Protein AF-A0AAN7NF08-F1 (afdb_monomer)

Solvent-accessible surface area (backbone atoms only — not comparable to full-atom values): 34702 Å² total; per-residue (Å²): 132,80,76,52,29,32,40,45,36,35,45,47,68,44,33,43,39,39,35,31,28,38,90,83,71,43,79,78,44,76,52,71,38,43,34,45,79,78,44,49,92,73,67,38,61,76,30,28,46,74,42,95,82,72,28,48,27,26,30,52,51,61,54,57,42,39,44,52,45,52,46,52,52,48,41,52,74,73,64,55,68,36,56,32,33,49,34,36,37,34,22,4,40,50,35,13,43,44,35,29,16,66,72,29,62,60,51,46,57,64,48,57,51,91,55,59,58,41,71,75,48,69,77,29,47,48,48,59,57,22,50,29,51,78,13,26,69,25,63,69,39,24,54,48,40,18,59,68,58,72,27,44,61,50,35,2,65,43,11,20,22,31,59,50,64,45,80,89,77,87,84,85,87,78,89,81,82,94,79,86,82,77,98,64,71,59,50,74,56,100,87,43,56,45,41,77,80,70,55,40,54,65,37,44,53,53,36,39,51,54,31,46,52,52,49,47,48,51,65,72,74,46,88,68,32,46,62,87,50,45,48,56,49,40,59,70,68,30,43,50,61,77,52,62,69,35,62,77,53,55,62,83,53,69,70,43,45,48,52,48,49,48,49,56,52,56,56,54,39,58,22,67,95,31,62,88,54,54,72,70,54,43,28,59,76,68,74,46,75,56,65,68,61,48,52,54,52,51,36,57,52,51,51,41,26,24,73,64,31,98,41,32,79,64,21,64,80,64,52,50,71,60,90,69,94,85,63,98,70,30,88,74,46,59,56,79,79,89,71,95,50,74,70,60,51,64,33,50,82,47,50,42,39,64,63,59,60,66,45,57,38,74,68,63,65,47,88,42,56,51,85,69,65,66,64,42,50,25,25,37,30,37,27,52,49,21,45,43,37,73,76,38,47,68,44,48,72,42,34,54,35,47,31,42,42,17,17,44,54,39,14,65,50,42,24,41,86,46,50,38,17,44,29,41,38,19,46,19,59,32,26,22,58,84,83,63,42,74,31,63,67,44,35,65,58,31,38,83,76,42,62,74,27,45,52,72,56,39,60,31,78,36,73,76,43,47,40,22,68,39,47,30,69,57,64,41,32,33,68,77,15,31,32,35,39,14,30,16,42,67,52,46,46,44,57,73,71,60,67,46,90,65,35,72,45,75,48,85,32,66,44,26,39,38,39,38,38,24,77,61,67,39,59,36,86,60,52,39,39,26,33,23,46,88,44,80,88,33,29,27,35,43,41,56,30,56,60,24,42,65,52,54,50,49,50,25,42,76,49,22,81,61,31,68,66,50,41,51,49,30,48,69,77,44,60,89,68,50,81,49,37,44,30,46,73,17,96,52,77,26,62,68,62,83,43,66,47,76,48,36,27,41,64,85,70,45,78,45,96,76,66,59,47,43,55,44,56,37,14,49,54,52,34,56,51,49,48,53,48,57,56,39,44,64,36,38,38,61,80,72,74,79,72,84,81,81,79,131

Mean predicted aligned error: 15.02 Å

Nearest PDB structures (foldseek):
  4bc5-assembly1_A  TM=9.942E-01  e=1.211E-61  Homo sapiens
  3i8b-assembly1_A  TM=7.247E-01  e=2.722E-15  Bifidobacterium adolescentis ATCC 15703
  5vm1-assembly1_A  TM=8.430E-01  e=1.468E-12  Brucella ovis ATCC 25840
  3ll3-assembly1_B  TM=7.456E-01  e=2.177E-14  Lactobacillus acidophilus
  3ifr-assembly3_A  TM=8.372E-01  e=2.344E-12  Rhodospirillum rubrum ATCC 11170

InterPro domains:
  IPR042024 D-xylulose kinase [cd07776] (5-640)
  IPR043129 ATPase, nucleotide binding domain [SSF53067] (5-164)
  IPR043129 ATPase, nucleotide binding domain [SSF53067] (354-497)
  IPR043129 ATPase, nucleotide binding domain [SSF53067] (498-635)

Secondary structure (DSSP, 8-state):
-PPPEEEEEEE-SSEEEEEEEETT--EEEEEEEEHHHH-GGG--BTTBEE-TTSS-EEEEHHHHHHHHHHHHHHHHHTT--GGGEEEEEEEE-TT-EEEEETTHHHHHHT--TTS-HHHHTTT-BS-SEEE-TT----HHHHHHHHHHHT-HHHHHHHHSSPPP---------------PPP--SEEEETTEEEETT--THHHHHHHHHHHHHHHHHHHHH-----HHHHHHHIIIIIHHHHHTTHHHH---SHHHHHHHHHHHHHHHHTSTT-TTS-HHHHHHHTTPPPHHHHHHHHHHHHHHHHHHSTTHHHHHHH-PBP--S--SS-S-PBPPPP-SSHHHHTSHHHHTHHHHTTS-HHHHS-SSHHHHH--S----HHHHHHHHHHH-HHHHHTEEEEEEHHHHHHHHHHTSPPPPBHHHHHTTT-EETTTTEE-HHHHHHH-TTHHHHH---B-TT-EEEEPPHHHHHHH---TT-EEEPPEEHHHHHHHHHT--TT-EEEE-SSSEEEEEEESS----SSSEEEE-SS-TTSEEEEEEESSSHHHHHHHHHHHSTT-HHHHHHHHHHS-TTGGG-EEEEESS--SSSS--EEEEE-TTS-EES---HHHHHHHHHHHHHHHHHHHHHHTT-------TTS--

Structure (mmCIF, N/CA/C/O backbone):
data_AF-A0AAN7NF08-F1
#
_entry.id   AF-A0AAN7NF08-F1
#
loop_
_atom_site.group_PDB
_atom_site.id
_atom_site.type_symbol
_atom_site.label_atom_id
_atom_site.label_alt_id
_atom_site.label_comp_id
_atom_site.label_asym_id
_atom_site.label_entity_id
_atom_site.label_seq_id
_atom_site.pdbx_PDB_ins_code
_atom_site.Cartn_x
_atom_site.Cartn_y
_atom_site.Cartn_z
_atom_site.occupancy
_atom_site.B_iso_or_equiv
_atom_site.auth_seq_id
_atom_site.auth_comp_id
_atom_site.auth_asym_id
_atom_site.auth_atom_id
_atom_site.pdbx_PDB_model_num
ATOM 1 N N . MET A 1 1 ? -36.561 -19.017 8.169 1.00 56.16 1 MET A N 1
ATOM 2 C CA . MET A 1 1 ? -35.397 -18.296 8.729 1.00 56.16 1 MET A CA 1
ATOM 3 C C . MET A 1 1 ? -34.742 -17.545 7.594 1.00 56.16 1 MET A C 1
ATOM 5 O O . MET A 1 1 ? -34.702 -18.080 6.495 1.00 56.16 1 MET A O 1
ATOM 9 N N . ALA A 1 2 ? -34.323 -16.307 7.822 1.00 66.31 2 ALA A N 1
ATOM 10 C CA . ALA A 1 2 ? -33.649 -15.546 6.784 1.00 66.31 2 ALA A CA 1
ATOM 11 C C . ALA A 1 2 ? -32.197 -16.046 6.633 1.00 66.31 2 ALA A C 1
ATOM 13 O O . ALA A 1 2 ? -31.603 -16.458 7.631 1.00 66.31 2 ALA A O 1
ATOM 14 N N . ALA A 1 3 ? -31.681 -16.097 5.402 1.00 85.31 3 ALA A N 1
ATOM 15 C CA . ALA A 1 3 ? -30.393 -16.726 5.107 1.00 85.31 3 ALA A CA 1
ATOM 16 C C . ALA A 1 3 ? -29.242 -15.973 5.804 1.00 85.31 3 ALA A C 1
ATOM 18 O O . ALA A 1 3 ? -29.261 -14.741 5.818 1.00 85.31 3 ALA A O 1
ATOM 19 N N . PRO A 1 4 ? -28.276 -16.676 6.417 1.00 94.38 4 PRO A N 1
ATOM 20 C CA . PRO A 1 4 ? -27.137 -16.028 7.049 1.00 94.38 4 PRO A CA 1
ATOM 21 C C . PRO A 1 4 ? -26.182 -15.438 6.004 1.00 94.38 4 PRO A C 1
ATOM 23 O O . PRO A 1 4 ? -26.112 -15.903 4.865 1.00 94.38 4 PRO A O 1
ATOM 26 N N . CYS A 1 5 ? -25.432 -14.416 6.410 1.00 96.88 5 CYS A N 1
ATOM 27 C CA . CYS A 1 5 ? -24.443 -13.761 5.561 1.00 96.88 5 CYS A CA 1
ATOM 28 C C . CYS A 1 5 ? -23.167 -13.399 6.333 1.00 96.88 5 CYS A C 1
ATOM 30 O O . CYS A 1 5 ? -23.110 -13.472 7.567 1.00 96.88 5 CYS A O 1
ATOM 32 N N . TYR A 1 6 ? -22.138 -13.003 5.590 1.00 98.44 6 TYR A N 1
ATOM 33 C CA . TYR A 1 6 ? -20.837 -12.595 6.108 1.00 98.44 6 TYR A CA 1
ATOM 34 C C . TYR A 1 6 ? -20.441 -11.255 5.499 1.00 98.44 6 TYR A C 1
ATOM 36 O O . TYR A 1 6 ? -20.677 -11.032 4.313 1.00 98.44 6 TYR A O 1
ATOM 44 N N . LEU A 1 7 ? -19.846 -10.364 6.295 1.00 98.69 7 LEU A N 1
ATOM 45 C CA . LEU A 1 7 ? -19.394 -9.059 5.806 1.00 98.69 7 LEU A CA 1
ATOM 46 C C . LEU A 1 7 ? -17.885 -9.054 5.552 1.00 98.69 7 LEU A C 1
ATOM 48 O O . LEU A 1 7 ? -17.104 -9.438 6.424 1.00 98.69 7 LEU A O 1
ATOM 52 N N . GLY A 1 8 ? -17.495 -8.574 4.374 1.00 98.56 8 GLY A N 1
ATOM 53 C CA . GLY A 1 8 ? -16.115 -8.267 4.013 1.00 98.56 8 GLY A CA 1
ATOM 54 C C . GLY A 1 8 ? -15.922 -6.759 3.914 1.00 98.56 8 GLY A C 1
ATOM 55 O O . GLY A 1 8 ? -16.585 -6.107 3.110 1.00 98.56 8 GLY A O 1
ATOM 56 N N . TRP A 1 9 ? -15.027 -6.206 4.727 1.00 98.75 9 TRP A N 1
ATOM 57 C CA . TRP A 1 9 ? -14.712 -4.775 4.750 1.00 98.75 9 TRP A CA 1
ATOM 58 C C . TRP A 1 9 ? -13.398 -4.481 4.024 1.00 98.75 9 TRP A C 1
ATOM 60 O O . TRP A 1 9 ? -12.495 -5.307 4.043 1.00 98.75 9 TRP A O 1
ATOM 70 N N . ASP A 1 10 ? -13.256 -3.301 3.424 1.00 98.44 10 ASP A N 1
ATOM 71 C CA . ASP A 1 10 ? -11.988 -2.836 2.843 1.00 98.44 10 ASP A CA 1
ATOM 72 C C . ASP A 1 10 ? -11.753 -1.354 3.169 1.00 98.44 10 ASP A C 1
ATOM 74 O O . ASP A 1 10 ? -12.375 -0.459 2.585 1.00 98.44 10 ASP A O 1
ATOM 78 N N . PHE A 1 11 ? -10.858 -1.111 4.130 1.00 98.00 11 PHE A N 1
ATOM 79 C CA . PHE A 1 11 ? -10.374 0.206 4.543 1.00 98.00 11 PHE A CA 1
ATOM 80 C C . PHE A 1 11 ? -9.208 0.643 3.644 1.00 98.00 11 PHE A C 1
ATOM 82 O O . PHE A 1 11 ? -8.040 0.650 4.050 1.00 98.00 11 PHE A O 1
ATOM 89 N N . SER A 1 12 ? -9.544 1.019 2.411 1.00 89.44 12 SER A N 1
ATOM 90 C CA . SER A 1 12 ? -8.590 1.443 1.384 1.00 89.44 12 SER A CA 1
ATOM 91 C C . SER A 1 12 ? -8.158 2.910 1.555 1.00 89.44 12 SER A C 1
ATOM 93 O O . SER A 1 12 ? -8.615 3.629 2.444 1.00 89.44 12 SER A O 1
ATOM 95 N N . THR A 1 13 ? -7.261 3.391 0.692 1.00 83.62 13 THR A N 1
ATOM 96 C CA . THR A 1 13 ? -6.719 4.759 0.753 1.00 83.62 13 THR A CA 1
ATOM 97 C C . THR A 1 13 ? -7.745 5.832 0.390 1.00 83.62 13 THR A C 1
ATOM 99 O O . THR A 1 13 ? -7.745 6.896 0.998 1.00 83.62 13 THR A O 1
ATOM 102 N N . GLN A 1 14 ? -8.630 5.569 -0.576 1.00 86.62 14 GLN A N 1
ATOM 103 C CA . GLN A 1 14 ? -9.554 6.580 -1.123 1.00 86.62 14 GLN A CA 1
ATOM 104 C C . GLN A 1 14 ? -11.003 6.421 -0.647 1.00 86.62 14 GLN A C 1
ATOM 106 O O . GLN A 1 14 ? -11.824 7.325 -0.827 1.00 86.62 14 GLN A O 1
ATOM 111 N N . GLN A 1 15 ? -11.338 5.254 -0.104 1.00 92.44 15 GLN A N 1
ATOM 112 C CA . GLN A 1 15 ? -12.703 4.881 0.233 1.00 92.44 15 GLN A CA 1
ATOM 113 C C . GLN A 1 15 ? -12.732 3.743 1.251 1.00 92.44 15 GLN A C 1
ATOM 115 O O . GLN A 1 15 ? -11.794 2.950 1.333 1.00 92.44 15 GLN A O 1
ATOM 120 N N . LEU A 1 16 ? -13.850 3.637 1.960 1.00 98.38 16 LEU A N 1
ATOM 121 C CA . LEU A 1 16 ? -14.237 2.451 2.715 1.00 98.38 16 LEU A CA 1
ATOM 122 C C . LEU A 1 16 ? -15.275 1.679 1.900 1.00 98.38 16 LEU A C 1
ATOM 124 O O . LEU A 1 16 ? -16.259 2.275 1.465 1.00 98.38 16 LEU A O 1
ATOM 128 N N . LYS A 1 17 ? -15.073 0.374 1.706 1.00 98.38 17 LYS A N 1
ATOM 129 C CA . LYS A 1 17 ? -16.032 -0.512 1.028 1.00 98.38 17 LYS A CA 1
ATOM 130 C C . LYS A 1 17 ? -16.519 -1.615 1.959 1.00 98.38 17 LYS A C 1
ATOM 132 O O . LYS A 1 17 ? -15.807 -2.023 2.879 1.00 98.38 17 LYS A O 1
ATOM 137 N N . VAL A 1 18 ? -17.708 -2.127 1.667 1.00 98.56 18 VAL A N 1
ATOM 138 C CA . VAL A 1 18 ? -18.262 -3.332 2.284 1.00 98.56 18 VAL A CA 1
ATOM 139 C C . VAL A 1 18 ? -18.935 -4.194 1.228 1.00 98.56 18 VAL A C 1
ATOM 141 O O . VAL A 1 18 ? -19.598 -3.679 0.328 1.00 98.56 18 VAL A O 1
ATOM 144 N N . ILE A 1 19 ? -18.792 -5.507 1.365 1.00 98.19 19 ILE A N 1
ATOM 145 C CA . ILE A 1 19 ? -19.601 -6.498 0.660 1.00 98.19 19 ILE A CA 1
ATOM 146 C C . ILE A 1 19 ? -20.274 -7.419 1.675 1.00 98.19 19 ILE A C 1
ATOM 148 O O . ILE A 1 19 ? -19.701 -7.708 2.727 1.00 98.19 19 ILE A O 1
ATOM 152 N N . ALA A 1 20 ? -21.470 -7.903 1.355 1.00 98.19 20 ALA A N 1
ATOM 153 C CA . ALA A 1 20 ? -22.076 -9.032 2.048 1.00 98.19 20 ALA A CA 1
ATOM 154 C C . ALA A 1 20 ? -22.100 -10.244 1.120 1.00 98.19 20 ALA A C 1
ATOM 156 O O . ALA A 1 20 ? -22.516 -10.131 -0.035 1.00 98.19 20 ALA A O 1
ATOM 157 N N . ILE A 1 21 ? -21.683 -11.394 1.641 1.00 97.50 21 ILE A N 1
ATOM 158 C CA . ILE A 1 21 ? -21.706 -12.677 0.938 1.00 97.50 21 ILE A CA 1
ATOM 159 C C . ILE A 1 21 ? -22.635 -13.661 1.648 1.00 97.50 21 ILE A C 1
ATOM 161 O O . ILE A 1 21 ? -22.696 -13.679 2.879 1.00 97.50 21 ILE A O 1
ATOM 165 N N . ASP A 1 22 ? -23.370 -14.462 0.883 1.00 96.12 22 ASP A N 1
ATOM 166 C CA . ASP A 1 22 ? -24.206 -15.541 1.420 1.00 96.12 22 ASP A CA 1
ATOM 167 C C . ASP A 1 22 ? -23.415 -16.850 1.626 1.00 96.12 22 ASP A C 1
ATOM 169 O O . ASP A 1 22 ? -22.226 -16.946 1.314 1.00 96.12 22 ASP A O 1
ATOM 173 N N . GLU A 1 23 ? -24.071 -17.888 2.152 1.00 94.75 23 GLU A N 1
ATOM 174 C CA . GLU A 1 23 ? -23.474 -19.225 2.343 1.00 94.75 23 GLU A CA 1
ATOM 175 C C . GLU A 1 23 ? -23.053 -19.911 1.036 1.00 94.75 23 GLU A C 1
ATOM 177 O O . GLU A 1 23 ? -22.287 -20.871 1.062 1.00 94.75 23 GLU A O 1
ATOM 182 N N . GLN A 1 24 ? -23.546 -19.436 -0.109 1.00 94.94 24 GLN A N 1
ATOM 183 C CA . GLN A 1 24 ? -23.159 -19.916 -1.433 1.00 94.94 24 GLN A CA 1
ATOM 184 C C . GLN A 1 24 ? -22.006 -19.089 -2.025 1.00 94.94 24 GLN A C 1
ATOM 186 O O . GLN A 1 24 ? -21.683 -19.254 -3.201 1.00 94.94 24 GLN A O 1
ATOM 191 N N . LEU A 1 25 ? -21.374 -18.225 -1.217 1.00 94.00 25 LEU A N 1
ATOM 192 C CA . LEU A 1 25 ? -20.273 -17.335 -1.593 1.00 94.00 25 LEU A CA 1
ATOM 193 C C . LEU A 1 25 ? -20.647 -16.334 -2.696 1.00 94.00 25 LEU A C 1
ATOM 195 O O . LEU A 1 25 ? -19.787 -15.876 -3.449 1.00 94.00 25 LEU A O 1
ATOM 199 N N . ARG A 1 26 ? -21.931 -15.979 -2.806 1.00 95.81 26 ARG A N 1
ATOM 200 C CA . ARG A 1 26 ? -22.406 -14.965 -3.752 1.00 95.81 26 ARG A CA 1
ATOM 201 C C . ARG A 1 26 ? -22.446 -13.613 -3.066 1.00 95.81 26 ARG A C 1
ATOM 203 O O . ARG A 1 26 ? -22.934 -13.505 -1.944 1.00 95.81 26 ARG A O 1
ATOM 210 N N . VAL A 1 27 ? -21.985 -12.577 -3.760 1.00 96.25 27 VAL A N 1
ATOM 211 C CA . VAL A 1 27 ? -22.153 -11.193 -3.308 1.00 96.25 27 VAL A CA 1
ATOM 212 C C . VAL A 1 27 ? -23.633 -10.827 -3.415 1.00 96.25 27 VAL A C 1
ATOM 214 O O . VAL A 1 27 ? -24.209 -10.867 -4.500 1.00 96.25 27 VAL A O 1
ATOM 217 N N . ILE A 1 28 ? -24.246 -10.495 -2.280 1.00 96.62 28 ILE A N 1
ATOM 218 C CA . ILE A 1 28 ? -25.670 -10.136 -2.168 1.00 96.62 28 ILE A CA 1
ATOM 219 C C . ILE A 1 28 ? -25.886 -8.652 -1.852 1.00 96.62 28 ILE A C 1
ATOM 221 O O . ILE A 1 28 ? -27.005 -8.156 -1.956 1.00 96.62 28 ILE A O 1
ATOM 225 N N . TYR A 1 29 ? -24.830 -7.945 -1.447 1.00 97.44 29 TYR A N 1
ATOM 226 C CA . TYR A 1 29 ? -24.845 -6.514 -1.159 1.00 97.44 29 TYR A CA 1
ATOM 227 C C . TYR A 1 29 ? -23.442 -5.940 -1.348 1.00 97.44 29 TYR A C 1
ATOM 229 O O . TYR A 1 29 ? -22.462 -6.589 -0.983 1.00 97.44 29 TYR A O 1
ATOM 237 N N . GLU A 1 30 ? -23.354 -4.713 -1.849 1.00 97.62 30 GLU A N 1
ATOM 238 C CA . GLU A 1 30 ? -22.118 -3.939 -1.924 1.00 97.62 30 GLU A CA 1
ATOM 239 C C . GLU A 1 30 ? -22.409 -2.462 -1.661 1.00 97.62 30 GLU A C 1
ATOM 241 O O . GLU A 1 30 ? -23.445 -1.937 -2.072 1.00 97.62 30 GLU A O 1
ATOM 246 N N . ASP A 1 31 ? -21.502 -1.786 -0.962 1.00 97.88 31 ASP A N 1
ATOM 247 C CA . ASP A 1 31 ? -21.588 -0.343 -0.761 1.00 97.88 31 ASP A CA 1
ATOM 248 C C . ASP A 1 31 ? -20.212 0.270 -0.476 1.00 97.88 31 ASP A C 1
ATOM 250 O O . ASP A 1 31 ? -19.236 -0.430 -0.189 1.00 97.88 31 ASP A O 1
ATOM 254 N N . ASN A 1 32 ? -20.126 1.596 -0.561 1.00 97.69 32 ASN A N 1
ATOM 255 C CA . ASN A 1 32 ? -18.912 2.353 -0.304 1.00 97.69 32 ASN A CA 1
ATOM 256 C C . ASN A 1 32 ? -19.179 3.781 0.202 1.00 97.69 32 ASN A C 1
ATOM 258 O O . ASN A 1 32 ? -20.271 4.340 0.048 1.00 97.69 32 ASN A O 1
ATOM 262 N N . VAL A 1 33 ? -18.135 4.361 0.797 1.00 98.25 33 VAL A N 1
ATOM 263 C CA . VAL A 1 33 ? -18.014 5.780 1.151 1.00 98.25 33 VAL A CA 1
ATOM 264 C C . VAL A 1 33 ? -16.688 6.295 0.600 1.00 98.25 33 VAL A C 1
ATOM 266 O O . VAL A 1 33 ? -15.621 5.823 0.997 1.00 98.25 33 VAL A O 1
ATOM 269 N N . HIS A 1 34 ? -16.749 7.278 -0.295 1.00 97.62 34 HIS A N 1
ATOM 270 C CA . HIS A 1 34 ? -15.586 7.926 -0.895 1.00 97.62 34 HIS A CA 1
ATOM 271 C C . HIS A 1 34 ? -15.143 9.118 -0.049 1.00 97.62 34 HIS A C 1
ATOM 273 O O . HIS A 1 34 ? -15.895 10.075 0.121 1.00 97.62 34 HIS A O 1
ATOM 279 N N . PHE A 1 35 ? -13.898 9.119 0.429 1.00 96.81 35 PHE A N 1
ATOM 280 C CA . PHE A 1 35 ? -13.448 10.097 1.423 1.00 96.81 35 PHE A CA 1
ATOM 281 C C . PHE A 1 35 ? -13.527 11.550 0.933 1.00 96.81 35 PHE A C 1
ATOM 283 O O . PHE A 1 35 ? -14.166 12.378 1.571 1.00 96.81 35 PHE A O 1
ATOM 290 N N . ASP A 1 36 ? -12.966 11.870 -0.234 1.00 93.31 36 ASP A N 1
ATOM 291 C CA . ASP A 1 36 ? -12.955 13.261 -0.720 1.00 93.31 36 ASP A CA 1
ATOM 292 C C . ASP A 1 36 ? -14.355 13.799 -1.051 1.00 93.31 36 ASP A C 1
ATOM 294 O O . ASP A 1 36 ? -14.607 15.001 -0.959 1.00 93.31 36 ASP A O 1
ATOM 298 N N . LYS A 1 37 ? -15.252 12.910 -1.491 1.00 96.69 37 LYS A N 1
ATOM 299 C CA . LYS A 1 37 ? -16.597 13.263 -1.953 1.00 96.69 37 LYS A CA 1
ATOM 300 C C . LYS A 1 37 ? -17.581 13.356 -0.792 1.00 96.69 37 LYS A C 1
ATOM 302 O O . LYS A 1 37 ? -18.346 14.314 -0.722 1.00 96.69 37 LYS A O 1
ATOM 307 N N . ASP A 1 38 ? -17.567 12.355 0.079 1.00 97.38 38 ASP A N 1
ATOM 308 C CA . ASP A 1 38 ? -18.583 12.155 1.110 1.00 97.38 38 ASP A CA 1
ATOM 309 C C . ASP A 1 38 ? -18.139 12.718 2.474 1.00 97.38 38 ASP A C 1
ATOM 311 O O . ASP A 1 38 ? -18.980 12.974 3.333 1.00 97.38 38 ASP A O 1
ATOM 315 N N . LEU A 1 39 ? -16.836 12.971 2.659 1.00 97.81 39 LEU A N 1
ATOM 316 C CA . LEU A 1 39 ? -16.232 13.573 3.857 1.00 97.81 39 LEU A CA 1
ATOM 317 C C . LEU A 1 39 ? -15.376 14.824 3.521 1.00 97.81 39 LEU A C 1
ATOM 319 O O . LEU A 1 39 ? -14.236 14.953 3.993 1.00 97.81 39 LEU A O 1
ATOM 323 N N . PRO A 1 40 ? -15.884 15.782 2.714 1.00 97.44 40 PRO A N 1
ATOM 324 C CA . PRO A 1 40 ? -15.095 16.902 2.190 1.00 97.44 40 PRO A CA 1
ATOM 325 C C . PRO A 1 40 ? -14.574 17.855 3.276 1.00 97.44 40 PRO A C 1
ATOM 327 O O . PRO A 1 40 ? -13.628 18.611 3.040 1.00 97.44 40 PRO A O 1
ATOM 330 N N . GLU A 1 41 ? -15.146 17.835 4.482 1.00 97.62 41 GLU A N 1
ATOM 331 C CA . GLU A 1 41 ? -14.684 18.622 5.626 1.00 97.62 41 GLU A CA 1
ATOM 332 C C . GLU A 1 41 ? -13.262 18.263 6.073 1.00 97.62 41 GLU A C 1
ATOM 334 O O . GLU A 1 41 ? -12.571 19.120 6.632 1.00 97.62 41 GLU A O 1
ATOM 339 N N . PHE A 1 42 ? -12.799 17.042 5.781 1.00 96.75 42 PHE A N 1
ATOM 340 C CA . PHE A 1 42 ? -11.411 16.652 6.006 1.00 96.75 42 PHE A CA 1
ATOM 341 C C . PHE A 1 42 ? -10.478 17.206 4.925 1.00 96.75 42 PHE A C 1
ATOM 343 O O . PHE A 1 42 ? -9.279 17.241 5.150 1.00 96.75 42 PHE A O 1
ATOM 350 N N . LYS A 1 43 ? -10.965 17.726 3.791 1.00 96.44 43 LYS A N 1
ATOM 351 C CA . LYS A 1 43 ? -10.142 18.392 2.755 1.00 96.44 43 LYS A CA 1
ATOM 352 C C . LYS A 1 43 ? -8.983 17.537 2.223 1.00 96.44 43 LYS A C 1
ATOM 354 O O . LYS A 1 43 ? -7.913 18.064 1.906 1.00 96.44 43 LYS A O 1
ATOM 359 N N . THR A 1 44 ? -9.174 16.227 2.160 1.00 91.56 44 THR A N 1
ATOM 360 C CA . THR A 1 44 ? -8.216 15.304 1.553 1.00 91.56 44 THR A CA 1
ATOM 361 C C . THR A 1 44 ? -8.219 15.423 0.028 1.00 91.56 44 THR A C 1
ATOM 363 O O . THR A 1 44 ? -9.128 16.000 -0.573 1.00 91.56 44 THR A O 1
ATOM 366 N N . GLN A 1 45 ? -7.159 14.919 -0.604 1.00 87.25 45 GLN A N 1
ATOM 367 C CA . GLN A 1 45 ? -7.105 14.684 -2.048 1.00 87.25 45 GLN A CA 1
ATOM 368 C C . GLN A 1 45 ? -6.595 13.264 -2.274 1.00 87.25 45 GLN A C 1
ATOM 370 O O . GLN A 1 45 ? -5.502 12.928 -1.830 1.00 87.25 45 GLN A O 1
ATOM 375 N N . GLY A 1 46 ? -7.391 12.425 -2.927 1.00 83.38 46 GLY A N 1
ATOM 376 C CA . GLY A 1 46 ? -7.185 10.983 -2.972 1.00 83.38 46 GLY A CA 1
ATOM 377 C C . GLY A 1 46 ? -7.274 10.326 -1.592 1.00 83.38 46 GLY A C 1
ATOM 378 O O . GLY A 1 46 ? -6.590 9.334 -1.371 1.00 83.38 46 GLY A O 1
ATOM 379 N N . GLY A 1 47 ? -8.044 10.890 -0.653 1.00 88.06 47 GLY A N 1
ATOM 380 C CA . GLY A 1 47 ? -8.139 10.398 0.726 1.00 88.06 47 GLY A CA 1
ATOM 381 C C . GLY A 1 47 ? -6.945 10.736 1.626 1.00 88.06 47 GLY A C 1
ATOM 382 O O . GLY A 1 47 ? -6.915 10.308 2.775 1.00 88.06 47 GLY A O 1
ATOM 383 N N . VAL A 1 48 ? -5.974 11.526 1.147 1.00 90.25 48 VAL A N 1
ATOM 384 C CA . VAL A 1 48 ? -4.713 11.775 1.863 1.00 90.25 48 VAL A CA 1
ATOM 385 C C . VAL A 1 48 ? -4.368 13.261 1.982 1.00 90.25 48 VAL A C 1
ATOM 387 O O . VAL A 1 48 ? -4.874 14.114 1.246 1.00 90.25 48 VAL A O 1
ATOM 390 N N . TYR A 1 49 ? -3.444 13.565 2.892 1.00 91.12 49 TYR A N 1
ATOM 391 C CA . TYR A 1 49 ? -2.677 14.805 2.936 1.00 91.12 49 TYR A CA 1
ATOM 392 C C . TYR A 1 49 ? -1.250 14.548 2.473 1.00 91.12 49 TYR A C 1
ATOM 394 O O . TYR A 1 49 ? -0.514 13.791 3.104 1.00 91.12 49 TYR A O 1
ATOM 402 N N . ILE A 1 50 ? -0.843 15.240 1.411 1.00 82.25 50 ILE A N 1
ATOM 403 C CA . ILE A 1 50 ? 0.561 15.349 1.014 1.00 82.25 50 ILE A CA 1
ATOM 404 C C . ILE A 1 50 ? 1.113 16.613 1.666 1.00 82.25 50 ILE A C 1
ATOM 406 O O . ILE A 1 50 ? 0.666 17.723 1.357 1.00 82.25 50 ILE A O 1
ATOM 410 N N . HIS A 1 51 ? 2.070 16.449 2.574 1.00 83.25 51 HIS A N 1
ATOM 411 C CA . HIS A 1 51 ? 2.633 17.556 3.347 1.00 83.25 51 HIS A CA 1
ATOM 412 C C . HIS A 1 51 ? 3.571 18.428 2.501 1.00 83.25 51 HIS A C 1
ATOM 414 O O . HIS A 1 51 ? 3.865 18.149 1.334 1.00 83.25 51 HIS A O 1
ATOM 420 N N . SER A 1 52 ? 4.035 19.539 3.077 1.00 77.81 52 SER A N 1
ATOM 421 C CA . SER A 1 52 ? 4.867 20.526 2.375 1.00 77.81 52 SER A CA 1
ATOM 422 C C . SER A 1 52 ? 6.219 19.982 1.909 1.00 77.81 52 SER A C 1
ATOM 424 O O . SER A 1 52 ? 6.756 20.480 0.920 1.00 77.81 52 SER A O 1
ATOM 426 N N . ASP A 1 53 ? 6.754 18.973 2.602 1.00 70.31 53 ASP A N 1
ATOM 427 C CA . ASP A 1 53 ? 7.989 18.274 2.226 1.00 70.31 53 ASP A CA 1
ATOM 428 C C . ASP A 1 53 ? 7.816 17.389 0.978 1.00 70.31 53 ASP A C 1
ATOM 430 O O . ASP A 1 53 ? 8.804 17.064 0.326 1.00 70.31 53 ASP A O 1
ATOM 434 N N . ARG A 1 54 ? 6.563 17.089 0.595 1.00 71.25 54 ARG A N 1
ATOM 435 C CA . ARG A 1 54 ? 6.157 16.172 -0.483 1.00 71.25 54 ARG A CA 1
ATOM 436 C C . ARG A 1 54 ? 6.513 14.704 -0.243 1.00 71.25 54 ARG A C 1
ATOM 438 O O . ARG A 1 54 ? 6.369 13.919 -1.174 1.00 71.25 54 ARG A O 1
ATOM 445 N N . LEU A 1 55 ? 6.971 14.359 0.959 1.00 69.00 55 LEU A N 1
ATOM 446 C CA . LEU A 1 55 ? 7.438 13.015 1.326 1.00 69.00 55 LEU A CA 1
ATOM 447 C C . LEU A 1 55 ? 6.509 12.403 2.359 1.00 69.00 55 LEU A C 1
ATOM 449 O O . LEU A 1 55 ? 6.144 11.233 2.266 1.00 69.00 55 LEU A O 1
ATOM 453 N N . THR A 1 56 ? 6.127 13.227 3.337 1.00 81.38 56 THR A N 1
ATOM 454 C CA . THR A 1 56 ? 5.205 12.824 4.379 1.00 81.38 56 THR A CA 1
ATOM 455 C C . THR A 1 56 ? 3.804 12.764 3.776 1.00 81.38 56 THR A C 1
ATOM 457 O O . THR A 1 56 ? 3.300 13.759 3.233 1.00 81.38 56 THR A O 1
ATOM 460 N N . VAL A 1 57 ? 3.169 11.596 3.871 1.00 84.75 57 VAL A N 1
ATOM 461 C CA . VAL A 1 57 ? 1.804 11.366 3.392 1.00 84.75 57 VAL A CA 1
ATOM 462 C C . VAL A 1 57 ? 0.993 10.703 4.492 1.00 84.75 57 VAL A C 1
ATOM 464 O O . VAL A 1 57 ? 1.328 9.628 4.980 1.00 84.75 57 VAL A O 1
ATOM 467 N N . THR A 1 58 ? -0.105 11.347 4.877 1.00 95.81 58 THR A N 1
ATOM 468 C CA . THR A 1 58 ? -0.918 10.900 6.011 1.00 95.81 58 THR A CA 1
ATOM 469 C C . THR A 1 58 ? -2.405 10.918 5.700 1.00 95.81 58 THR A C 1
ATOM 471 O O . THR A 1 58 ? -2.840 11.705 4.864 1.00 95.81 58 THR A O 1
ATOM 474 N N . SER A 1 59 ? -3.196 10.149 6.440 1.00 97.12 59 SER A N 1
ATOM 475 C CA . SER A 1 59 ? -4.664 10.214 6.427 1.00 97.12 59 SER A CA 1
ATOM 476 C C . SER A 1 59 ? -5.213 10.484 7.833 1.00 97.12 59 SER A C 1
ATOM 478 O O . SER A 1 59 ? -4.681 9.934 8.800 1.00 97.12 59 SER A O 1
ATOM 480 N N . PRO A 1 60 ? -6.263 11.308 7.998 1.00 98.25 60 PRO A N 1
ATOM 481 C CA . PRO A 1 60 ? -6.864 11.530 9.312 1.00 98.25 60 PRO A CA 1
ATOM 482 C C . PRO A 1 60 ? -7.539 10.260 9.843 1.00 98.25 60 PRO A C 1
ATOM 484 O O . PRO A 1 60 ? -8.450 9.734 9.209 1.00 98.25 60 PRO A O 1
ATOM 487 N N . VAL A 1 61 ? -7.182 9.807 11.046 1.00 98.25 61 VAL A N 1
ATOM 488 C CA . VAL A 1 61 ? -7.759 8.575 11.629 1.00 98.25 61 VAL A CA 1
ATOM 489 C C . VAL A 1 61 ? -9.268 8.705 11.838 1.00 98.25 61 VAL A C 1
ATOM 491 O O . VAL A 1 61 ? -10.037 7.790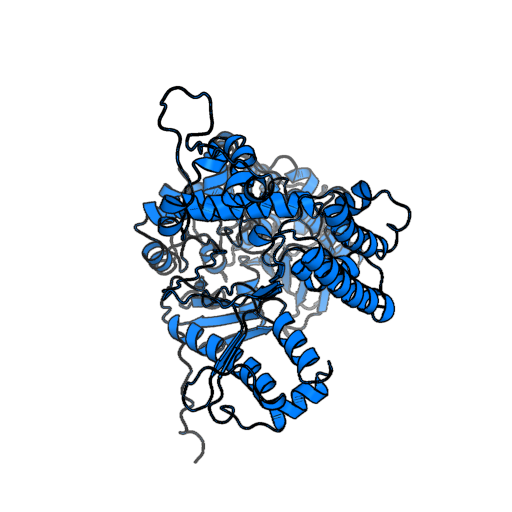 11.548 1.00 98.25 61 VAL A O 1
ATOM 494 N N . LEU A 1 62 ? -9.720 9.879 12.290 1.00 98.25 62 LEU A N 1
ATOM 495 C CA . LEU A 1 62 ? -11.144 10.149 12.501 1.00 98.25 62 LEU A CA 1
ATOM 496 C C . LEU A 1 62 ? -11.965 10.149 11.209 1.00 98.25 62 LEU A C 1
ATOM 498 O O . LEU A 1 62 ? -13.175 9.947 11.279 1.00 98.25 62 LEU A O 1
ATOM 502 N N . MET A 1 63 ? -11.334 10.344 10.048 1.00 98.62 63 MET A N 1
ATOM 503 C CA . MET A 1 63 ? -12.014 10.212 8.761 1.00 98.62 63 MET A CA 1
ATOM 504 C C . MET A 1 63 ? -12.430 8.758 8.528 1.00 98.62 63 MET A C 1
ATOM 506 O O . MET A 1 63 ? -13.569 8.515 8.148 1.00 98.62 63 MET A O 1
ATOM 510 N N . TRP A 1 64 ? -11.559 7.791 8.841 1.00 98.69 64 TRP A N 1
ATOM 511 C CA . TRP A 1 64 ? -11.883 6.364 8.742 1.00 98.69 64 TRP A CA 1
ATOM 512 C C . TRP A 1 64 ? -12.994 5.952 9.711 1.00 98.69 64 TRP A C 1
ATOM 514 O O . TRP A 1 64 ? -13.915 5.242 9.315 1.00 98.69 64 TRP A O 1
ATOM 524 N N . VAL A 1 65 ? -12.957 6.442 10.958 1.00 98.69 65 VAL A N 1
ATOM 525 C CA . VAL A 1 65 ? -14.031 6.181 11.937 1.00 98.69 65 VAL A CA 1
ATOM 526 C C . VAL A 1 65 ? -15.361 6.751 11.445 1.00 98.69 65 VAL A C 1
ATOM 528 O O . VAL A 1 65 ? -16.383 6.070 11.483 1.00 98.69 65 VAL A O 1
ATOM 531 N N . LYS A 1 66 ? -15.358 7.990 10.940 1.00 98.62 66 LYS A N 1
ATOM 532 C CA . LYS A 1 66 ? -16.579 8.629 10.444 1.00 98.62 66 LYS A CA 1
ATOM 533 C C . LYS A 1 66 ? -17.103 7.970 9.165 1.00 98.62 66 LYS A C 1
ATOM 535 O O . LYS A 1 66 ? -18.314 7.857 9.007 1.00 98.62 66 LYS A O 1
ATOM 540 N N . ALA A 1 67 ? -16.223 7.495 8.284 1.00 98.69 67 ALA A N 1
ATOM 541 C CA . ALA A 1 67 ? -16.617 6.715 7.113 1.00 98.69 67 ALA A CA 1
ATOM 542 C C . ALA A 1 67 ? -17.336 5.418 7.514 1.00 98.69 67 ALA A C 1
ATOM 544 O O . ALA A 1 67 ? -18.341 5.070 6.896 1.00 98.69 67 ALA A O 1
ATOM 545 N N . LEU A 1 68 ? -16.863 4.743 8.571 1.00 98.75 68 LEU A N 1
ATOM 546 C CA . LEU A 1 68 ? -17.519 3.553 9.117 1.00 98.75 68 LEU A CA 1
ATOM 547 C C . LEU A 1 68 ? -18.913 3.871 9.678 1.00 98.75 68 LEU A C 1
ATOM 549 O O . LEU A 1 68 ? -19.866 3.155 9.376 1.00 98.75 68 LEU A O 1
ATOM 553 N N . ASP A 1 69 ? -19.056 4.961 10.440 1.00 98.62 69 ASP A N 1
ATOM 554 C CA . ASP A 1 69 ? -20.377 5.419 10.892 1.00 98.62 69 ASP A CA 1
ATOM 555 C C . ASP A 1 69 ? -21.310 5.663 9.692 1.00 98.62 69 ASP A C 1
ATOM 557 O O . ASP A 1 69 ? -22.443 5.187 9.667 1.00 98.62 69 ASP A O 1
ATOM 561 N N . MET A 1 70 ? -20.827 6.367 8.662 1.00 98.56 70 MET A N 1
ATOM 562 C CA . MET A 1 70 ? -21.626 6.712 7.483 1.00 98.56 70 MET A CA 1
ATOM 563 C C . MET A 1 70 ? -22.097 5.491 6.695 1.00 98.56 70 MET A C 1
ATOM 565 O O . MET A 1 70 ? -23.264 5.439 6.312 1.00 98.56 70 MET A O 1
ATOM 569 N N . ILE A 1 71 ? -21.219 4.516 6.441 1.00 98.50 71 ILE A N 1
ATOM 570 C CA . ILE A 1 71 ? -21.587 3.335 5.652 1.00 98.50 71 ILE A CA 1
ATOM 571 C C . ILE A 1 71 ? -22.549 2.423 6.423 1.00 98.50 71 ILE A C 1
ATOM 573 O O . ILE A 1 71 ? -23.494 1.910 5.831 1.00 98.50 71 ILE A O 1
ATOM 577 N N . LEU A 1 72 ? -22.388 2.280 7.744 1.00 98.62 72 LEU A N 1
ATOM 578 C CA . LEU A 1 72 ? -23.311 1.500 8.575 1.00 98.62 72 LEU A CA 1
ATOM 579 C C . LEU A 1 72 ? -24.698 2.150 8.663 1.00 98.62 72 LEU A C 1
ATOM 581 O O . LEU A 1 72 ? -25.709 1.456 8.540 1.00 98.62 72 LEU A O 1
ATOM 585 N N . GLU A 1 73 ? -24.767 3.475 8.818 1.00 98.31 73 GLU A N 1
ATOM 586 C CA . GLU A 1 73 ? -26.043 4.203 8.774 1.00 98.31 73 GLU A CA 1
ATOM 587 C C . GLU A 1 73 ? -26.695 4.117 7.390 1.00 98.31 73 GLU A C 1
ATOM 589 O O . GLU A 1 73 ? -27.906 3.919 7.285 1.00 98.31 73 GLU A O 1
ATOM 594 N N . LYS A 1 74 ? -25.900 4.184 6.316 1.00 98.12 74 LYS A N 1
ATOM 595 C CA . LYS A 1 74 ? -26.387 3.992 4.946 1.00 98.12 74 LYS A CA 1
ATOM 596 C C . LYS A 1 74 ? -26.987 2.596 4.762 1.00 98.12 74 LYS A C 1
ATOM 598 O O . LYS A 1 74 ? -28.146 2.498 4.363 1.00 98.12 74 LYS A O 1
ATOM 603 N N . MET A 1 75 ? -26.272 1.541 5.154 1.00 98.25 75 MET A N 1
ATOM 604 C CA . MET A 1 75 ? -26.768 0.158 5.141 1.00 98.25 75 MET A CA 1
ATOM 605 C C . MET A 1 75 ? -28.076 0.009 5.933 1.00 98.25 75 MET A C 1
ATOM 607 O O . MET A 1 75 ? -29.042 -0.571 5.435 1.00 98.25 75 MET A O 1
ATOM 611 N N . LYS A 1 76 ? -28.149 0.586 7.141 1.00 97.38 76 LYS A N 1
ATOM 612 C CA . LYS A 1 76 ? -29.365 0.586 7.970 1.00 97.38 76 LYS A CA 1
ATOM 613 C C . LYS A 1 76 ? -30.528 1.294 7.274 1.00 97.38 76 LYS A C 1
ATOM 615 O O . LYS A 1 76 ? -31.637 0.765 7.255 1.00 97.38 76 LYS A O 1
ATOM 620 N N . SER A 1 77 ? -30.280 2.462 6.680 1.00 97.31 77 SER A N 1
ATOM 621 C CA . SER A 1 77 ? -31.298 3.248 5.972 1.00 97.31 77 SER A CA 1
ATOM 622 C C . SER A 1 77 ? -31.855 2.532 4.737 1.00 97.31 77 SER A C 1
ATOM 624 O O . SER A 1 77 ? -33.030 2.686 4.413 1.00 97.31 77 SER A O 1
ATOM 626 N N . LEU A 1 78 ? -31.031 1.700 4.092 1.00 97.06 78 LEU A N 1
ATOM 627 C CA . LEU A 1 78 ? -31.403 0.866 2.949 1.00 97.06 78 LEU A CA 1
ATOM 628 C C . LEU A 1 78 ? -32.062 -0.462 3.361 1.00 97.06 78 LEU A C 1
ATOM 630 O O . LEU A 1 78 ? -32.384 -1.279 2.502 1.00 97.06 78 LEU A O 1
ATOM 634 N N . GLY A 1 79 ? -32.287 -0.684 4.660 1.00 96.19 79 GLY A N 1
ATOM 635 C CA . GLY A 1 79 ? -32.967 -1.871 5.175 1.00 96.19 79 GLY A CA 1
ATOM 636 C C . GLY A 1 79 ? -32.099 -3.129 5.219 1.00 96.19 79 GLY A C 1
ATOM 637 O O . GLY A 1 79 ? -32.643 -4.233 5.237 1.00 96.19 79 GLY A O 1
ATOM 638 N N . PHE A 1 80 ? -30.766 -2.996 5.243 1.00 97.00 80 PHE A N 1
ATOM 639 C CA . PHE A 1 80 ? -29.875 -4.146 5.399 1.00 97.00 80 PHE A CA 1
ATOM 640 C C . PHE A 1 80 ? -30.138 -4.865 6.734 1.00 97.00 80 PHE A C 1
ATOM 642 O O . PHE A 1 80 ? -30.143 -4.250 7.803 1.00 97.00 80 PHE A O 1
ATOM 649 N N . ASN A 1 81 ? -30.348 -6.184 6.687 1.00 96.38 81 ASN A N 1
ATOM 650 C CA . ASN A 1 81 ? -30.683 -6.971 7.871 1.00 96.38 81 ASN A CA 1
ATOM 651 C C . ASN A 1 81 ? -29.429 -7.487 8.595 1.00 96.38 81 ASN A C 1
ATOM 653 O O . ASN A 1 81 ? -28.988 -8.618 8.388 1.00 96.38 81 ASN A O 1
ATOM 657 N N . PHE A 1 82 ? -28.899 -6.680 9.513 1.00 97.69 82 PHE A N 1
ATOM 658 C CA . PHE A 1 82 ? -27.707 -7.017 10.299 1.00 97.69 82 PHE A CA 1
ATOM 659 C C . PHE A 1 82 ? -27.845 -8.266 11.186 1.00 97.69 82 PHE A C 1
ATOM 661 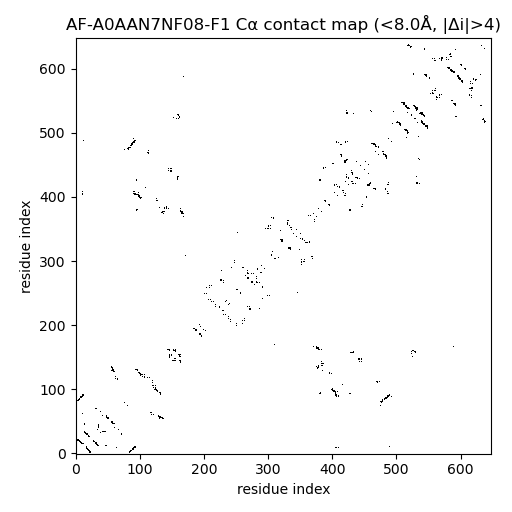O O . PHE A 1 82 ? -26.836 -8.887 11.519 1.00 97.69 82 PHE A O 1
ATOM 668 N N . SER A 1 83 ? -29.066 -8.690 11.532 1.00 96.94 83 SER A N 1
ATOM 669 C CA . SER A 1 83 ? -29.281 -9.877 12.379 1.00 96.94 83 SER A CA 1
ATOM 670 C C . SER A 1 83 ? -28.842 -11.191 11.716 1.00 96.94 83 SER A C 1
ATOM 672 O O . SER A 1 83 ? -28.636 -12.192 12.400 1.00 96.94 83 SER A O 1
ATOM 674 N N . GLN A 1 84 ? -28.679 -11.189 10.388 1.00 95.44 84 GLN A N 1
ATOM 675 C CA . GLN A 1 84 ? -28.231 -12.339 9.599 1.00 95.44 84 GLN A CA 1
ATOM 676 C C . GLN A 1 84 ? -26.708 -12.502 9.571 1.00 95.44 84 GLN A C 1
ATOM 678 O O . GLN A 1 84 ? -26.222 -13.564 9.175 1.00 95.44 84 GLN A O 1
ATOM 683 N N . VAL A 1 85 ? -25.954 -11.473 9.971 1.00 98.06 85 VAL A N 1
ATOM 684 C CA . VAL A 1 85 ? -24.494 -11.482 9.876 1.00 98.06 85 VAL A CA 1
ATOM 685 C C . VAL A 1 85 ? -23.921 -12.445 10.915 1.00 98.06 85 VAL A C 1
ATOM 687 O O . VAL A 1 85 ? -24.073 -12.242 12.119 1.00 98.06 85 VAL A O 1
ATOM 690 N N . ARG A 1 86 ? -23.262 -13.512 10.449 1.00 98.06 86 ARG A N 1
ATOM 691 C CA . ARG A 1 86 ? -22.663 -14.549 11.310 1.00 98.06 86 ARG A CA 1
ATOM 692 C C . ARG A 1 86 ? -21.213 -14.274 11.654 1.00 98.06 86 ARG A C 1
ATOM 694 O O . ARG A 1 86 ? -20.770 -14.606 12.753 1.00 98.06 86 ARG A O 1
ATOM 701 N N . ALA A 1 87 ? -20.474 -13.697 10.720 1.00 98.50 87 ALA A N 1
ATOM 702 C CA . ALA A 1 87 ? -19.128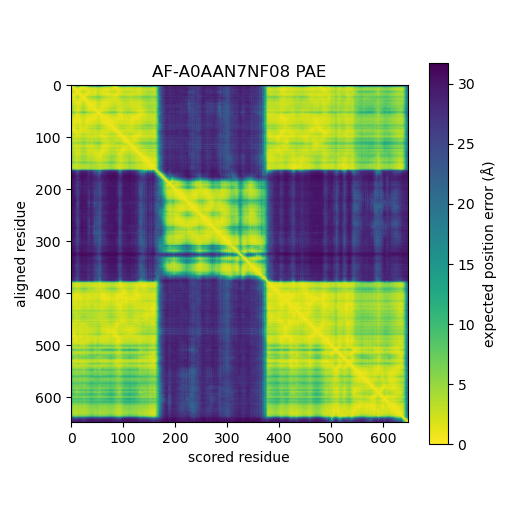 -13.224 10.971 1.00 98.50 87 ALA A CA 1
ATOM 703 C C . ALA A 1 87 ? -18.774 -12.076 10.032 1.00 98.50 87 ALA A C 1
ATOM 705 O O . ALA A 1 87 ? -19.396 -11.891 8.982 1.00 98.50 87 ALA A O 1
ATOM 706 N N . LEU A 1 88 ? -17.748 -11.328 10.411 1.00 98.69 88 LEU A N 1
ATOM 707 C CA . LEU A 1 88 ? -17.136 -10.328 9.558 1.00 98.69 88 LEU A CA 1
ATOM 708 C C . LEU A 1 88 ? -15.612 -10.356 9.685 1.00 98.69 88 LEU A C 1
ATOM 710 O O . LEU A 1 88 ? -15.064 -10.717 10.728 1.00 98.69 88 LEU A O 1
ATOM 714 N N . SER A 1 89 ? -14.953 -9.977 8.599 1.00 98.81 89 SER A N 1
ATOM 715 C CA . SER A 1 89 ? -13.512 -9.732 8.502 1.00 98.81 89 SER A CA 1
ATOM 716 C C . SER A 1 89 ? -13.293 -8.576 7.526 1.00 98.81 89 SER A C 1
ATOM 718 O O . SER A 1 89 ? -14.244 -8.048 6.940 1.00 98.81 89 SER A O 1
ATOM 720 N N . GLY A 1 90 ? -12.050 -8.172 7.318 1.00 98.38 90 GLY A N 1
ATOM 721 C CA . GLY A 1 90 ? -11.751 -7.163 6.328 1.00 98.38 90 GLY A CA 1
ATOM 722 C C . GLY A 1 90 ? -10.278 -6.978 6.037 1.00 98.38 90 GLY A C 1
ATOM 723 O O . GLY A 1 90 ? -9.397 -7.563 6.668 1.00 98.38 90 GLY A O 1
ATOM 724 N N . ALA A 1 91 ? -10.060 -6.119 5.057 1.00 98.12 91 ALA A N 1
ATOM 725 C CA . ALA A 1 91 ? -8.785 -5.608 4.627 1.00 98.12 91 ALA A CA 1
ATOM 726 C C . ALA A 1 91 ? -8.565 -4.193 5.172 1.00 98.12 91 ALA A C 1
ATOM 728 O O . ALA A 1 91 ? -9.496 -3.384 5.249 1.00 98.12 91 ALA A O 1
ATOM 729 N N . GLY A 1 92 ? -7.320 -3.880 5.510 1.00 96.69 92 GLY A N 1
ATOM 730 C CA . GLY A 1 92 ? -6.843 -2.507 5.628 1.00 96.69 92 GLY A CA 1
ATOM 731 C C . GLY A 1 92 ? -5.734 -2.244 4.620 1.00 96.69 92 GLY A C 1
ATOM 732 O O . GLY A 1 92 ? -4.955 -3.148 4.316 1.00 96.69 92 GLY A O 1
ATOM 733 N N . GLN A 1 93 ? -5.635 -1.005 4.131 1.00 89.69 93 GLN A N 1
ATOM 734 C CA . GLN A 1 93 ? -4.453 -0.586 3.376 1.00 89.69 93 GLN A CA 1
ATOM 735 C C . GLN A 1 93 ? -3.190 -0.908 4.190 1.00 89.69 93 GLN A C 1
ATOM 737 O O . GLN A 1 93 ? -3.099 -0.555 5.373 1.00 89.69 93 GLN A O 1
ATOM 742 N N . GLN A 1 94 ? -2.231 -1.597 3.572 1.00 85.00 94 GLN A N 1
ATOM 743 C CA . GLN A 1 94 ? -1.063 -2.087 4.300 1.00 85.00 94 GLN A CA 1
ATOM 744 C C . GLN A 1 94 ? -0.194 -0.953 4.842 1.00 85.00 94 GLN A C 1
ATOM 746 O O . GLN A 1 94 ? -0.221 0.184 4.365 1.00 85.00 94 GLN A O 1
ATOM 751 N N . HIS A 1 95 ? 0.626 -1.296 5.834 1.00 88.31 95 HIS A N 1
ATOM 752 C CA . HIS A 1 95 ? 1.682 -0.469 6.424 1.00 88.31 95 HIS A CA 1
ATOM 753 C C . HIS A 1 95 ? 1.236 0.765 7.225 1.00 88.31 95 HIS A C 1
ATOM 755 O O . HIS A 1 95 ? 1.979 1.211 8.105 1.00 88.31 95 HIS A O 1
ATOM 761 N N . GLY A 1 96 ? 0.045 1.308 6.963 1.00 91.50 96 GLY A N 1
ATOM 762 C CA . GLY A 1 96 ? -0.489 2.441 7.708 1.00 91.50 96 GLY A CA 1
ATOM 763 C C . GLY A 1 96 ? -0.719 2.097 9.179 1.00 91.50 96 GLY A C 1
ATOM 764 O O . GLY A 1 96 ? -1.166 0.995 9.501 1.00 91.50 96 GLY A O 1
ATOM 765 N N . SER A 1 97 ? -0.425 3.042 10.072 1.00 97.69 97 SER A N 1
ATOM 766 C CA . SER A 1 97 ? -0.446 2.815 11.521 1.00 97.69 97 SER A CA 1
ATOM 767 C C . SER A 1 97 ? -1.277 3.828 12.296 1.00 97.69 97 SER A C 1
ATOM 769 O O . SER A 1 97 ? -1.242 5.028 12.033 1.00 97.69 97 SER A O 1
ATOM 771 N N . VAL A 1 98 ? -2.004 3.347 13.303 1.00 98.62 98 VAL A N 1
ATOM 772 C CA . VAL A 1 98 ? -2.847 4.140 14.206 1.00 98.62 98 VAL A CA 1
ATOM 773 C C . VAL A 1 98 ? -2.284 4.082 15.618 1.00 98.62 98 VAL A C 1
ATOM 775 O O . VAL A 1 98 ? -1.968 3.008 16.124 1.00 98.62 98 VAL A O 1
ATOM 778 N N . TYR A 1 99 ? -2.194 5.244 16.264 1.00 98.69 99 TYR A N 1
ATOM 779 C CA . TYR A 1 99 ? -1.587 5.408 17.581 1.00 98.69 99 TYR A CA 1
ATOM 780 C C . TYR A 1 99 ? -2.672 5.792 18.588 1.00 98.69 99 TYR A C 1
ATOM 782 O O . TYR A 1 99 ? -3.159 6.926 18.609 1.00 98.69 99 TYR A O 1
ATOM 790 N N . TRP A 1 100 ? -3.076 4.829 19.411 1.00 98.69 100 TRP A N 1
ATOM 791 C CA . TRP A 1 100 ? -4.112 5.011 20.419 1.00 98.69 100 TRP A CA 1
ATOM 792 C C . TRP A 1 100 ? -3.541 5.671 21.665 1.00 98.69 100 TRP A C 1
ATOM 794 O O . TRP A 1 100 ? -2.548 5.216 22.238 1.00 98.69 100 TRP A O 1
ATOM 804 N N . LYS A 1 101 ? -4.197 6.734 22.117 1.00 98.31 101 LYS A N 1
ATOM 805 C CA . LYS A 1 101 ? -3.822 7.468 23.321 1.00 98.31 101 LYS A CA 1
ATOM 806 C C . LYS A 1 101 ? -4.126 6.647 24.577 1.00 98.31 101 LYS A C 1
ATOM 808 O O . LYS A 1 101 ? -5.105 5.905 24.607 1.00 98.31 101 LYS A O 1
ATOM 813 N N . LYS A 1 102 ? -3.344 6.837 25.640 1.00 98.12 102 LYS A N 1
ATOM 814 C CA . LYS A 1 102 ? -3.615 6.285 26.976 1.00 98.12 102 LYS A CA 1
ATOM 815 C C . LYS A 1 102 ? -5.069 6.507 27.417 1.00 98.12 102 LYS A C 1
ATOM 817 O O . LYS A 1 102 ? -5.574 7.627 27.338 1.00 98.12 102 LYS A O 1
ATOM 822 N N . GLY A 1 103 ? -5.716 5.444 27.891 1.00 97.00 103 GLY A N 1
ATOM 823 C CA . GLY A 1 103 ? -7.111 5.419 28.338 1.00 97.00 103 GLY A CA 1
ATOM 824 C C . GLY A 1 103 ? -8.142 5.141 27.239 1.00 97.00 103 GLY A C 1
ATOM 825 O O . GLY A 1 103 ? -9.321 4.963 27.550 1.00 97.00 103 GLY A O 1
ATOM 826 N N . SER A 1 104 ? -7.735 5.056 25.969 1.00 97.88 104 SER A N 1
ATOM 827 C CA . SER A 1 104 ? -8.670 4.887 24.846 1.00 97.88 104 SER A CA 1
ATOM 828 C C . SER A 1 104 ? -9.377 3.539 24.854 1.00 97.88 104 SER A C 1
ATOM 830 O O . SER A 1 104 ? -10.533 3.465 24.441 1.00 97.88 104 SER A O 1
ATOM 832 N N . ILE A 1 105 ? -8.749 2.495 25.405 1.00 97.06 105 ILE A N 1
ATOM 833 C CA . ILE A 1 105 ? -9.381 1.178 25.537 1.00 97.06 105 ILE A CA 1
ATOM 834 C C . ILE A 1 105 ? -10.678 1.222 26.351 1.00 97.06 105 ILE A C 1
ATOM 836 O O . ILE A 1 105 ? -11.620 0.496 26.045 1.00 97.06 105 ILE A O 1
ATOM 840 N N . GLN A 1 106 ? -10.758 2.082 27.371 1.00 97.12 106 GLN A N 1
ATOM 841 C CA . GLN A 1 106 ? -11.962 2.207 28.196 1.00 97.12 106 GLN A CA 1
ATOM 842 C C . GLN A 1 106 ? -13.085 2.921 27.446 1.00 97.12 106 GLN A C 1
ATOM 844 O O . GLN A 1 106 ? -14.248 2.563 27.604 1.00 97.12 106 GLN A O 1
ATOM 849 N N . ILE A 1 107 ? -12.743 3.898 26.605 1.00 96.81 107 ILE A N 1
ATOM 850 C CA . ILE A 1 107 ? -13.715 4.599 25.760 1.00 96.81 107 ILE A CA 1
ATOM 851 C C . ILE A 1 107 ? -14.250 3.649 24.684 1.00 96.81 107 ILE A C 1
ATOM 853 O O . ILE A 1 107 ? -15.454 3.603 24.458 1.00 96.81 107 ILE A O 1
ATOM 857 N N . LEU A 1 108 ? -13.374 2.850 24.067 1.00 95.62 108 LEU A N 1
ATOM 858 C CA . LEU A 1 108 ? -13.751 1.883 23.038 1.00 95.62 108 LEU A CA 1
ATOM 859 C C . LEU A 1 108 ? -14.652 0.763 23.593 1.00 95.62 108 LEU A C 1
ATOM 861 O O . LEU A 1 108 ? -15.658 0.430 22.972 1.00 95.62 108 LEU A O 1
ATOM 865 N N . LYS A 1 109 ? -14.335 0.234 24.785 1.00 95.56 109 LYS A N 1
ATOM 866 C CA . LYS A 1 109 ? -15.145 -0.794 25.467 1.00 95.56 109 LYS A CA 1
ATOM 867 C C . LYS A 1 109 ? -16.525 -0.298 25.888 1.00 95.56 109 LYS A C 1
ATOM 869 O O . LYS A 1 109 ? -17.484 -1.059 25.840 1.00 95.56 109 LYS A O 1
ATOM 874 N N . ASN A 1 110 ? -16.616 0.965 26.301 1.00 95.00 110 ASN A N 1
ATOM 875 C CA . ASN A 1 110 ? -17.835 1.566 26.842 1.00 95.00 110 ASN A CA 1
ATOM 876 C C . ASN A 1 110 ? -18.510 2.528 25.847 1.00 95.00 110 ASN A C 1
ATOM 878 O O . ASN A 1 110 ? -19.206 3.455 26.263 1.00 95.00 110 ASN A O 1
ATOM 882 N N . ALA A 1 111 ? -18.282 2.353 24.541 1.00 94.06 111 ALA A N 1
ATOM 883 C CA . ALA A 1 111 ? -18.887 3.201 23.520 1.00 94.06 111 ALA A CA 1
ATOM 884 C C . ALA A 1 111 ? -20.425 3.115 23.584 1.00 94.06 111 ALA A C 1
ATOM 886 O O . ALA A 1 111 ? -21.002 2.032 23.481 1.00 94.06 111 ALA A O 1
ATOM 887 N N . SER A 1 112 ? -21.092 4.262 23.755 1.00 94.12 112 SER A N 1
ATOM 888 C CA . SER A 1 112 ? -22.559 4.333 23.824 1.00 94.12 112 SER A CA 1
ATOM 889 C C . SER A 1 112 ? -23.179 4.117 22.448 1.00 94.12 112 SER A C 1
ATOM 891 O O . SER A 1 112 ? -22.835 4.827 21.506 1.00 94.12 112 SER A O 1
ATOM 893 N N . SER A 1 113 ? -24.144 3.201 22.347 1.00 95.00 113 SER A N 1
ATOM 894 C CA . SER A 1 113 ? -24.899 2.916 21.118 1.00 95.00 113 SER A CA 1
ATOM 895 C C . SER A 1 113 ? -25.785 4.080 20.650 1.00 95.00 113 SER A C 1
ATOM 897 O O . SER A 1 113 ? -26.234 4.082 19.502 1.00 95.00 113 SER A O 1
ATOM 899 N N . GLU A 1 114 ? -25.991 5.103 21.484 1.00 95.19 114 GLU A N 1
ATOM 900 C CA . GLU A 1 114 ? -26.760 6.308 21.149 1.00 95.19 114 GLU A CA 1
ATOM 901 C C . GLU A 1 114 ? -25.989 7.259 20.221 1.00 95.19 114 GLU A C 1
ATOM 903 O O . GLU A 1 114 ? -26.592 7.942 19.388 1.00 95.19 114 GLU A O 1
ATOM 908 N N . LEU A 1 115 ? -24.653 7.261 20.294 1.00 95.25 115 LEU A N 1
ATOM 909 C CA . LEU A 1 115 ? -23.795 8.183 19.550 1.00 95.25 115 LEU A CA 1
ATOM 910 C C . LEU A 1 115 ? -22.996 7.470 18.439 1.00 95.25 115 LEU A C 1
ATOM 912 O O . LEU A 1 115 ? -22.642 6.296 18.570 1.00 95.25 115 LEU A O 1
ATOM 916 N N . PRO A 1 116 ? -22.672 8.164 17.334 1.00 97.12 116 PRO A N 1
ATOM 917 C CA . PRO A 1 116 ? -21.706 7.671 16.351 1.00 97.12 116 PRO A CA 1
ATOM 918 C C . PRO A 1 116 ? -20.298 7.513 16.952 1.00 97.12 116 PRO A C 1
ATOM 920 O O . PRO A 1 116 ? -19.877 8.332 17.779 1.00 97.12 116 PRO A O 1
ATOM 923 N N . LEU A 1 117 ? -19.530 6.522 16.492 1.00 97.12 117 LEU A N 1
ATOM 924 C CA . LEU A 1 117 ? -18.196 6.218 17.024 1.00 97.12 117 LEU A CA 1
ATOM 925 C C . LEU A 1 117 ? -17.225 7.390 16.896 1.00 97.12 117 LEU A C 1
ATOM 927 O O . LEU A 1 117 ? -16.435 7.628 17.812 1.00 97.12 117 LEU A O 1
ATOM 931 N N . HIS A 1 118 ? -17.276 8.158 15.803 1.00 97.00 118 HIS A N 1
ATOM 932 C CA . HIS A 1 118 ? -16.355 9.283 15.607 1.00 97.00 118 HIS A CA 1
ATOM 933 C C . HIS A 1 118 ? -16.505 10.368 16.683 1.00 97.00 118 HIS A C 1
ATOM 935 O O . HIS A 1 118 ? -15.553 11.110 16.938 1.00 97.00 118 HIS A O 1
ATOM 941 N N . GLN A 1 119 ? -17.675 10.470 17.326 1.00 96.44 119 GLN A N 1
ATOM 942 C CA . GLN A 1 119 ? -17.884 11.392 18.442 1.00 96.44 119 GLN A CA 1
ATOM 943 C C . GLN A 1 119 ? -17.227 10.862 19.716 1.00 96.44 119 GLN A C 1
ATOM 945 O O . GLN A 1 119 ? -16.493 11.604 20.371 1.00 96.44 119 GLN A O 1
ATOM 950 N N . SER A 1 120 ? -17.424 9.578 20.029 1.00 95.25 120 SER A N 1
ATOM 951 C CA . SER A 1 120 ? -16.813 8.931 21.195 1.00 95.25 120 SER A CA 1
ATOM 952 C C . SER A 1 120 ? -15.287 8.872 21.092 1.00 95.25 120 SER A C 1
ATOM 954 O O . SER A 1 120 ? -14.592 9.124 22.072 1.00 95.25 120 SER A O 1
ATOM 956 N N . LEU A 1 121 ? -14.750 8.602 19.899 1.00 96.94 121 LEU A N 1
ATOM 957 C CA . LEU A 1 121 ? -13.319 8.366 19.681 1.00 96.94 121 LEU A CA 1
ATOM 958 C C . LEU A 1 121 ? -12.513 9.627 19.332 1.00 96.94 121 LEU A C 1
ATOM 960 O O . LEU A 1 121 ? -11.312 9.542 19.073 1.00 96.94 121 LEU A O 1
ATOM 964 N N . LYS A 1 122 ? -13.127 10.819 19.358 1.00 95.31 122 LYS A N 1
ATOM 965 C CA . LYS A 1 122 ? -12.490 12.083 18.939 1.00 95.31 122 LYS A CA 1
ATOM 966 C C . LYS A 1 122 ? -11.161 12.383 19.651 1.00 95.31 122 LYS A C 1
ATOM 968 O O . LYS A 1 122 ? -10.278 12.995 19.057 1.00 95.31 122 LYS A O 1
ATOM 973 N N . ALA A 1 123 ? -11.021 11.964 20.909 1.00 95.69 123 ALA A N 1
ATOM 974 C CA . ALA A 1 123 ? -9.838 12.203 21.743 1.00 95.69 123 ALA A CA 1
ATOM 975 C C . ALA A 1 123 ? -8.968 10.949 21.973 1.00 95.69 123 ALA A C 1
ATOM 977 O O . ALA A 1 123 ? -8.053 10.985 22.798 1.00 95.69 123 ALA A O 1
ATOM 978 N N . CYS A 1 124 ? -9.243 9.851 21.259 1.00 97.88 124 CYS A N 1
ATOM 979 C CA . CYS A 1 124 ? -8.614 8.546 21.485 1.00 97.88 124 CYS A CA 1
ATOM 980 C C . CYS A 1 124 ? -7.294 8.331 20.734 1.00 97.88 124 CYS A C 1
ATOM 982 O O . CYS A 1 124 ? -6.662 7.288 20.883 1.00 97.88 124 CYS A O 1
ATOM 984 N N . PHE A 1 125 ? -6.846 9.294 19.931 1.0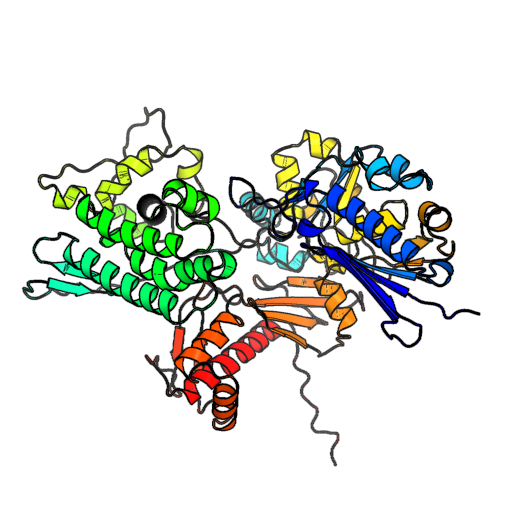0 98.38 125 PHE A N 1
ATOM 985 C CA . PHE A 1 125 ? -5.651 9.139 19.102 1.00 98.38 125 PHE A CA 1
ATOM 986 C C . PHE A 1 125 ? -4.561 10.109 19.547 1.00 98.38 125 PHE A C 1
ATOM 988 O O . PHE A 1 125 ? -4.804 11.309 19.685 1.00 98.38 125 PHE A O 1
ATOM 995 N N . SER A 1 126 ? -3.361 9.589 19.802 1.00 97.81 126 SER A N 1
ATOM 996 C CA . SER A 1 126 ? -2.177 10.403 20.104 1.00 97.81 126 SER A CA 1
ATOM 997 C C . SER A 1 126 ? -1.606 11.025 18.825 1.00 97.81 126 SER A C 1
ATOM 999 O O . SER A 1 126 ? -1.108 12.149 18.856 1.00 97.81 126 SER A O 1
ATOM 1001 N N . VAL A 1 127 ? -1.757 10.333 17.691 1.00 97.44 127 VAL A N 1
ATOM 1002 C CA . VAL A 1 127 ? -1.456 10.821 16.340 1.00 97.44 127 VAL A CA 1
ATOM 1003 C C . VAL A 1 127 ? -2.769 10.955 15.573 1.00 97.44 127 VAL A C 1
ATOM 1005 O O . VAL A 1 127 ? -3.447 9.964 15.318 1.00 97.44 127 VAL A O 1
ATOM 1008 N N . SER A 1 128 ? -3.145 12.180 15.204 1.00 95.62 128 SER A N 1
ATOM 1009 C CA . SER A 1 128 ? -4.399 12.447 14.483 1.00 95.62 128 SER A CA 1
ATOM 1010 C C . SER A 1 128 ? -4.337 12.082 12.998 1.00 95.62 128 SER A C 1
ATOM 1012 O O . SER A 1 128 ? -5.344 11.667 12.424 1.00 95.62 128 SER A O 1
ATOM 1014 N N . ASN A 1 129 ? -3.161 12.241 12.390 1.00 97.00 129 ASN A N 1
ATOM 1015 C CA . ASN A 1 129 ? -2.896 11.980 10.982 1.00 97.00 129 ASN A CA 1
ATOM 1016 C C . ASN A 1 129 ? -1.947 10.786 10.868 1.00 97.00 129 ASN A C 1
ATOM 1018 O O . ASN A 1 129 ? -0.741 10.930 11.066 1.00 97.00 129 ASN A O 1
ATOM 1022 N N . SER A 1 130 ? -2.501 9.616 10.573 1.00 96.25 130 SER A N 1
ATOM 1023 C CA . SER A 1 130 ? -1.748 8.373 10.442 1.00 96.25 130 SER A CA 1
ATOM 1024 C C . SER A 1 130 ? -0.855 8.393 9.205 1.00 96.25 130 SER A C 1
ATOM 1026 O O . SER A 1 130 ? -1.365 8.736 8.134 1.00 96.25 130 SER A O 1
ATOM 1028 N N . PRO A 1 131 ? 0.430 8.002 9.303 1.00 94.44 131 PRO A N 1
ATOM 1029 C CA . PRO A 1 131 ? 1.223 7.695 8.118 1.00 94.44 131 PRO A CA 1
ATOM 1030 C C . PRO A 1 131 ? 0.582 6.515 7.378 1.00 94.44 131 PRO A C 1
ATOM 1032 O O . PRO A 1 131 ? -0.005 5.624 7.998 1.00 94.44 131 PRO A O 1
ATOM 1035 N N . ILE A 1 132 ? 0.659 6.535 6.051 1.00 88.88 132 ILE A N 1
ATOM 1036 C CA . ILE A 1 132 ? 0.082 5.504 5.178 1.00 88.88 132 ILE A CA 1
ATOM 1037 C C . ILE A 1 132 ? 1.138 4.944 4.225 1.00 88.88 132 ILE A C 1
ATOM 1039 O O . ILE A 1 132 ? 2.258 5.444 4.175 1.00 88.88 132 ILE A O 1
ATOM 1043 N N . TRP A 1 133 ? 0.776 3.944 3.417 1.00 78.62 133 TRP A N 1
ATOM 1044 C CA . TRP A 1 133 ? 1.708 3.265 2.509 1.00 78.62 133 TRP A CA 1
ATOM 1045 C C . TRP A 1 133 ? 2.406 4.180 1.486 1.00 78.62 133 TRP A C 1
ATOM 1047 O O . TRP A 1 133 ? 3.455 3.822 0.962 1.00 78.62 133 TRP A O 1
ATOM 1057 N N . MET A 1 134 ? 1.821 5.345 1.189 1.00 75.06 134 MET A N 1
ATOM 1058 C CA . MET A 1 134 ? 2.392 6.346 0.282 1.00 75.06 134 MET A CA 1
ATOM 1059 C C . MET A 1 134 ? 3.494 7.200 0.929 1.00 75.06 134 MET A C 1
ATOM 1061 O O . MET A 1 134 ? 4.147 7.974 0.227 1.00 75.06 134 MET A O 1
ATOM 1065 N N . ASP A 1 135 ? 3.660 7.131 2.253 1.00 74.31 135 ASP A N 1
ATOM 1066 C CA . ASP A 1 135 ? 4.693 7.882 2.957 1.00 74.31 135 ASP A CA 1
ATOM 1067 C C . ASP A 1 135 ? 6.083 7.372 2.560 1.00 74.31 135 ASP A C 1
ATOM 1069 O O . ASP A 1 135 ? 6.327 6.174 2.399 1.00 74.31 135 ASP A O 1
ATOM 1073 N N . SER A 1 136 ? 6.995 8.311 2.359 1.00 72.06 136 SER A N 1
ATOM 1074 C CA . SER A 1 136 ? 8.359 8.027 1.926 1.00 72.06 136 SER A CA 1
ATOM 1075 C C . SER A 1 136 ? 9.354 8.937 2.637 1.00 72.06 136 SER A C 1
ATOM 1077 O O . SER A 1 136 ? 10.242 9.500 2.022 1.00 72.06 136 SER A O 1
ATOM 1079 N N . SER A 1 137 ? 9.144 9.190 3.925 1.00 78.12 137 SER A N 1
ATOM 1080 C CA . SER A 1 137 ? 9.886 10.207 4.681 1.00 78.12 137 SER A CA 1
ATOM 1081 C C . SER A 1 137 ? 10.743 9.642 5.822 1.00 78.12 137 SER A C 1
ATOM 1083 O O . SER A 1 137 ? 11.113 10.379 6.741 1.00 78.12 137 SER A O 1
ATOM 1085 N N . THR A 1 138 ? 11.037 8.342 5.785 1.00 80.75 138 THR A N 1
ATOM 1086 C CA . THR A 1 138 ? 11.742 7.578 6.821 1.00 80.75 138 THR A CA 1
ATOM 1087 C C . THR A 1 138 ? 13.088 6.983 6.390 1.00 80.75 138 THR A C 1
ATOM 1089 O O . THR A 1 138 ? 13.565 6.045 7.023 1.00 80.75 138 THR A O 1
ATOM 1092 N N . ALA A 1 139 ? 13.740 7.525 5.357 1.00 76.31 139 ALA A N 1
ATOM 1093 C CA . ALA A 1 139 ? 14.996 7.018 4.788 1.00 76.31 139 ALA A CA 1
ATOM 1094 C C . ALA A 1 139 ? 16.072 6.787 5.856 1.00 76.31 139 ALA A C 1
ATOM 1096 O O . ALA A 1 139 ? 16.775 5.773 5.890 1.00 76.31 139 ALA A O 1
ATOM 1097 N N . SER A 1 140 ? 16.183 7.754 6.772 1.00 79.88 140 SER A N 1
ATOM 1098 C CA . SER A 1 140 ? 17.151 7.716 7.862 1.00 79.88 140 SER A CA 1
ATOM 1099 C C . SER A 1 140 ? 16.831 6.614 8.869 1.00 79.88 140 SER A C 1
ATOM 1101 O O . SER A 1 140 ? 17.757 5.960 9.347 1.00 79.88 140 SER A O 1
ATOM 1103 N N . GLN A 1 141 ? 15.552 6.361 9.154 1.00 89.44 141 GLN A N 1
ATOM 1104 C CA . GLN A 1 141 ? 15.123 5.251 10.001 1.00 89.44 141 GLN A CA 1
ATOM 1105 C C . GLN A 1 141 ? 15.343 3.900 9.314 1.00 89.44 141 GLN A C 1
ATOM 1107 O O . GLN A 1 141 ? 15.852 2.994 9.964 1.00 89.44 141 GLN A O 1
ATOM 1112 N N . CYS A 1 142 ? 15.070 3.783 8.010 1.00 82.12 142 CYS A N 1
ATOM 1113 C CA . CYS A 1 142 ? 15.337 2.564 7.241 1.00 82.12 142 CYS A CA 1
ATOM 1114 C C . CYS A 1 142 ? 16.826 2.191 7.293 1.00 82.12 142 CYS A C 1
ATOM 1116 O O . CYS A 1 142 ? 17.184 1.073 7.664 1.00 82.12 142 CYS A O 1
ATOM 1118 N N . SER A 1 143 ? 17.705 3.162 7.024 1.00 79.94 143 SER A N 1
ATOM 1119 C CA . SER A 1 143 ? 19.159 2.978 7.118 1.00 79.94 143 SER A CA 1
ATOM 1120 C C . SER A 1 143 ? 19.617 2.622 8.538 1.00 79.94 143 SER A C 1
ATOM 1122 O O . SER A 1 143 ? 20.518 1.800 8.719 1.00 79.94 143 SER A O 1
ATOM 1124 N N . ALA A 1 144 ? 19.021 3.246 9.559 1.00 85.62 144 ALA A N 1
ATOM 1125 C CA . ALA A 1 144 ? 19.344 2.970 10.955 1.00 85.62 144 ALA A CA 1
ATOM 1126 C C . ALA A 1 144 ? 18.926 1.553 11.369 1.00 85.62 144 ALA A C 1
ATOM 1128 O O . ALA A 1 144 ? 19.718 0.865 12.010 1.00 85.62 144 ALA A O 1
ATOM 1129 N N . LEU A 1 145 ? 17.735 1.107 10.958 1.00 89.50 145 LEU A N 1
ATOM 1130 C CA . LEU A 1 145 ? 17.223 -0.233 11.229 1.00 89.50 145 LEU A CA 1
ATOM 1131 C C . LEU A 1 145 ? 18.097 -1.299 10.564 1.00 89.50 145 LEU A C 1
ATOM 1133 O O . LEU A 1 145 ? 18.570 -2.197 11.255 1.00 89.50 145 LEU A O 1
ATOM 1137 N N . GLU A 1 146 ? 18.394 -1.165 9.265 1.00 88.25 146 GLU A N 1
ATOM 1138 C CA . GLU A 1 146 ? 19.294 -2.095 8.565 1.00 88.25 146 GLU A CA 1
ATOM 1139 C C . GLU A 1 146 ? 20.651 -2.170 9.259 1.00 88.25 146 GLU A C 1
ATOM 1141 O O . GLU A 1 146 ? 21.161 -3.259 9.508 1.00 88.25 146 GLU A O 1
ATOM 1146 N N . LYS A 1 147 ? 21.232 -1.024 9.624 1.00 88.25 147 LYS A N 1
ATOM 1147 C CA . LYS A 1 147 ? 22.516 -0.993 10.325 1.00 88.25 147 LYS A CA 1
ATOM 1148 C C . LYS A 1 147 ? 22.444 -1.672 11.695 1.00 88.25 147 LYS A C 1
ATOM 1150 O O . LYS A 1 147 ? 23.379 -2.386 12.049 1.00 88.25 147 LYS A O 1
ATOM 1155 N N . ALA A 1 148 ? 21.374 -1.446 12.454 1.00 90.94 148 ALA A N 1
ATOM 1156 C CA . ALA A 1 148 ? 21.207 -1.995 13.797 1.00 90.94 148 ALA A CA 1
ATOM 1157 C C . ALA A 1 148 ? 21.101 -3.524 13.794 1.00 90.94 148 ALA A C 1
ATOM 1159 O O . ALA A 1 148 ? 21.639 -4.171 14.688 1.00 90.94 148 ALA A O 1
ATOM 1160 N N . VAL A 1 149 ? 20.466 -4.101 12.770 1.00 90.44 149 VAL A N 1
ATOM 1161 C CA . VAL A 1 149 ? 20.278 -5.555 12.667 1.00 90.44 149 VAL A CA 1
ATOM 1162 C C . VAL A 1 149 ? 21.371 -6.260 11.857 1.00 90.44 149 VAL A C 1
ATOM 1164 O O . VAL A 1 149 ? 21.314 -7.467 11.697 1.00 90.44 149 VAL A O 1
ATOM 1167 N N . GLY A 1 150 ? 22.390 -5.557 11.352 1.00 88.38 150 GLY A N 1
ATOM 1168 C CA . GLY A 1 150 ? 23.513 -6.188 10.636 1.00 88.38 150 GLY A CA 1
ATOM 1169 C C . GLY A 1 150 ? 23.388 -6.228 9.107 1.00 88.38 150 GLY A C 1
ATOM 1170 O O . GLY A 1 150 ? 24.132 -6.948 8.445 1.00 88.38 150 GLY A O 1
ATOM 1171 N N . GLY A 1 151 ? 22.495 -5.425 8.529 1.00 83.31 151 GLY A N 1
ATOM 1172 C CA . GLY A 1 151 ? 22.405 -5.130 7.098 1.00 83.31 151 GLY A CA 1
ATOM 1173 C C . GLY A 1 151 ? 21.043 -5.447 6.476 1.00 83.31 151 GLY A C 1
ATOM 1174 O O . GLY A 1 151 ? 20.227 -6.174 7.039 1.00 83.31 151 GLY A O 1
ATOM 1175 N N . ALA A 1 152 ? 20.823 -4.930 5.263 1.00 84.31 152 ALA A N 1
ATOM 1176 C CA . ALA A 1 152 ? 19.583 -5.094 4.498 1.00 84.31 152 ALA A CA 1
ATOM 1177 C C . ALA A 1 152 ? 19.179 -6.565 4.300 1.00 84.31 152 ALA A C 1
ATOM 1179 O O . ALA A 1 152 ? 18.026 -6.929 4.518 1.00 84.31 152 ALA A O 1
ATOM 1180 N N . GLN A 1 153 ? 20.140 -7.420 3.933 1.00 87.44 153 GLN A N 1
ATOM 1181 C CA . GLN A 1 153 ? 19.881 -8.844 3.718 1.00 87.44 153 GLN A CA 1
ATOM 1182 C C . GLN A 1 153 ? 19.544 -9.564 5.027 1.00 87.44 153 GLN A C 1
ATOM 1184 O O . GLN A 1 153 ? 18.676 -10.427 5.025 1.00 87.44 153 GLN A O 1
ATOM 1189 N N . HIS A 1 154 ? 20.182 -9.202 6.145 1.00 90.69 154 HIS A N 1
ATOM 1190 C CA . HIS A 1 154 ? 19.866 -9.812 7.437 1.00 90.69 154 HIS A CA 1
ATOM 1191 C C . HIS A 1 154 ? 18.454 -9.432 7.896 1.00 90.69 154 HIS A C 1
ATOM 1193 O O . HIS A 1 154 ? 17.691 -10.296 8.318 1.00 90.69 154 HIS A O 1
ATOM 1199 N N . LEU A 1 155 ? 18.062 -8.166 7.716 1.00 92.12 155 LEU A N 1
ATOM 1200 C CA . LEU A 1 155 ? 16.692 -7.724 7.976 1.00 92.12 155 LEU A CA 1
ATOM 1201 C C . LEU A 1 155 ? 15.668 -8.461 7.099 1.00 92.12 155 LEU A C 1
ATOM 1203 O O . LEU A 1 155 ? 14.618 -8.868 7.598 1.00 92.12 155 LEU A O 1
ATOM 1207 N N . ALA A 1 156 ? 15.988 -8.676 5.817 1.00 91.25 156 ALA A N 1
ATOM 1208 C CA . ALA A 1 156 ? 15.159 -9.464 4.909 1.00 91.25 156 ALA A CA 1
ATOM 1209 C C . ALA A 1 156 ? 15.047 -10.924 5.356 1.00 91.25 156 ALA A C 1
ATOM 1211 O O . ALA A 1 156 ? 13.948 -11.469 5.371 1.00 91.25 156 ALA A O 1
ATOM 1212 N N . SER A 1 157 ? 16.145 -11.541 5.793 1.00 92.81 157 SER A N 1
ATOM 1213 C CA . SER A 1 157 ? 16.132 -12.904 6.327 1.00 92.81 157 SER A CA 1
ATOM 1214 C C . SER A 1 157 ? 15.272 -13.047 7.584 1.00 92.81 157 SER A C 1
ATOM 1216 O O . SER A 1 157 ? 14.707 -14.112 7.790 1.00 92.81 157 SER A O 1
ATOM 1218 N N . ILE A 1 158 ? 15.145 -12.003 8.409 1.00 94.00 158 ILE A N 1
ATOM 1219 C CA . ILE A 1 158 ? 14.279 -12.014 9.599 1.00 94.00 158 ILE A CA 1
ATOM 1220 C C . ILE A 1 158 ? 12.815 -11.749 9.218 1.00 94.00 158 ILE A C 1
ATOM 1222 O O . ILE A 1 158 ? 11.912 -12.468 9.645 1.00 94.00 158 ILE A O 1
ATOM 1226 N N . THR A 1 159 ? 12.577 -10.690 8.441 1.00 94.94 159 THR A N 1
ATOM 1227 C CA . THR A 1 159 ? 11.244 -10.077 8.291 1.00 94.94 159 THR A CA 1
ATOM 1228 C C . THR A 1 159 ? 10.590 -10.310 6.933 1.00 94.94 159 THR A C 1
ATOM 1230 O O . THR A 1 159 ? 9.482 -9.843 6.698 1.00 94.94 159 THR A O 1
ATOM 1233 N N . GLY A 1 160 ? 11.272 -10.997 6.016 1.00 91.06 160 GLY A N 1
ATOM 1234 C CA . GLY A 1 160 ? 10.820 -11.205 4.640 1.00 91.06 160 GLY A CA 1
ATOM 1235 C C . GLY A 1 160 ? 11.006 -9.997 3.719 1.00 91.06 160 GLY A C 1
ATOM 1236 O O . GLY A 1 160 ? 10.632 -10.051 2.550 1.00 91.06 160 GLY A O 1
ATOM 1237 N N . SER A 1 161 ? 11.557 -8.884 4.210 1.00 87.88 161 SER A N 1
ATOM 1238 C CA . SER A 1 161 ? 11.860 -7.682 3.423 1.00 87.88 161 SER A CA 1
ATOM 1239 C C . SER A 1 161 ? 13.027 -6.915 4.030 1.00 87.88 161 SER A C 1
ATOM 1241 O O . SER A 1 161 ? 13.161 -6.836 5.249 1.00 87.88 161 SER A O 1
ATOM 1243 N N . ARG A 1 162 ? 13.858 -6.288 3.198 1.00 85.12 162 ARG A N 1
ATOM 1244 C CA . ARG A 1 162 ? 14.798 -5.267 3.687 1.00 85.12 162 ARG A CA 1
ATOM 1245 C C . ARG A 1 162 ? 14.046 -4.039 4.228 1.00 85.12 162 ARG A C 1
ATOM 1247 O O . ARG A 1 162 ? 12.829 -3.935 4.038 1.00 85.12 162 ARG A O 1
ATOM 1254 N N . ALA A 1 163 ? 14.745 -3.086 4.853 1.00 79.06 163 ALA A N 1
ATOM 1255 C CA . ALA A 1 163 ? 14.110 -1.808 5.161 1.00 79.06 163 ALA A CA 1
ATOM 1256 C C . ALA A 1 163 ? 13.928 -1.087 3.834 1.00 79.06 163 ALA A C 1
ATOM 1258 O O . ALA A 1 163 ? 14.877 -0.901 3.071 1.00 79.06 163 ALA A O 1
ATOM 1259 N N . TYR A 1 164 ? 12.681 -0.791 3.512 1.00 60.62 164 TYR A N 1
ATOM 1260 C CA . TYR A 1 164 ? 12.353 -0.417 2.154 1.00 60.62 164 TYR A CA 1
ATOM 1261 C C . TYR A 1 164 ? 12.635 1.074 1.924 1.00 60.62 164 TYR A C 1
ATOM 1263 O O . TYR A 1 164 ? 12.225 1.910 2.723 1.00 60.62 164 TYR A O 1
ATOM 1271 N N . GLU A 1 165 ? 13.377 1.356 0.856 1.00 43.62 165 GLU A N 1
ATOM 1272 C CA . GLU A 1 165 ? 13.674 2.663 0.264 1.00 43.62 165 GLU A CA 1
ATOM 1273 C C . GLU A 1 165 ? 13.730 2.405 -1.252 1.00 43.62 165 GLU A C 1
ATOM 1275 O O . GLU A 1 165 ? 14.514 1.563 -1.694 1.00 43.62 165 GLU A O 1
ATOM 1280 N N . VAL A 1 166 ? 12.932 3.085 -2.080 1.00 34.34 166 VAL A N 1
ATOM 1281 C CA . VAL A 1 166 ? 13.185 3.106 -3.532 1.00 34.34 166 VAL A CA 1
ATOM 1282 C C . VAL A 1 166 ? 14.205 4.181 -3.829 1.00 34.34 166 VAL A C 1
ATOM 1284 O O . VAL A 1 166 ? 13.970 5.389 -3.702 1.00 34.34 166 VAL A O 1
ATOM 1287 N N . ARG A 1 167 ? 15.329 3.703 -4.342 1.00 33.72 167 ARG A N 1
ATOM 1288 C CA . ARG A 1 167 ? 16.414 4.515 -4.863 1.00 33.72 167 ARG A CA 1
ATOM 1289 C C . ARG A 1 167 ? 16.071 5.014 -6.260 1.00 33.72 167 ARG A C 1
ATOM 1291 O O . ARG A 1 167 ? 15.829 4.245 -7.185 1.00 33.72 167 ARG A O 1
ATOM 1298 N N . ASN A 1 168 ? 16.100 6.330 -6.444 1.00 26.19 168 ASN A N 1
ATOM 1299 C CA . ASN A 1 168 ? 16.175 6.947 -7.769 1.00 26.19 168 ASN A CA 1
ATOM 1300 C C . ASN A 1 168 ? 17.643 7.327 -8.039 1.00 26.19 168 ASN A C 1
ATOM 1302 O O . ASN A 1 168 ? 18.025 8.497 -7.927 1.00 26.19 168 ASN A O 1
ATOM 1306 N N . GLY A 1 169 ? 18.472 6.338 -8.384 1.00 25.69 169 GLY A N 1
ATOM 1307 C CA . GLY A 1 169 ? 19.892 6.514 -8.705 1.00 25.69 169 GLY A CA 1
ATOM 1308 C C . GLY A 1 169 ? 20.186 6.279 -10.189 1.00 25.69 169 GLY A C 1
ATOM 1309 O O . GLY A 1 169 ? 19.962 5.197 -10.705 1.00 25.69 169 GLY A O 1
ATOM 1310 N N . CYS A 1 170 ? 20.698 7.293 -10.888 1.00 23.75 170 CYS A N 1
ATOM 1311 C CA . CYS A 1 170 ? 21.214 7.170 -12.252 1.00 23.75 170 CYS A CA 1
ATOM 1312 C C . CYS A 1 170 ? 22.742 7.043 -12.167 1.00 23.75 170 CYS A C 1
ATOM 1314 O O . CYS A 1 170 ? 23.383 7.971 -11.667 1.00 23.75 170 CYS A O 1
ATOM 1316 N N . SER A 1 171 ? 23.301 5.931 -12.646 1.00 25.48 171 SER A N 1
ATOM 1317 C CA . SER A 1 171 ? 24.747 5.718 -12.773 1.00 25.48 171 SER A CA 1
ATOM 1318 C C . SER A 1 171 ? 25.089 5.544 -14.252 1.00 25.48 171 SER A C 1
ATOM 1320 O O . SER A 1 171 ? 24.661 4.582 -14.881 1.00 25.48 171 SER A O 1
ATOM 1322 N N . LEU A 1 172 ? 25.848 6.491 -14.805 1.00 27.34 172 LEU A N 1
ATOM 1323 C CA . LEU A 1 172 ? 26.576 6.336 -16.064 1.00 27.34 172 LEU A CA 1
ATOM 1324 C C . LEU A 1 172 ? 28.050 6.157 -15.698 1.00 27.34 172 LEU A C 1
ATOM 1326 O O . LEU A 1 172 ? 28.623 7.038 -15.058 1.00 27.34 172 LEU A O 1
ATOM 1330 N N . THR A 1 173 ? 28.656 5.045 -16.100 1.00 26.25 173 THR A N 1
ATOM 1331 C CA . THR A 1 173 ? 30.112 4.927 -16.225 1.00 26.25 173 THR A CA 1
ATOM 1332 C C . THR A 1 173 ? 30.481 5.203 -17.679 1.00 26.25 173 THR A C 1
ATOM 1334 O O . THR A 1 173 ? 29.797 4.748 -18.597 1.00 26.25 173 THR A O 1
ATOM 1337 N N . LYS A 1 174 ? 31.541 5.980 -17.900 1.00 31.17 174 LYS A N 1
ATOM 1338 C CA . LYS A 1 174 ? 32.153 6.155 -19.216 1.00 31.17 174 LYS A CA 1
ATOM 1339 C C . LYS A 1 174 ? 33.668 6.153 -19.038 1.00 31.17 174 LYS A C 1
ATOM 1341 O O . LYS A 1 174 ? 34.195 6.966 -18.282 1.00 31.17 174 LYS A O 1
ATOM 1346 N N . GLU A 1 175 ? 34.326 5.215 -19.704 1.00 32.47 175 GLU A N 1
ATOM 1347 C CA . GLU A 1 175 ? 35.707 5.363 -20.152 1.00 32.47 175 GLU A CA 1
ATOM 1348 C C . GLU A 1 175 ? 35.648 6.212 -21.430 1.00 32.47 175 GLU A C 1
ATOM 1350 O O . GLU A 1 175 ? 34.898 5.871 -22.345 1.00 32.47 175 GLU A O 1
ATOM 1355 N N . ASP A 1 176 ? 36.383 7.324 -21.487 1.00 33.84 176 ASP A N 1
ATOM 1356 C CA . ASP A 1 176 ? 36.555 8.112 -22.711 1.00 33.84 176 ASP A CA 1
ATOM 1357 C C . ASP A 1 176 ? 38.020 8.031 -23.168 1.00 33.84 176 ASP A C 1
ATOM 1359 O O . ASP A 1 176 ? 38.954 8.248 -22.393 1.00 33.84 176 ASP A O 1
ATOM 1363 N N . VAL A 1 177 ? 38.181 7.723 -24.456 1.00 30.17 177 VAL A N 1
ATOM 1364 C CA . VAL A 1 177 ? 39.375 7.950 -25.278 1.00 30.17 177 VAL A CA 1
ATOM 1365 C C . VAL A 1 177 ? 39.231 9.357 -25.876 1.00 30.17 177 VAL A C 1
ATOM 1367 O O . VAL A 1 177 ? 38.173 9.682 -26.411 1.00 30.17 177 VAL A O 1
ATOM 1370 N N . GLU A 1 178 ? 40.256 10.208 -25.768 1.00 34.59 178 GLU A N 1
ATOM 1371 C CA . GLU A 1 178 ? 40.262 11.562 -26.349 1.00 34.59 178 GLU A CA 1
ATOM 1372 C C . GLU A 1 178 ? 40.488 11.521 -27.871 1.00 34.59 178 GLU A C 1
ATOM 1374 O O . GLU A 1 178 ? 41.528 11.058 -28.337 1.00 34.59 178 GLU A O 1
ATOM 1379 N N . GLU A 1 179 ? 39.551 12.079 -28.643 1.00 37.44 179 GLU A N 1
ATOM 1380 C CA . GLU A 1 179 ? 39.702 12.352 -30.078 1.00 37.44 179 GLU A CA 1
ATOM 1381 C C . GLU A 1 179 ? 39.338 13.826 -30.357 1.00 37.44 179 GLU A C 1
ATOM 1383 O O . GLU A 1 179 ? 38.392 14.370 -29.782 1.00 37.44 179 GLU A O 1
ATOM 1388 N N . TRP A 1 180 ? 40.127 14.512 -31.189 1.00 39.16 180 TRP A N 1
ATOM 1389 C CA . TRP A 1 180 ? 39.964 15.941 -31.486 1.00 39.16 180 TRP A CA 1
ATOM 1390 C C . TRP A 1 180 ? 38.926 16.153 -32.600 1.00 39.16 180 TRP A C 1
ATOM 1392 O O . TRP A 1 180 ? 39.051 15.570 -33.672 1.00 39.16 180 TRP A O 1
ATOM 1402 N N . LEU A 1 181 ? 37.931 17.020 -32.373 1.00 50.53 181 LEU A N 1
ATOM 1403 C CA . LEU A 1 181 ? 36.909 17.370 -33.372 1.00 50.53 181 LEU A CA 1
ATOM 1404 C C . LEU A 1 181 ? 37.439 18.374 -34.415 1.00 50.53 181 LEU A C 1
ATOM 1406 O O . LEU A 1 181 ? 38.111 19.348 -34.070 1.00 50.53 181 LEU A O 1
ATOM 1410 N N . GLU A 1 182 ? 37.083 18.169 -35.687 1.00 56.03 182 GLU A N 1
ATOM 1411 C CA . GLU A 1 182 ? 37.325 19.122 -36.780 1.00 56.03 182 GLU A CA 1
ATOM 1412 C C . GLU A 1 182 ? 36.506 20.425 -36.610 1.00 56.03 182 GLU A C 1
ATOM 1414 O O . GLU A 1 182 ? 35.473 20.463 -35.940 1.00 56.03 182 GLU A O 1
ATOM 1419 N N . ASN A 1 183 ? 36.956 21.528 -37.227 1.00 64.12 183 ASN A N 1
ATOM 1420 C CA . ASN A 1 183 ? 36.300 22.841 -37.121 1.00 64.12 183 ASN A CA 1
ATOM 1421 C C . ASN A 1 183 ? 34.877 22.836 -37.722 1.00 64.12 183 ASN A C 1
ATOM 1423 O O . ASN A 1 183 ? 34.717 22.850 -38.941 1.00 64.12 183 ASN A O 1
ATOM 1427 N N . CYS A 1 184 ? 33.850 22.933 -36.871 1.00 69.94 184 CYS A N 1
ATOM 1428 C CA . CYS A 1 184 ? 32.437 22.985 -37.260 1.00 69.94 184 CYS A CA 1
ATOM 1429 C C . CYS A 1 184 ? 31.741 24.256 -36.708 1.00 69.94 184 CYS A C 1
ATOM 1431 O O . CYS A 1 184 ? 31.973 24.637 -35.558 1.00 69.94 184 CYS A O 1
ATOM 1433 N N . PRO A 1 185 ? 30.885 24.958 -37.486 1.00 73.81 185 PRO A N 1
ATOM 1434 C CA . PRO A 1 185 ? 30.189 26.165 -37.021 1.00 73.81 185 PRO A CA 1
ATOM 1435 C C . PRO A 1 185 ? 29.088 25.895 -35.981 1.00 73.81 185 PRO A C 1
ATOM 1437 O O . PRO A 1 185 ? 28.758 26.805 -35.211 1.00 73.81 185 PRO A O 1
ATOM 1440 N N . ALA A 1 186 ? 28.515 24.688 -35.965 1.00 78.94 186 ALA A N 1
ATOM 1441 C CA . ALA A 1 186 ? 27.601 24.222 -34.929 1.00 78.94 186 ALA A CA 1
ATOM 1442 C C . ALA A 1 186 ? 27.551 22.691 -34.903 1.00 78.94 186 ALA A C 1
ATOM 1444 O O . ALA A 1 186 ? 27.331 22.074 -35.940 1.00 78.94 186 ALA A O 1
ATOM 1445 N N . GLU A 1 187 ? 27.682 22.104 -33.719 1.00 81.31 187 GLU A N 1
ATOM 1446 C CA . GLU A 1 187 ? 27.726 20.656 -33.520 1.00 81.31 187 GLU A CA 1
ATOM 1447 C C . GLU A 1 187 ? 26.526 20.197 -32.692 1.00 81.31 187 GLU A C 1
ATOM 1449 O O . GLU A 1 187 ? 26.082 20.910 -31.784 1.00 81.31 187 GLU A O 1
ATOM 1454 N N . LYS A 1 188 ? 25.970 19.024 -33.007 1.00 82.25 188 LYS A N 1
ATOM 1455 C CA . LYS A 1 188 ? 24.828 18.475 -32.272 1.00 82.25 188 LYS A CA 1
ATOM 1456 C C . LYS A 1 188 ? 25.224 17.173 -31.599 1.00 82.25 188 LYS A C 1
ATOM 1458 O O . LYS A 1 188 ? 25.243 16.130 -32.240 1.00 82.25 188 LYS A O 1
ATOM 1463 N N . ASP A 1 189 ? 25.374 17.226 -30.284 1.00 74.69 189 ASP A N 1
ATOM 1464 C CA . ASP A 1 189 ? 25.737 16.067 -29.474 1.00 74.69 189 ASP A CA 1
ATOM 1465 C C . ASP A 1 189 ? 24.662 15.756 -28.426 1.00 74.69 189 ASP A C 1
ATOM 1467 O O . ASP A 1 189 ? 24.081 16.660 -27.820 1.00 74.69 189 ASP A O 1
ATOM 1471 N N . LEU A 1 190 ? 24.329 14.470 -28.269 1.00 73.62 190 LEU A N 1
ATOM 1472 C CA . LEU A 1 190 ? 23.276 13.958 -27.375 1.00 73.62 190 LEU A CA 1
ATOM 1473 C C . LEU A 1 190 ? 21.947 14.745 -27.443 1.00 73.62 190 LEU A C 1
ATOM 1475 O O . LEU A 1 190 ? 21.205 14.869 -26.467 1.00 73.62 190 LEU A O 1
ATOM 1479 N N . GLY A 1 191 ? 21.627 15.293 -28.621 1.00 75.38 191 GLY A N 1
ATOM 1480 C CA . GLY A 1 191 ? 20.415 16.082 -28.851 1.00 75.38 191 GLY A CA 1
ATOM 1481 C C . GLY A 1 191 ? 20.509 17.572 -28.497 1.00 75.38 191 GLY A C 1
ATOM 1482 O O . GLY A 1 191 ? 19.498 18.270 -28.615 1.00 75.38 191 GLY A O 1
ATOM 1483 N N . VAL A 1 192 ? 21.685 18.073 -28.112 1.00 83.88 192 VAL A N 1
ATOM 1484 C CA . VAL A 1 192 ? 21.953 19.488 -27.831 1.00 83.88 192 VAL A CA 1
ATOM 1485 C C . VAL A 1 192 ? 22.782 20.109 -28.947 1.00 83.88 192 VAL A C 1
ATOM 1487 O O . VAL A 1 192 ? 23.861 19.626 -29.264 1.00 83.88 192 VAL A O 1
ATOM 1490 N N . LEU A 1 193 ? 22.283 21.200 -29.523 1.00 86.44 193 LEU A N 1
ATOM 1491 C CA . LEU A 1 193 ? 23.016 21.998 -30.496 1.00 86.44 193 LEU A CA 1
ATOM 1492 C C . LEU A 1 193 ? 23.909 23.027 -29.792 1.00 86.44 193 LEU A C 1
ATOM 1494 O O . LEU A 1 193 ? 23.424 23.830 -28.991 1.00 86.44 193 LEU A O 1
ATOM 1498 N N . VAL A 1 194 ? 25.191 23.040 -30.144 1.00 83.81 194 VAL A N 1
ATOM 1499 C CA . VAL A 1 194 ? 26.184 24.004 -29.666 1.00 83.81 194 VAL A CA 1
ATOM 1500 C C . VAL A 1 194 ? 26.748 24.751 -30.864 1.00 83.81 194 VAL A C 1
ATOM 1502 O O . VAL A 1 194 ? 27.347 24.145 -31.744 1.00 83.81 194 VAL A O 1
ATOM 1505 N N . ASP A 1 195 ? 26.554 26.069 -30.907 1.00 84.81 195 ASP A N 1
ATOM 1506 C CA . ASP A 1 195 ? 27.145 26.920 -31.940 1.00 84.81 195 ASP A CA 1
ATOM 1507 C C . ASP A 1 195 ? 28.535 27.435 -31.531 1.00 84.81 195 ASP A C 1
ATOM 1509 O O . ASP A 1 195 ? 28.899 27.454 -30.353 1.00 84.81 195 ASP A O 1
ATOM 1513 N N . SER A 1 196 ? 29.310 27.914 -32.504 1.00 81.12 196 SER A N 1
ATOM 1514 C CA . SER A 1 196 ? 30.649 28.491 -32.285 1.00 81.12 196 SER A CA 1
ATOM 1515 C C . SER A 1 196 ? 30.674 29.721 -31.367 1.00 81.12 196 SER A C 1
ATOM 1517 O O . SER A 1 196 ? 31.730 30.145 -30.901 1.00 81.12 196 SER A O 1
ATOM 1519 N N . ARG A 1 197 ? 29.509 30.313 -31.088 1.00 81.62 197 ARG A N 1
ATOM 1520 C CA . ARG A 1 197 ? 29.348 31.453 -30.180 1.00 81.62 197 ARG A CA 1
ATOM 1521 C C . ARG A 1 197 ? 29.045 31.008 -28.747 1.00 81.62 197 ARG A C 1
ATOM 1523 O O . ARG A 1 197 ? 28.977 31.865 -27.866 1.00 81.62 197 ARG A O 1
ATOM 1530 N N . LEU A 1 198 ? 28.831 29.708 -28.521 1.00 77.12 198 LEU A N 1
ATOM 1531 C CA . LEU A 1 198 ? 28.484 29.091 -27.239 1.00 77.12 198 LEU A CA 1
ATOM 1532 C C . LEU A 1 198 ? 27.277 29.757 -26.558 1.00 77.12 198 LEU A C 1
ATOM 1534 O O . LEU A 1 198 ? 27.163 29.768 -25.329 1.00 77.12 198 LEU A O 1
ATOM 1538 N N . ASN A 1 199 ? 26.369 30.335 -27.352 1.00 80.31 199 ASN A N 1
ATOM 1539 C CA . ASN A 1 199 ? 25.138 30.929 -26.846 1.00 80.31 199 ASN A CA 1
ATOM 1540 C C . ASN A 1 199 ? 23.990 29.945 -27.092 1.00 80.31 199 ASN A C 1
ATOM 1542 O O . ASN A 1 199 ? 23.757 29.485 -28.204 1.00 80.31 199 ASN A O 1
ATOM 1546 N N . MET A 1 200 ? 23.243 29.612 -26.044 1.00 88.69 200 MET A N 1
ATOM 1547 C CA . MET A 1 200 ? 22.238 28.544 -26.111 1.00 88.69 200 MET A CA 1
ATOM 1548 C C . MET A 1 200 ? 20.932 28.987 -26.800 1.00 88.69 200 MET A C 1
ATOM 1550 O O . MET A 1 200 ? 19.919 28.293 -26.710 1.00 88.69 200 MET A O 1
ATOM 1554 N N . SER A 1 201 ? 20.920 30.138 -27.490 1.00 90.31 201 SER A N 1
ATOM 1555 C CA . SER A 1 201 ? 19.712 30.709 -28.099 1.00 90.31 201 SER A CA 1
ATOM 1556 C C . SER A 1 201 ? 19.162 29.824 -29.224 1.00 90.31 201 SER A C 1
ATOM 1558 O O . SER A 1 201 ? 17.951 29.606 -29.287 1.00 90.31 201 SER A O 1
ATOM 1560 N N . GLN A 1 202 ? 20.025 29.265 -30.087 1.00 90.12 202 GLN A N 1
ATOM 1561 C CA . GLN A 1 202 ? 19.579 28.360 -31.159 1.00 90.12 202 GLN A CA 1
ATOM 1562 C C . GLN A 1 202 ? 18.956 27.080 -30.590 1.00 90.12 202 GLN A C 1
ATOM 1564 O O . GLN A 1 202 ? 17.863 26.690 -31.008 1.00 90.12 202 GLN A O 1
ATOM 1569 N N . GLN A 1 203 ? 19.592 26.485 -29.577 1.00 91.94 203 GLN A N 1
ATOM 1570 C CA . GLN A 1 203 ? 19.057 25.326 -28.865 1.00 91.94 203 GLN A CA 1
ATOM 1571 C C . GLN A 1 203 ? 17.700 25.639 -28.220 1.00 91.94 203 GLN A C 1
ATOM 1573 O O . GLN A 1 203 ? 16.749 24.875 -28.383 1.00 91.94 203 GLN A O 1
ATOM 1578 N N . CYS A 1 204 ? 17.563 26.789 -27.549 1.00 93.38 204 CYS A N 1
ATOM 1579 C CA . CYS A 1 204 ? 16.298 27.202 -26.934 1.00 93.38 204 CYS A CA 1
ATOM 1580 C C . CYS A 1 204 ? 15.176 27.344 -27.967 1.00 93.38 204 CYS A C 1
ATOM 1582 O O . CYS A 1 204 ? 14.058 26.883 -27.730 1.00 93.38 204 CYS A O 1
ATOM 1584 N N . ALA A 1 205 ? 15.468 27.936 -29.129 1.00 92.94 205 ALA A N 1
ATOM 1585 C CA . ALA A 1 205 ? 14.502 28.069 -30.213 1.00 92.94 205 ALA A CA 1
ATOM 1586 C C . ALA A 1 205 ? 14.072 26.701 -30.771 1.00 92.94 205 ALA A C 1
ATOM 1588 O O . ALA A 1 205 ? 12.878 26.466 -30.973 1.00 92.94 205 ALA A O 1
ATOM 1589 N N . GLN A 1 206 ? 15.017 25.778 -30.979 1.00 92.00 206 GLN A N 1
ATOM 1590 C CA . GLN A 1 206 ? 14.724 24.430 -31.473 1.00 92.00 206 GLN A CA 1
ATOM 1591 C C . GLN A 1 206 ? 13.897 23.612 -30.474 1.00 92.00 206 GLN A C 1
ATOM 1593 O O . GLN A 1 206 ? 12.875 23.027 -30.846 1.00 92.00 206 GLN A O 1
ATOM 1598 N N . VAL A 1 207 ? 14.289 23.624 -29.200 1.00 93.00 207 VAL A N 1
ATOM 1599 C CA . VAL A 1 207 ? 13.576 22.953 -28.107 1.00 93.00 207 VAL A CA 1
ATOM 1600 C C . VAL A 1 207 ? 12.160 23.509 -27.958 1.00 93.00 207 VAL A C 1
ATOM 1602 O O . VAL A 1 207 ? 11.195 22.743 -27.926 1.00 93.00 207 VAL A O 1
ATOM 1605 N N . ALA A 1 208 ? 12.002 24.836 -27.953 1.00 95.19 208 ALA A N 1
ATOM 1606 C CA . ALA A 1 208 ? 10.689 25.465 -27.876 1.00 95.19 208 ALA A CA 1
ATOM 1607 C C . ALA A 1 208 ? 9.824 25.149 -29.100 1.00 95.19 208 ALA A C 1
ATOM 1609 O O . ALA A 1 208 ? 8.624 24.917 -28.949 1.00 95.19 208 ALA A O 1
ATOM 1610 N N . LYS A 1 209 ? 10.397 25.107 -30.310 1.00 94.94 209 LYS A N 1
ATOM 1611 C CA . LYS A 1 209 ? 9.672 24.720 -31.530 1.00 94.94 209 LYS A CA 1
ATOM 1612 C C . LYS A 1 209 ? 9.133 23.294 -31.414 1.00 94.94 209 LYS A C 1
ATOM 1614 O O . LYS A 1 209 ? 7.945 23.081 -31.649 1.00 94.94 209 LYS A O 1
ATOM 1619 N N . LYS A 1 210 ? 9.973 22.343 -30.995 1.00 90.31 210 LYS A N 1
ATOM 1620 C CA . LYS A 1 210 ? 9.579 20.939 -30.807 1.00 90.31 210 LYS A CA 1
ATOM 1621 C C . LYS A 1 210 ? 8.489 20.797 -29.741 1.00 90.31 210 LYS A C 1
ATOM 1623 O O . LYS A 1 210 ? 7.453 20.191 -29.998 1.00 90.31 210 LYS A O 1
ATOM 1628 N N . ALA A 1 211 ? 8.682 21.427 -28.584 1.00 93.75 211 ALA A N 1
ATOM 1629 C CA . ALA A 1 211 ? 7.727 21.383 -27.481 1.00 93.75 211 ALA A CA 1
ATOM 1630 C C . ALA A 1 211 ? 6.378 22.041 -27.840 1.00 93.75 211 ALA A C 1
ATOM 1632 O O . ALA A 1 211 ? 5.324 21.507 -27.503 1.00 93.75 211 ALA A O 1
ATOM 1633 N N . ASN A 1 212 ? 6.384 23.158 -28.579 1.00 95.62 212 ASN A N 1
ATOM 1634 C CA . ASN A 1 212 ? 5.152 23.771 -29.088 1.00 95.62 212 ASN A CA 1
ATOM 1635 C C . ASN A 1 212 ? 4.448 22.895 -30.135 1.00 95.62 212 ASN A C 1
ATOM 1637 O O . ASN A 1 212 ? 3.223 22.911 -30.181 1.00 95.62 212 ASN A O 1
ATOM 1641 N N . GLY A 1 213 ? 5.187 22.144 -30.958 1.00 90.06 213 GLY A N 1
ATOM 1642 C CA . GLY A 1 213 ? 4.602 21.193 -31.909 1.00 90.06 213 GLY A CA 1
ATOM 1643 C C . GLY A 1 213 ? 3.809 20.098 -31.198 1.00 90.06 213 GLY A C 1
ATOM 1644 O O . GLY A 1 213 ? 2.639 19.888 -31.497 1.00 90.06 213 GLY A O 1
ATOM 1645 N N . ILE A 1 214 ? 4.403 19.486 -30.171 1.00 84.25 214 ILE A N 1
ATOM 1646 C CA . ILE A 1 214 ? 3.731 18.480 -29.332 1.00 84.25 214 ILE A CA 1
ATOM 1647 C C . ILE A 1 214 ? 2.532 19.096 -28.610 1.00 84.25 214 ILE A C 1
ATOM 1649 O O . ILE A 1 214 ? 1.447 18.518 -28.573 1.00 84.25 214 ILE A O 1
ATOM 1653 N N . LEU A 1 215 ? 2.696 20.310 -28.082 1.00 90.94 215 LEU A N 1
ATOM 1654 C CA . LEU A 1 215 ? 1.608 21.024 -27.429 1.00 90.94 215 LEU A CA 1
ATOM 1655 C C . LEU A 1 215 ? 0.454 21.346 -28.393 1.00 90.94 215 LEU A C 1
ATOM 1657 O O . LEU A 1 215 ? -0.708 21.313 -27.989 1.00 90.94 215 LEU A O 1
ATOM 1661 N N . ALA A 1 216 ? 0.752 21.636 -29.660 1.00 89.50 216 ALA A N 1
ATOM 1662 C CA . ALA A 1 216 ? -0.258 21.804 -30.695 1.00 89.50 216 ALA A CA 1
ATOM 1663 C C . ALA A 1 216 ? -0.996 20.485 -30.958 1.00 89.50 216 ALA A C 1
ATOM 1665 O O . ALA A 1 216 ? -2.222 20.499 -31.004 1.00 89.50 216 ALA A O 1
ATOM 1666 N N . CYS A 1 217 ? -0.297 19.348 -31.026 1.00 78.94 217 CYS A N 1
ATOM 1667 C CA . CYS A 1 217 ? -0.940 18.034 -31.132 1.00 78.94 217 CYS A CA 1
ATOM 1668 C C . CYS A 1 217 ? -1.877 17.762 -29.946 1.00 78.94 217 CYS A C 1
ATOM 1670 O O . CYS A 1 217 ? -3.028 17.399 -30.154 1.00 78.94 217 CYS A O 1
ATOM 1672 N N . ILE A 1 218 ? -1.451 18.040 -28.707 1.00 76.88 218 ILE A N 1
ATOM 1673 C CA . ILE A 1 218 ? -2.322 17.930 -27.518 1.00 76.88 218 ILE A CA 1
ATOM 1674 C C . ILE A 1 218 ? -3.546 18.846 -27.661 1.00 76.88 218 ILE A C 1
ATOM 1676 O O . ILE A 1 218 ? -4.682 18.461 -27.372 1.00 76.88 218 ILE A O 1
ATOM 1680 N N . ARG A 1 219 ? -3.338 20.074 -28.143 1.00 86.12 219 ARG A N 1
ATOM 1681 C CA . ARG A 1 219 ? -4.425 21.023 -28.384 1.00 86.12 219 ARG A CA 1
ATOM 1682 C C . ARG A 1 219 ? -5.386 20.550 -29.479 1.00 86.12 219 ARG A C 1
ATOM 1684 O O . ARG A 1 219 ? -6.563 20.845 -29.362 1.00 86.12 219 ARG A O 1
ATOM 1691 N N . TYR A 1 220 ? -4.960 19.847 -30.518 1.00 78.69 220 TYR A N 1
ATOM 1692 C CA . TYR A 1 220 ? -5.873 19.452 -31.599 1.00 78.69 220 TYR A CA 1
ATOM 1693 C C . TYR A 1 220 ? -6.490 18.065 -31.401 1.00 78.69 220 TYR A C 1
ATOM 1695 O O . TYR A 1 220 ? -7.663 17.886 -31.710 1.00 78.69 220 TYR A O 1
ATOM 1703 N N . CYS A 1 221 ? -5.748 17.114 -30.837 1.00 59.47 221 CYS A N 1
ATOM 1704 C CA . CYS A 1 221 ? -6.165 15.714 -30.760 1.00 59.47 221 CYS A CA 1
ATOM 1705 C C . CYS A 1 221 ? -6.894 15.356 -29.457 1.00 59.47 221 CYS A C 1
ATOM 1707 O O . CYS A 1 221 ? -7.653 14.394 -29.423 1.00 59.47 221 CYS A O 1
ATOM 1709 N N . VAL A 1 222 ? -6.683 16.109 -28.371 1.00 63.59 222 VAL A N 1
ATOM 1710 C CA . VAL A 1 222 ? -7.267 15.779 -27.061 1.00 63.59 222 VAL A CA 1
ATOM 1711 C C . VAL A 1 222 ? -8.544 16.580 -26.843 1.00 63.59 222 VAL A C 1
ATOM 1713 O O . VAL A 1 222 ? -8.486 17.794 -26.677 1.00 63.59 222 VAL A O 1
ATOM 1716 N N . ALA A 1 223 ? -9.702 15.920 -26.817 1.00 66.38 223 ALA A N 1
ATOM 1717 C CA . ALA A 1 223 ? -10.990 16.597 -26.632 1.00 66.38 223 ALA A CA 1
ATOM 1718 C C . ALA A 1 223 ? -11.181 17.146 -25.203 1.00 66.38 223 ALA A C 1
ATOM 1720 O O . ALA A 1 223 ? -11.700 18.249 -25.019 1.00 66.38 223 ALA A O 1
ATOM 1721 N N . SER A 1 224 ? -10.730 16.402 -24.185 1.00 71.69 224 SER A N 1
ATOM 1722 C CA . SER A 1 224 ? -10.842 16.819 -22.783 1.00 71.69 224 SER A CA 1
ATOM 1723 C C . SER A 1 224 ? -9.793 17.868 -22.410 1.00 71.69 224 SER A C 1
ATOM 1725 O O . SER A 1 224 ? -8.611 17.751 -22.729 1.00 71.69 224 SER A O 1
ATOM 1727 N N . ARG A 1 225 ? -10.234 18.898 -21.683 1.00 88.19 225 ARG A N 1
ATOM 1728 C CA . ARG A 1 225 ? -9.391 19.994 -21.180 1.00 88.19 225 ARG A CA 1
ATOM 1729 C C . ARG A 1 225 ? -9.261 20.004 -19.662 1.00 88.19 225 ARG A C 1
ATOM 1731 O O . ARG A 1 225 ? -8.858 21.011 -19.096 1.00 88.19 225 ARG A O 1
ATOM 1738 N N . THR A 1 226 ? -9.623 18.926 -18.975 1.00 76.00 226 THR A N 1
ATOM 1739 C CA . THR A 1 226 ? -9.536 18.878 -17.508 1.00 76.00 226 THR A CA 1
ATOM 1740 C C . THR A 1 226 ? -8.082 18.873 -17.026 1.00 76.00 226 THR A C 1
ATOM 1742 O O . THR A 1 226 ? -7.156 18.532 -17.773 1.00 76.00 226 THR A O 1
ATOM 1745 N N . ARG A 1 227 ? -7.861 19.266 -15.764 1.00 79.38 227 ARG A N 1
ATOM 1746 C CA . ARG A 1 227 ? -6.514 19.318 -15.165 1.00 79.38 227 ARG A CA 1
ATOM 1747 C C . ARG A 1 227 ? -5.872 17.930 -15.087 1.00 79.38 227 ARG A C 1
ATOM 1749 O O . ARG A 1 227 ? -4.668 17.813 -15.295 1.00 79.38 227 ARG A O 1
ATOM 1756 N N . GLU A 1 228 ? -6.685 16.897 -14.873 1.00 68.94 228 GLU A N 1
ATOM 1757 C CA . GLU A 1 228 ? -6.297 15.486 -14.791 1.00 68.94 228 GLU A CA 1
ATOM 1758 C C . GLU A 1 228 ? -5.813 14.936 -16.136 1.00 68.94 228 GLU A C 1
ATOM 1760 O O . GLU A 1 228 ? -5.122 13.927 -16.166 1.00 68.94 228 GLU A O 1
ATOM 1765 N N . VAL A 1 229 ? -6.139 15.605 -17.246 1.00 59.31 229 VAL A N 1
ATOM 1766 C CA . VAL A 1 229 ? -5.739 15.185 -18.595 1.00 59.31 229 VAL A CA 1
ATOM 1767 C C . VAL A 1 229 ? -4.586 16.048 -19.107 1.00 59.31 229 VAL A C 1
ATOM 1769 O O . VAL A 1 229 ? -3.516 15.543 -19.437 1.00 59.31 229 VAL A O 1
ATOM 1772 N N . ILE A 1 230 ? -4.753 17.372 -19.134 1.00 80.56 230 ILE A N 1
ATOM 1773 C CA . ILE A 1 230 ? -3.748 18.280 -19.710 1.00 80.56 230 ILE A CA 1
ATOM 1774 C C . ILE A 1 230 ? -2.483 18.363 -18.841 1.00 80.56 230 ILE A C 1
ATOM 1776 O O . ILE A 1 230 ? -1.381 18.492 -19.379 1.00 80.56 230 ILE A O 1
ATOM 1780 N N . GLY A 1 231 ? -2.618 18.264 -17.512 1.00 76.38 231 GLY A N 1
ATOM 1781 C CA . GLY A 1 231 ? -1.495 18.292 -16.574 1.00 76.38 231 GLY A CA 1
ATOM 1782 C C . GLY A 1 231 ? -0.508 17.144 -16.811 1.00 76.38 231 GLY A C 1
ATOM 1783 O O . GLY A 1 231 ? 0.650 17.418 -17.141 1.00 76.38 231 GLY A O 1
ATOM 1784 N N . PRO A 1 232 ? -0.943 15.873 -16.715 1.00 69.00 232 PRO A N 1
ATOM 1785 C CA . PRO A 1 232 ? -0.090 14.721 -17.006 1.00 69.00 232 PRO A CA 1
ATOM 1786 C C . PRO A 1 232 ? 0.487 14.730 -18.426 1.00 69.00 232 PRO A C 1
ATOM 1788 O O . PRO A 1 232 ? 1.680 14.490 -18.584 1.00 69.00 232 PRO A O 1
ATOM 1791 N N . LEU A 1 233 ? -0.293 15.110 -19.446 1.00 62.72 233 LEU A N 1
ATOM 1792 C CA . LEU A 1 233 ? 0.199 15.195 -20.829 1.00 62.72 233 LEU A CA 1
ATOM 1793 C C . LEU A 1 233 ? 1.310 16.241 -21.004 1.00 62.72 233 LEU A C 1
ATOM 1795 O O . LEU A 1 233 ? 2.316 15.974 -21.660 1.00 62.72 233 LEU A O 1
ATOM 1799 N N . TYR A 1 234 ? 1.178 17.425 -20.393 1.00 86.88 234 TYR A N 1
ATOM 1800 C CA . TYR A 1 234 ? 2.258 18.416 -20.385 1.00 86.88 234 TYR A CA 1
ATOM 1801 C C . TYR A 1 234 ? 3.510 17.868 -19.689 1.00 86.88 234 TYR A C 1
ATOM 1803 O O . TYR A 1 234 ? 4.619 18.020 -20.202 1.00 86.88 234 TYR A O 1
ATOM 1811 N N . LEU A 1 235 ? 3.336 17.228 -18.531 1.00 74.44 235 LEU A N 1
ATOM 1812 C CA . LEU A 1 235 ? 4.433 16.685 -17.734 1.00 74.44 235 LEU A CA 1
ATOM 1813 C C . LEU A 1 235 ? 5.177 15.543 -18.430 1.00 74.44 235 LEU A C 1
ATOM 1815 O O . LEU A 1 235 ? 6.400 15.480 -18.307 1.00 74.44 235 LEU A O 1
ATOM 1819 N N . ALA A 1 236 ? 4.455 14.681 -19.144 1.00 60.34 236 ALA A N 1
ATOM 1820 C CA . ALA A 1 236 ? 4.993 13.491 -19.790 1.00 60.34 236 ALA A CA 1
ATOM 1821 C C . ALA A 1 236 ? 5.536 13.765 -21.198 1.00 60.34 236 ALA A C 1
ATOM 1823 O O . ALA A 1 236 ? 6.571 13.223 -21.561 1.00 60.34 236 ALA A O 1
ATOM 1824 N N . LEU A 1 237 ? 4.877 14.622 -21.988 1.00 68.94 237 LEU A N 1
ATOM 1825 C CA . LEU A 1 237 ? 5.191 14.770 -23.416 1.00 68.94 237 LEU A CA 1
ATOM 1826 C C . LEU A 1 237 ? 5.897 16.084 -23.755 1.00 68.94 237 LEU A C 1
ATOM 1828 O O . LEU A 1 237 ? 6.696 16.136 -24.682 1.00 68.94 237 LEU A O 1
ATOM 1832 N N . VAL A 1 238 ? 5.613 17.169 -23.031 1.00 87.94 238 VAL A N 1
ATOM 1833 C CA . VAL A 1 238 ? 6.136 18.506 -23.370 1.00 87.94 238 VAL A CA 1
ATOM 1834 C C . VAL A 1 238 ? 7.325 18.872 -22.484 1.00 87.94 238 VAL A C 1
ATOM 1836 O O . VAL A 1 238 ? 8.362 19.310 -22.984 1.00 87.94 238 VAL A O 1
ATOM 1839 N N . ARG A 1 239 ? 7.205 18.676 -21.164 1.00 89.62 239 ARG A N 1
ATOM 1840 C CA . ARG A 1 239 ? 8.219 19.075 -20.178 1.00 89.62 239 ARG A CA 1
ATOM 1841 C C . ARG A 1 239 ? 9.577 18.385 -20.365 1.00 89.62 239 ARG A C 1
ATOM 1843 O O . ARG A 1 239 ? 10.573 19.096 -20.228 1.00 89.62 239 ARG A O 1
ATOM 1850 N N . PRO A 1 240 ? 9.682 17.085 -20.715 1.00 86.88 240 PRO A N 1
ATOM 1851 C CA . PRO A 1 240 ? 10.988 16.444 -20.869 1.00 86.88 240 PRO A CA 1
ATOM 1852 C C . PRO A 1 240 ? 11.853 17.120 -21.931 1.00 86.88 240 PRO A C 1
ATOM 1854 O O . PRO A 1 240 ? 13.045 17.313 -21.720 1.00 86.88 240 PRO A O 1
ATOM 1857 N N . HIS A 1 241 ? 11.255 17.590 -23.029 1.00 86.88 241 HIS A N 1
ATOM 1858 C CA . HIS A 1 241 ? 11.991 18.321 -24.062 1.00 86.88 241 HIS A CA 1
ATOM 1859 C C . HIS A 1 241 ? 12.542 19.664 -23.575 1.00 86.88 241 HIS A C 1
ATOM 1861 O O . HIS A 1 241 ? 13.585 20.091 -24.054 1.00 86.88 241 HIS A O 1
ATOM 1867 N N . LEU A 1 242 ? 11.866 20.313 -22.624 1.00 89.00 242 LEU A N 1
ATOM 1868 C CA . LEU A 1 242 ? 12.270 21.605 -22.062 1.00 89.00 242 LEU A CA 1
ATOM 1869 C C . LEU A 1 242 ? 13.348 21.475 -20.970 1.00 89.00 242 LEU A C 1
ATOM 1871 O O . LEU A 1 242 ? 13.990 22.471 -20.636 1.00 89.00 242 LEU A O 1
ATOM 1875 N N . GLU A 1 243 ? 13.522 20.282 -20.392 1.00 84.31 243 GLU A N 1
ATOM 1876 C CA . GLU A 1 243 ? 14.403 20.037 -19.238 1.00 84.31 243 GLU A CA 1
ATOM 1877 C C . GLU A 1 243 ? 15.577 19.085 -19.541 1.00 84.31 243 GLU A C 1
ATOM 1879 O O . GLU A 1 243 ? 16.541 19.050 -18.774 1.00 84.31 243 GLU A O 1
ATOM 1884 N N . CYS A 1 244 ? 15.532 18.328 -20.642 1.00 81.75 244 CYS A N 1
ATOM 1885 C CA . CYS A 1 244 ? 16.577 17.370 -21.007 1.00 81.75 244 CYS A CA 1
ATOM 1886 C C . CYS A 1 244 ? 17.941 18.056 -21.173 1.00 81.75 244 CYS A C 1
ATOM 1888 O O . CYS A 1 244 ? 18.045 19.057 -21.879 1.00 81.75 244 CYS A O 1
ATOM 1890 N N . CYS A 1 245 ? 18.982 17.522 -20.526 1.00 83.00 245 CYS A N 1
ATOM 1891 C CA . CYS A 1 245 ? 20.363 18.026 -20.559 1.00 83.00 245 CYS A CA 1
ATOM 1892 C C . CYS A 1 245 ? 20.525 19.508 -20.169 1.00 83.00 245 CYS A C 1
ATOM 1894 O O . CYS A 1 245 ? 21.536 20.130 -20.498 1.00 83.00 245 CYS A O 1
ATOM 1896 N N . VAL A 1 246 ? 19.554 20.104 -19.469 1.00 83.62 246 VAL A N 1
ATOM 1897 C CA . VAL A 1 246 ? 19.539 21.553 -19.221 1.00 83.62 246 VAL A CA 1
ATOM 1898 C C . VAL A 1 246 ? 20.703 22.027 -18.347 1.00 83.62 246 VAL A C 1
ATOM 1900 O O . VAL A 1 246 ? 21.105 23.183 -18.436 1.00 83.62 246 VAL A O 1
ATOM 1903 N N . GLN A 1 247 ? 21.320 21.139 -17.565 1.00 86.25 247 GLN A N 1
ATOM 1904 C CA . GLN A 1 247 ? 22.563 21.428 -16.851 1.00 86.25 247 GLN A CA 1
ATOM 1905 C C . GLN A 1 247 ? 23.662 21.885 -17.820 1.00 86.25 247 GLN A C 1
ATOM 1907 O O . GLN A 1 247 ? 24.403 22.810 -17.506 1.00 86.25 247 GLN A O 1
ATOM 1912 N N . PHE A 1 248 ? 23.715 21.339 -19.031 1.00 85.44 248 PHE A N 1
ATOM 1913 C CA . PHE A 1 248 ? 24.687 21.750 -20.036 1.00 85.44 248 PHE A CA 1
ATOM 1914 C C . PHE A 1 248 ? 24.282 23.055 -20.750 1.00 85.44 248 PHE A C 1
ATOM 1916 O O . PHE A 1 248 ? 25.072 23.996 -20.790 1.00 85.44 248 PHE A O 1
ATOM 1923 N N . TRP A 1 249 ? 23.036 23.175 -21.227 1.00 87.38 249 TRP A N 1
ATOM 1924 C CA . TRP A 1 249 ? 22.617 24.280 -22.112 1.00 87.38 249 TRP A CA 1
ATOM 1925 C C . TRP A 1 249 ? 21.696 25.344 -21.486 1.00 87.38 249 TRP A C 1
ATOM 1927 O O . TRP A 1 249 ? 21.095 26.123 -22.221 1.00 87.38 249 TRP A O 1
ATOM 1937 N N . ALA A 1 250 ? 21.544 25.418 -20.156 1.00 87.56 250 ALA A N 1
ATOM 1938 C CA . ALA A 1 250 ? 20.580 26.341 -19.539 1.00 87.56 250 ALA A CA 1
ATOM 1939 C C . ALA A 1 250 ? 20.701 27.789 -20.072 1.00 87.56 250 ALA A C 1
ATOM 1941 O O . ALA A 1 250 ? 21.793 28.373 -20.042 1.00 87.56 250 ALA A O 1
ATOM 1942 N N . PRO A 1 251 ? 19.588 28.407 -20.516 1.00 89.00 251 PRO A N 1
ATOM 1943 C CA . PRO A 1 251 ? 19.617 29.778 -21.000 1.00 89.00 251 PRO A CA 1
ATOM 1944 C C . PRO A 1 251 ? 19.879 30.761 -19.863 1.00 89.00 251 PRO A C 1
ATOM 1946 O O . PRO A 1 251 ? 19.366 30.608 -18.756 1.00 89.00 251 PRO A O 1
ATOM 1949 N N . HIS A 1 252 ? 20.622 31.820 -20.173 1.00 85.56 252 HIS A N 1
ATOM 1950 C CA . HIS A 1 252 ? 20.884 32.931 -19.256 1.00 85.56 252 HIS A CA 1
ATOM 1951 C C . HIS A 1 252 ? 20.351 34.272 -19.777 1.00 85.56 252 HIS A C 1
ATOM 1953 O O . HIS A 1 252 ? 20.141 35.199 -18.995 1.00 85.56 252 HIS A O 1
ATOM 1959 N N . TYR A 1 253 ? 20.082 34.393 -21.081 1.00 88.06 253 TYR A N 1
ATOM 1960 C CA . TYR A 1 253 ? 19.402 35.566 -21.612 1.00 88.06 253 TYR A CA 1
ATOM 1961 C C . TYR A 1 253 ? 17.915 35.513 -21.286 1.00 88.06 253 TYR A C 1
ATOM 1963 O O . TYR A 1 253 ? 17.231 34.531 -21.575 1.00 88.06 253 TYR A O 1
ATOM 1971 N N . LYS A 1 254 ? 17.392 36.627 -20.767 1.00 87.50 254 LYS A N 1
ATOM 1972 C CA . LYS A 1 254 ? 15.971 36.775 -20.432 1.00 87.50 254 LYS A CA 1
ATOM 1973 C C . LYS A 1 254 ? 15.053 36.409 -21.604 1.00 87.50 254 LYS A C 1
ATOM 1975 O O . LYS A 1 254 ? 14.027 35.779 -21.386 1.00 87.50 254 LYS A O 1
ATOM 1980 N N . ARG A 1 255 ? 15.447 36.747 -22.840 1.00 92.06 255 ARG A N 1
ATOM 1981 C CA . ARG A 1 255 ? 14.694 36.401 -24.058 1.00 92.06 255 ARG A CA 1
ATOM 1982 C C . ARG A 1 255 ? 14.546 34.886 -24.249 1.00 92.06 255 ARG A C 1
ATOM 1984 O O . ARG A 1 255 ? 13.464 34.425 -24.580 1.00 92.06 255 ARG A O 1
ATOM 1991 N N . ASP A 1 256 ? 15.604 34.117 -23.995 1.00 92.25 256 ASP A N 1
ATOM 1992 C CA . ASP A 1 256 ? 15.620 32.670 -24.229 1.00 92.25 256 ASP A CA 1
ATOM 1993 C C . ASP A 1 256 ? 14.895 31.933 -23.098 1.00 92.25 256 ASP A C 1
ATOM 1995 O O . ASP A 1 256 ? 14.149 30.987 -23.344 1.00 92.25 256 ASP A O 1
ATOM 1999 N N . ILE A 1 257 ? 15.038 32.424 -21.861 1.00 91.88 257 ILE A N 1
ATOM 2000 C CA . ILE A 1 257 ? 14.240 31.968 -20.715 1.00 91.88 257 ILE A CA 1
ATOM 2001 C C . ILE A 1 257 ? 12.750 32.160 -21.018 1.00 91.88 257 ILE A C 1
ATOM 2003 O O . ILE A 1 257 ? 11.972 31.215 -20.911 1.00 91.88 257 ILE A O 1
ATOM 2007 N N . GLU A 1 258 ? 12.362 33.355 -21.466 1.00 93.81 258 GLU A N 1
ATOM 2008 C CA . GLU A 1 258 ? 10.971 33.698 -21.768 1.00 93.81 258 GLU A CA 1
ATOM 2009 C C . GLU A 1 258 ? 10.377 32.821 -22.880 1.00 93.81 258 GLU A C 1
ATOM 2011 O O . GLU A 1 258 ? 9.207 32.433 -22.799 1.00 93.81 258 GLU A O 1
ATOM 2016 N N . VAL A 1 259 ? 11.183 32.453 -23.884 1.00 94.81 259 VAL A N 1
ATOM 2017 C CA . VAL A 1 259 ? 10.796 31.520 -24.955 1.00 94.81 259 VAL A CA 1
ATOM 2018 C C . VAL A 1 259 ? 10.407 30.151 -24.388 1.00 94.81 259 VAL A C 1
ATOM 2020 O O . VAL A 1 259 ? 9.388 29.596 -24.804 1.00 94.81 259 VAL A O 1
ATOM 2023 N N . LEU A 1 260 ? 11.149 29.626 -23.409 1.00 94.88 260 LEU A N 1
ATOM 2024 C CA . LEU A 1 260 ? 10.815 28.353 -22.758 1.00 94.88 260 LEU A CA 1
ATOM 2025 C C . LEU A 1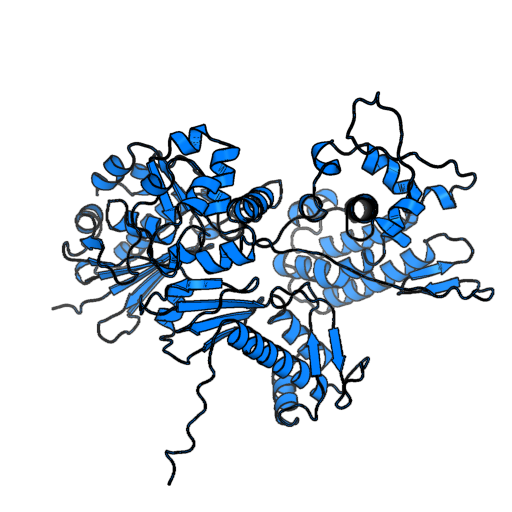 260 ? 9.606 28.491 -21.819 1.00 94.88 260 LEU A C 1
ATOM 2027 O O . LEU A 1 260 ? 8.681 27.681 -21.882 1.00 94.88 260 LEU A O 1
ATOM 2031 N N . GLU A 1 261 ? 9.561 29.539 -20.990 1.00 94.25 261 GLU A N 1
ATOM 2032 C CA . GLU A 1 261 ? 8.436 29.792 -20.072 1.00 94.25 261 GLU A CA 1
ATOM 2033 C C . GLU A 1 261 ? 7.118 30.037 -20.834 1.00 94.25 261 GLU A C 1
ATOM 2035 O O . GLU A 1 261 ? 6.033 29.711 -20.350 1.00 94.25 261 GLU A O 1
ATOM 2040 N N . CYS A 1 262 ? 7.174 30.591 -22.051 1.00 95.69 262 CYS A N 1
ATOM 2041 C CA . CYS A 1 262 ? 6.011 30.719 -22.937 1.00 95.69 262 CYS A CA 1
ATOM 2042 C C . CYS A 1 262 ? 5.363 29.364 -23.245 1.00 95.69 262 CYS A C 1
ATOM 2044 O O . CYS A 1 262 ? 4.135 29.282 -23.313 1.00 95.69 262 CYS A O 1
ATOM 2046 N N . VAL A 1 263 ? 6.156 28.302 -23.416 1.00 96.50 263 VAL A N 1
ATOM 2047 C CA . VAL A 1 263 ? 5.632 26.959 -23.707 1.00 96.50 263 VAL A CA 1
ATOM 2048 C C . VAL A 1 263 ? 4.830 26.430 -22.520 1.00 96.50 263 VAL A C 1
ATOM 2050 O O . VAL A 1 263 ? 3.694 25.990 -22.694 1.00 96.50 263 VAL A O 1
ATOM 2053 N N . GLN A 1 264 ? 5.368 26.557 -21.301 1.00 94.94 264 GLN A N 1
ATOM 2054 C CA . GLN A 1 264 ? 4.662 26.171 -20.075 1.00 94.94 264 GLN A CA 1
ATOM 2055 C C . GLN A 1 264 ? 3.376 26.986 -19.884 1.00 94.94 264 GLN A C 1
ATOM 2057 O O . GLN A 1 264 ? 2.322 26.432 -19.564 1.00 94.94 264 GLN A O 1
ATOM 2062 N N . ARG A 1 265 ? 3.414 28.299 -20.128 1.00 95.56 265 ARG A N 1
ATOM 2063 C CA . ARG A 1 265 ? 2.219 29.153 -20.023 1.00 95.56 265 ARG A CA 1
ATOM 2064 C C . ARG A 1 265 ? 1.140 28.779 -21.028 1.00 95.56 265 ARG A C 1
ATOM 2066 O O . ARG A 1 265 ? -0.034 28.748 -20.675 1.00 95.56 265 ARG A O 1
ATOM 2073 N N . ARG A 1 266 ? 1.515 28.454 -22.265 1.00 94.56 266 ARG A N 1
ATOM 2074 C CA . ARG A 1 266 ? 0.565 27.956 -23.270 1.00 94.56 266 ARG A CA 1
ATOM 2075 C C . ARG A 1 266 ? -0.049 26.628 -22.843 1.00 94.56 266 ARG A C 1
ATOM 2077 O O . ARG A 1 266 ? -1.253 26.472 -22.987 1.00 94.56 266 ARG A O 1
ATOM 2084 N N . ALA A 1 267 ? 0.743 25.719 -22.280 1.00 92.75 267 ALA A N 1
ATOM 2085 C CA . ALA A 1 267 ? 0.244 24.426 -21.825 1.00 92.75 267 ALA A CA 1
ATOM 2086 C C . ALA A 1 267 ? -0.741 24.554 -20.663 1.00 92.75 267 ALA A C 1
ATOM 2088 O O . ALA A 1 267 ? -1.844 24.021 -20.718 1.00 92.75 267 ALA A O 1
ATOM 2089 N N . THR A 1 268 ? -0.385 25.338 -19.648 1.00 93.75 268 THR A N 1
ATOM 2090 C CA . THR A 1 268 ? -1.260 25.581 -18.492 1.00 93.75 268 THR A CA 1
ATOM 2091 C C . THR A 1 268 ? -2.537 26.351 -18.852 1.00 93.75 268 THR A C 1
ATOM 2093 O O . THR A 1 268 ? -3.558 26.158 -18.200 1.00 93.75 268 THR A O 1
ATOM 2096 N N . LYS A 1 269 ? -2.526 27.164 -19.920 1.00 95.19 269 LYS A N 1
ATOM 2097 C CA . LYS A 1 269 ? -3.726 27.817 -20.479 1.00 95.19 269 LYS A CA 1
ATOM 2098 C C . LYS A 1 269 ? -4.713 26.863 -21.152 1.00 95.19 269 LYS A C 1
ATOM 2100 O O . LYS A 1 269 ? -5.863 27.246 -21.316 1.00 95.19 269 LYS A O 1
ATOM 2105 N N . LEU A 1 270 ? -4.289 25.667 -21.570 1.00 91.06 270 LEU A N 1
ATOM 2106 C CA . LEU A 1 270 ? -5.194 24.687 -22.188 1.00 91.06 270 LEU A CA 1
ATOM 2107 C C . LEU A 1 270 ? -6.118 24.005 -21.172 1.00 91.06 270 LEU A C 1
ATOM 2109 O O . LEU A 1 270 ? -7.045 23.310 -21.580 1.00 91.06 270 LEU A O 1
ATOM 2113 N N . VAL A 1 271 ? -5.857 24.166 -19.873 1.00 90.69 271 VAL A N 1
ATOM 2114 C CA . VAL A 1 271 ? -6.667 23.579 -18.807 1.00 90.69 271 VAL A CA 1
ATOM 2115 C C . VAL A 1 271 ? -7.945 24.398 -18.620 1.00 90.69 271 VAL A C 1
ATOM 2117 O O . VAL A 1 271 ? -7.888 25.602 -18.361 1.00 90.69 271 VAL A O 1
ATOM 2120 N N . LYS A 1 272 ? -9.092 23.722 -18.700 1.00 89.69 272 LYS A N 1
ATOM 2121 C CA . LYS A 1 272 ? -10.425 24.293 -18.510 1.00 89.69 272 LYS A CA 1
ATOM 2122 C C . LYS A 1 272 ? -10.536 24.954 -17.136 1.00 89.69 272 LYS A C 1
ATOM 2124 O O . LYS A 1 272 ? -10.281 24.305 -16.123 1.00 89.69 272 LYS A O 1
ATOM 2129 N N . GLY A 1 273 ? -10.949 26.218 -17.104 1.00 88.19 273 GLY A N 1
ATOM 2130 C CA . GLY A 1 273 ? -11.101 27.015 -15.880 1.00 88.19 273 GLY A CA 1
ATOM 2131 C C . GLY A 1 273 ? -9.840 27.775 -15.444 1.00 88.19 273 GLY A C 1
ATOM 2132 O O . GLY A 1 273 ? -9.882 28.490 -14.439 1.00 88.19 273 GLY A O 1
ATOM 2133 N N . LEU A 1 274 ? -8.725 27.647 -16.176 1.00 90.75 274 LEU A N 1
ATOM 2134 C CA . LEU A 1 274 ? -7.455 28.337 -15.906 1.00 90.75 274 LEU A CA 1
ATOM 2135 C C . LEU A 1 274 ? -7.078 29.379 -16.979 1.00 90.75 274 LEU A C 1
ATOM 2137 O O . LEU A 1 274 ? -6.035 30.033 -16.875 1.00 90.75 274 LEU A O 1
ATOM 2141 N N . GLU A 1 275 ? -7.902 29.565 -18.008 1.00 90.06 275 GLU A N 1
ATOM 2142 C CA . GLU A 1 275 ? -7.599 30.330 -19.224 1.00 90.06 275 GLU A CA 1
ATOM 2143 C C . GLU A 1 275 ? -7.279 31.800 -18.915 1.00 90.06 275 GLU A C 1
ATOM 2145 O O . GLU A 1 275 ? -6.295 32.360 -19.414 1.00 90.06 275 GLU A O 1
ATOM 2150 N N . HIS A 1 276 ? -8.078 32.401 -18.031 1.00 90.81 276 HIS A N 1
ATOM 2151 C CA . HIS A 1 276 ? -8.009 33.821 -17.678 1.00 90.81 276 HIS A CA 1
ATOM 2152 C C . HIS A 1 276 ? -7.172 34.116 -16.426 1.00 90.81 276 HIS A C 1
ATOM 2154 O O . HIS A 1 276 ? -6.936 35.281 -16.116 1.00 90.81 276 HIS A O 1
ATOM 2160 N N . LYS A 1 277 ? -6.692 33.086 -15.718 1.00 90.56 277 LYS A N 1
ATOM 2161 C CA . LYS A 1 277 ? -5.888 33.268 -14.501 1.00 90.56 277 LYS A CA 1
ATOM 2162 C C . LYS A 1 277 ? -4.476 33.761 -14.820 1.00 90.56 277 LYS A C 1
ATOM 2164 O O . LYS A 1 277 ? -3.941 33.528 -15.911 1.00 90.56 277 LYS A O 1
ATOM 2169 N N . ALA A 1 278 ? -3.847 34.427 -13.855 1.00 91.00 278 ALA A N 1
ATOM 2170 C CA . ALA A 1 278 ? -2.449 34.828 -13.978 1.00 91.00 278 ALA A CA 1
ATOM 2171 C C . ALA A 1 278 ? -1.516 33.599 -13.962 1.00 91.00 278 ALA A C 1
ATOM 2173 O O . ALA A 1 278 ? -1.841 32.556 -13.393 1.00 91.00 278 ALA A O 1
ATOM 2174 N N . ASP A 1 279 ? -0.329 33.716 -14.568 1.00 81.44 279 ASP A N 1
ATOM 2175 C CA . ASP A 1 279 ? 0.607 32.590 -14.734 1.00 81.44 279 ASP A CA 1
ATOM 2176 C C . ASP A 1 279 ? 0.998 31.926 -13.406 1.00 81.44 279 ASP A C 1
ATOM 2178 O O . ASP A 1 279 ? 0.998 30.701 -13.296 1.00 81.44 279 ASP A O 1
ATOM 2182 N N . GLY A 1 280 ? 1.273 32.727 -12.373 1.00 82.81 280 GLY A N 1
ATOM 2183 C CA . GLY A 1 280 ? 1.612 32.212 -11.045 1.00 82.81 280 GLY A CA 1
ATOM 2184 C C . GLY A 1 280 ? 0.467 31.443 -10.378 1.00 82.81 280 GLY A C 1
ATOM 2185 O O . GLY A 1 280 ? 0.716 30.469 -9.670 1.00 82.81 280 GLY A O 1
ATOM 2186 N N . GLU A 1 281 ? -0.784 31.833 -10.629 1.00 83.31 281 GLU A N 1
ATOM 2187 C CA . GLU A 1 281 ? -1.960 31.158 -10.071 1.00 83.31 281 GLU A CA 1
ATOM 2188 C C . GLU A 1 281 ? -2.224 29.828 -10.763 1.00 83.31 281 GLU A C 1
ATOM 2190 O O . GLU A 1 281 ? -2.465 28.831 -10.086 1.00 83.31 281 GLU A O 1
ATOM 2195 N N . ARG A 1 282 ? -2.074 29.783 -12.094 1.00 91.81 282 ARG A N 1
ATOM 2196 C CA . ARG A 1 282 ? -2.142 28.528 -12.851 1.00 91.81 282 ARG A CA 1
ATOM 2197 C C . ARG A 1 282 ? -1.125 27.511 -12.355 1.00 91.81 282 ARG A C 1
ATOM 2199 O O . ARG A 1 282 ? -1.466 26.357 -12.124 1.00 91.81 282 ARG A O 1
ATOM 2206 N N . LEU A 1 283 ? 0.127 27.940 -12.187 1.00 84.38 283 LEU A N 1
ATOM 2207 C CA . LEU A 1 283 ? 1.194 27.072 -11.694 1.00 84.38 283 LEU A CA 1
ATOM 2208 C C . LEU A 1 283 ? 0.891 26.564 -10.279 1.00 84.38 283 LEU A C 1
ATOM 2210 O O . LEU A 1 283 ? 1.077 25.381 -10.010 1.00 84.38 283 LEU A O 1
ATOM 2214 N N . ARG A 1 284 ? 0.356 27.422 -9.401 1.00 83.19 284 ARG A N 1
ATOM 2215 C CA . ARG A 1 284 ? -0.047 27.044 -8.039 1.00 83.19 284 ARG A CA 1
ATOM 2216 C C . ARG A 1 284 ? -1.178 26.013 -8.035 1.00 83.19 284 ARG A C 1
ATOM 2218 O O . ARG A 1 284 ? -1.074 25.025 -7.316 1.00 83.19 284 ARG A O 1
ATOM 2225 N N . GLU A 1 285 ? -2.219 26.214 -8.838 1.00 77.50 285 GLU A N 1
ATOM 2226 C CA . GLU A 1 285 ? -3.369 25.299 -8.914 1.00 77.50 285 GLU A CA 1
ATOM 2227 C C . GLU A 1 285 ? -3.031 23.952 -9.556 1.00 77.50 285 GLU A C 1
ATOM 2229 O O . GLU A 1 285 ? -3.612 22.935 -9.189 1.00 77.50 285 GLU A O 1
ATOM 2234 N N . LEU A 1 286 ? -2.058 23.929 -10.469 1.00 77.25 286 LEU A N 1
ATOM 2235 C CA . LEU A 1 286 ? -1.557 22.701 -11.090 1.00 77.25 286 LEU A CA 1
ATOM 2236 C C . LEU A 1 286 ? -0.408 22.047 -10.304 1.00 77.25 286 LEU A C 1
ATOM 2238 O O . LEU A 1 286 ? 0.117 21.024 -10.737 1.00 77.25 286 LEU A O 1
ATOM 2242 N N . GLY A 1 287 ? 0.028 22.636 -9.185 1.00 77.31 287 GLY A N 1
ATOM 2243 C CA . GLY A 1 287 ? 1.164 22.132 -8.405 1.00 77.31 287 GLY A CA 1
ATOM 2244 C C . GLY A 1 287 ? 2.503 22.159 -9.159 1.00 77.31 287 GLY A C 1
ATOM 2245 O O . GLY A 1 287 ? 3.397 21.366 -8.867 1.00 77.31 287 GLY A O 1
ATOM 2246 N N . LEU A 1 288 ? 2.658 23.052 -10.139 1.00 80.75 288 LEU A N 1
ATOM 2247 C CA . LEU A 1 288 ? 3.840 23.160 -10.992 1.00 80.75 288 LEU A CA 1
ATOM 2248 C C . LEU A 1 288 ? 4.780 24.278 -10.522 1.00 80.75 288 LEU A C 1
ATOM 2250 O O . LEU A 1 288 ? 4.356 25.360 -10.123 1.00 80.75 288 LEU A O 1
ATOM 2254 N N . PHE A 1 289 ? 6.087 24.050 -10.645 1.00 79.44 289 PHE A N 1
ATOM 2255 C CA . PHE A 1 289 ? 7.090 25.117 -10.573 1.00 79.44 289 PHE A CA 1
ATOM 2256 C C . PHE A 1 289 ? 7.316 25.738 -11.958 1.00 79.44 289 PHE A C 1
ATOM 2258 O O . PHE A 1 289 ? 7.111 25.067 -12.974 1.00 79.44 289 PHE A O 1
ATOM 2265 N N . SER A 1 290 ? 7.791 26.989 -11.999 1.00 88.12 290 SER A N 1
ATOM 2266 C CA . SER A 1 290 ? 8.319 27.571 -13.240 1.00 88.12 290 SER A CA 1
ATOM 2267 C C . SER A 1 290 ? 9.511 26.759 -13.741 1.00 88.12 290 SER A C 1
ATOM 2269 O O . SER A 1 290 ? 10.234 26.149 -12.937 1.00 88.12 290 SER A O 1
ATOM 2271 N N . LEU A 1 291 ? 9.747 26.760 -15.054 1.00 89.69 291 LEU A N 1
ATOM 2272 C CA . LEU A 1 291 ? 10.877 26.015 -15.608 1.00 89.69 291 LEU A CA 1
ATOM 2273 C C . LEU A 1 291 ? 12.213 26.575 -15.091 1.00 89.69 291 LEU A C 1
ATOM 2275 O O . LEU A 1 291 ? 13.165 25.826 -14.905 1.00 89.69 291 LEU A O 1
ATOM 2279 N N . GLU A 1 292 ? 12.292 27.866 -14.772 1.00 85.19 292 GLU A N 1
ATOM 2280 C CA . GLU A 1 292 ? 13.477 28.481 -14.165 1.00 85.19 292 GLU A CA 1
ATOM 2281 C C . GLU A 1 292 ? 13.796 27.896 -12.788 1.00 85.19 292 GLU A C 1
ATOM 2283 O O . GLU A 1 292 ? 14.927 27.474 -12.534 1.00 85.19 292 GLU A O 1
ATOM 2288 N N . LYS A 1 293 ? 12.785 27.775 -11.919 1.00 80.06 293 LYS A N 1
ATOM 2289 C CA . LYS A 1 293 ? 12.945 27.127 -10.609 1.00 80.06 293 LYS A CA 1
ATOM 2290 C C . LYS A 1 293 ? 13.325 25.653 -10.761 1.00 80.06 293 LYS A C 1
ATOM 2292 O O . LYS A 1 293 ? 14.118 25.137 -9.975 1.00 80.06 293 LYS A O 1
ATOM 2297 N N . ARG A 1 294 ? 12.786 24.975 -11.778 1.00 84.69 294 ARG A N 1
ATOM 2298 C CA . ARG A 1 294 ? 13.116 23.579 -12.104 1.00 84.69 294 ARG A CA 1
ATOM 2299 C C . ARG A 1 294 ? 14.565 23.413 -12.556 1.00 84.69 294 ARG A C 1
ATOM 2301 O O . ARG A 1 294 ? 15.232 22.512 -12.057 1.00 84.69 294 ARG A O 1
ATOM 2308 N N . ARG A 1 295 ? 15.066 24.294 -13.427 1.00 88.81 295 ARG A N 1
ATOM 2309 C CA . ARG A 1 295 ? 16.474 24.318 -13.863 1.00 88.81 295 ARG A CA 1
ATOM 2310 C C . ARG A 1 295 ? 17.416 24.525 -12.684 1.00 88.81 295 ARG A C 1
ATOM 2312 O O . ARG A 1 295 ? 18.355 23.756 -12.522 1.00 88.81 295 ARG A O 1
ATOM 2319 N N . LEU A 1 296 ? 17.099 25.478 -11.804 1.00 81.12 296 LEU A N 1
ATOM 2320 C CA . LEU A 1 296 ? 17.861 25.699 -10.575 1.00 81.12 296 LEU A CA 1
ATOM 2321 C C . LEU A 1 296 ? 17.890 24.446 -9.686 1.00 81.12 296 LEU A C 1
ATOM 2323 O O . LEU A 1 296 ? 18.948 24.067 -9.190 1.00 81.12 296 LEU A O 1
ATOM 2327 N N . ARG A 1 297 ? 16.746 23.767 -9.517 1.00 77.19 297 ARG A N 1
ATOM 2328 C CA . ARG A 1 297 ? 16.685 22.482 -8.801 1.00 77.19 297 ARG A CA 1
ATOM 2329 C C . ARG A 1 297 ? 17.554 21.418 -9.483 1.00 77.19 297 ARG A C 1
ATOM 2331 O O . ARG A 1 297 ? 18.268 20.704 -8.791 1.00 77.19 297 ARG A O 1
ATOM 2338 N N . GLY A 1 298 ? 17.514 21.323 -10.812 1.00 80.62 298 GLY A N 1
ATOM 2339 C CA . GLY A 1 298 ? 18.331 20.397 -11.603 1.00 80.62 298 GLY A CA 1
ATOM 2340 C C . GLY A 1 298 ? 19.837 20.648 -11.480 1.00 80.62 298 GLY A C 1
ATOM 2341 O O . GLY A 1 298 ? 20.602 19.687 -11.397 1.00 80.62 298 GLY A O 1
ATOM 2342 N N . ASP A 1 299 ? 20.256 21.913 -11.410 1.00 86.31 299 ASP A N 1
ATOM 2343 C CA . ASP A 1 299 ? 21.651 22.292 -11.175 1.00 86.31 299 ASP A CA 1
ATOM 2344 C C . ASP A 1 299 ? 22.103 21.884 -9.757 1.00 86.31 299 ASP A C 1
ATOM 2346 O O . ASP A 1 299 ? 23.143 21.247 -9.595 1.00 86.31 299 ASP A O 1
ATOM 2350 N N . LEU A 1 300 ? 21.298 22.182 -8.728 1.00 81.62 300 LEU A N 1
ATOM 2351 C CA . LEU A 1 300 ? 21.587 21.809 -7.332 1.00 81.62 300 LEU A CA 1
ATOM 2352 C C . LEU A 1 300 ? 21.664 20.288 -7.122 1.00 81.62 300 LEU A C 1
ATOM 2354 O O . LEU A 1 300 ? 22.468 19.786 -6.341 1.00 81.62 300 LEU A O 1
ATOM 2358 N N . ILE A 1 301 ? 20.854 19.552 -7.871 1.00 73.88 301 ILE A N 1
ATOM 2359 C CA . ILE A 1 301 ? 20.892 18.096 -7.951 1.00 73.88 301 ILE A CA 1
ATOM 2360 C C . ILE A 1 301 ? 22.211 17.602 -8.553 1.00 73.88 301 ILE A C 1
ATOM 2362 O O . ILE A 1 301 ? 22.829 16.674 -8.034 1.00 73.88 301 ILE A O 1
ATOM 2366 N N . ALA A 1 302 ? 22.632 18.188 -9.672 1.00 82.00 302 ALA A N 1
ATOM 2367 C CA . ALA A 1 302 ? 23.822 17.737 -10.374 1.00 82.00 302 ALA A CA 1
ATOM 2368 C C . ALA A 1 302 ? 25.089 18.031 -9.563 1.00 82.00 302 ALA A C 1
ATOM 2370 O O . ALA A 1 302 ? 25.967 17.179 -9.474 1.00 82.00 302 ALA A O 1
ATOM 2371 N N . ILE A 1 303 ? 25.169 19.192 -8.904 1.00 84.25 303 ILE A N 1
ATOM 2372 C CA . ILE A 1 303 ? 26.348 19.546 -8.102 1.00 84.25 303 ILE A CA 1
ATOM 2373 C C . ILE A 1 303 ? 26.474 18.651 -6.870 1.00 84.25 303 ILE A C 1
ATOM 2375 O O . ILE A 1 303 ? 27.577 18.226 -6.543 1.00 84.25 303 ILE A O 1
ATOM 2379 N N . TYR A 1 304 ? 25.358 18.290 -6.230 1.00 79.75 304 TYR A N 1
ATOM 2380 C CA . TYR A 1 304 ? 25.382 17.321 -5.143 1.00 79.75 304 TYR A CA 1
ATOM 2381 C C . TYR A 1 304 ? 26.025 16.014 -5.619 1.00 79.75 304 TYR A C 1
ATOM 2383 O O . TYR A 1 304 ? 26.903 15.469 -4.955 1.00 79.75 304 TYR A O 1
ATOM 2391 N N . ASN A 1 305 ? 25.634 15.538 -6.803 1.00 75.94 305 ASN A N 1
ATOM 2392 C CA . ASN A 1 305 ? 26.177 14.321 -7.397 1.00 75.94 305 ASN A CA 1
ATOM 2393 C C . ASN A 1 305 ? 27.689 14.372 -7.622 1.00 75.94 305 ASN A C 1
ATOM 2395 O O . ASN A 1 305 ? 28.374 13.393 -7.339 1.00 75.94 305 ASN A O 1
ATOM 2399 N N . TYR A 1 306 ? 28.205 15.513 -8.081 1.00 80.56 306 TYR A N 1
ATOM 2400 C CA . TYR A 1 306 ? 29.642 15.721 -8.261 1.00 80.56 306 TYR A CA 1
ATOM 2401 C C . TYR A 1 306 ? 30.404 15.844 -6.938 1.00 80.56 306 TYR A C 1
ATOM 2403 O O . TYR A 1 306 ? 31.568 15.479 -6.867 1.00 80.56 306 TYR A O 1
ATOM 2411 N N . LEU A 1 307 ? 29.786 16.356 -5.875 1.00 78.31 307 LEU A N 1
ATOM 2412 C CA . LEU A 1 307 ? 30.490 16.579 -4.606 1.00 78.31 307 LEU A CA 1
ATOM 2413 C C . LEU A 1 307 ? 30.389 15.402 -3.633 1.00 78.31 307 LEU A C 1
ATOM 2415 O O . LEU A 1 307 ? 31.294 15.189 -2.823 1.00 78.31 307 LEU A O 1
ATOM 2419 N N . LYS A 1 308 ? 29.264 14.687 -3.664 1.00 70.56 308 LYS A N 1
ATOM 2420 C CA . LYS A 1 308 ? 28.852 13.718 -2.640 1.00 70.56 308 LYS A CA 1
ATOM 2421 C C . LYS A 1 308 ? 28.230 12.437 -3.208 1.00 70.56 308 LYS A C 1
ATOM 2423 O O . LYS A 1 308 ? 28.118 11.473 -2.462 1.00 70.56 308 LYS A O 1
ATOM 2428 N N . GLY A 1 309 ? 27.806 12.422 -4.473 1.00 66.25 309 GLY A N 1
ATOM 2429 C CA . GLY A 1 309 ? 27.164 11.267 -5.113 1.00 66.25 309 GLY A CA 1
ATOM 2430 C C . GLY A 1 309 ? 28.114 10.433 -5.981 1.00 66.25 309 GLY A C 1
ATOM 2431 O O . GLY A 1 309 ? 29.333 10.505 -5.844 1.00 66.25 309 GLY A O 1
ATOM 2432 N N . GLY A 1 310 ? 27.543 9.654 -6.905 1.00 63.44 310 GLY A N 1
ATOM 2433 C CA . GLY A 1 310 ? 28.268 8.685 -7.744 1.00 63.44 310 GLY A CA 1
ATOM 2434 C C . GLY A 1 310 ? 29.254 9.272 -8.764 1.00 63.44 310 GLY A C 1
ATOM 2435 O O . GLY A 1 310 ? 29.961 8.516 -9.415 1.00 63.44 310 GLY A O 1
ATOM 2436 N N . CYS A 1 311 ? 29.343 10.601 -8.899 1.00 64.81 311 CYS A N 1
ATOM 2437 C CA . CYS A 1 311 ? 30.269 11.280 -9.818 1.00 64.81 311 CYS A CA 1
ATOM 2438 C C . CYS A 1 311 ? 31.400 12.016 -9.077 1.00 64.81 311 CYS A C 1
ATOM 2440 O O . CYS A 1 311 ? 31.951 12.993 -9.594 1.00 64.81 311 CYS A O 1
ATOM 2442 N N . ARG A 1 312 ? 31.722 11.593 -7.847 1.00 70.00 312 ARG A N 1
ATOM 2443 C CA . ARG A 1 312 ? 32.683 12.284 -6.974 1.00 70.00 312 ARG A CA 1
ATOM 2444 C C . ARG A 1 312 ? 34.069 12.428 -7.598 1.00 70.00 312 ARG A C 1
ATOM 2446 O O . ARG A 1 312 ? 34.663 13.493 -7.478 1.00 70.00 312 ARG A O 1
ATOM 2453 N N . GLU A 1 313 ? 34.559 11.395 -8.278 1.00 69.56 313 GLU A N 1
ATOM 2454 C CA . GLU A 1 313 ? 35.885 11.382 -8.914 1.00 69.56 313 GLU A CA 1
ATOM 2455 C C . GLU A 1 313 ? 36.023 12.483 -9.975 1.00 69.56 313 GLU A C 1
ATOM 2457 O O . GLU A 1 313 ? 36.978 13.257 -9.948 1.00 69.56 313 GLU A O 1
ATOM 2462 N N . VAL A 1 314 ? 35.002 12.649 -10.822 1.00 70.12 314 VAL A N 1
ATOM 2463 C CA . VAL A 1 314 ? 34.925 13.738 -11.811 1.00 70.12 314 VAL A CA 1
ATOM 2464 C C . VAL A 1 314 ? 34.783 15.101 -11.120 1.00 70.12 314 VAL A C 1
ATOM 2466 O O . VAL A 1 314 ? 35.378 16.097 -11.531 1.00 70.12 314 VAL A O 1
ATOM 2469 N N . GLY A 1 315 ? 34.017 15.163 -10.028 1.00 72.81 315 GLY A N 1
ATOM 2470 C CA . GLY A 1 315 ? 33.767 16.400 -9.291 1.00 72.81 315 GLY A CA 1
ATOM 2471 C C . GLY A 1 315 ? 34.999 17.016 -8.626 1.00 72.81 315 GLY A C 1
ATOM 2472 O O . GLY A 1 315 ? 35.070 18.245 -8.548 1.00 72.81 315 GLY A O 1
ATOM 2473 N N . VAL A 1 316 ? 35.983 16.207 -8.202 1.00 71.75 316 VAL A N 1
ATOM 2474 C CA . VAL A 1 316 ? 37.254 16.701 -7.625 1.00 71.75 316 VAL A CA 1
ATOM 2475 C C . VAL A 1 316 ? 38.031 17.558 -8.634 1.00 71.75 316 VAL A C 1
ATOM 2477 O O . VAL A 1 316 ? 38.647 18.547 -8.241 1.00 71.75 316 VAL A O 1
ATOM 2480 N N . GLY A 1 317 ? 37.956 17.232 -9.929 1.00 74.19 317 GLY A N 1
ATOM 2481 C CA . GLY A 1 317 ? 38.576 18.021 -11.000 1.00 74.19 317 GLY A CA 1
ATOM 2482 C C . GLY A 1 317 ? 37.776 19.264 -11.410 1.00 74.19 317 GLY A C 1
ATOM 2483 O O . GLY A 1 317 ? 38.348 20.224 -11.924 1.00 74.19 317 GLY A O 1
ATOM 2484 N N . LEU A 1 318 ? 36.460 19.277 -11.169 1.00 79.00 318 LEU A N 1
ATOM 2485 C CA . LEU A 1 318 ? 35.560 20.341 -11.631 1.00 79.00 318 LEU A CA 1
ATOM 2486 C C . LEU A 1 318 ? 35.316 21.460 -10.604 1.00 79.00 318 LEU A C 1
ATOM 2488 O O . LEU A 1 318 ? 35.010 22.584 -11.007 1.00 79.00 318 LEU A O 1
ATOM 2492 N N . PHE A 1 319 ? 35.429 21.185 -9.298 1.00 83.50 319 PHE A N 1
ATOM 2493 C CA . PHE A 1 319 ? 35.074 22.138 -8.238 1.00 83.50 319 PHE A CA 1
ATOM 2494 C C . PHE A 1 319 ? 36.145 22.251 -7.148 1.00 83.50 319 PHE A C 1
ATOM 2496 O O . PHE A 1 319 ? 36.603 21.257 -6.593 1.00 83.50 319 PHE A O 1
ATOM 2503 N N . SER A 1 320 ? 36.482 23.483 -6.750 1.00 82.25 320 SER A N 1
ATOM 2504 C CA . SER A 1 320 ? 37.418 23.746 -5.646 1.00 82.25 320 SER A CA 1
ATOM 2505 C C . SER A 1 320 ? 36.688 24.082 -4.341 1.00 82.25 320 SER A C 1
ATOM 2507 O O . SER A 1 320 ? 35.814 24.949 -4.322 1.00 82.25 320 SER A O 1
ATOM 2509 N N . GLN A 1 321 ? 37.071 23.451 -3.228 1.00 81.69 321 GLN A N 1
ATOM 2510 C CA . GLN A 1 321 ? 36.503 23.717 -1.898 1.00 81.69 321 GLN A CA 1
ATOM 2511 C C . GLN A 1 321 ? 37.227 24.865 -1.173 1.00 81.69 321 GLN A C 1
ATOM 2513 O O . GLN A 1 321 ? 38.409 25.122 -1.401 1.00 81.69 321 GLN A O 1
ATOM 2518 N N . VAL A 1 322 ? 36.518 25.573 -0.290 1.00 78.06 322 VAL A N 1
ATOM 2519 C CA . VAL A 1 322 ? 37.097 26.626 0.565 1.00 78.06 322 VAL A CA 1
ATOM 2520 C C . VAL A 1 322 ? 37.731 25.994 1.811 1.00 78.06 322 VAL A C 1
ATOM 2522 O O . VAL A 1 322 ? 37.050 25.309 2.562 1.00 78.06 322 VAL A O 1
ATOM 2525 N N . THR A 1 323 ? 39.012 26.264 2.073 1.00 63.06 323 THR A N 1
ATOM 2526 C CA . THR A 1 323 ? 39.812 25.628 3.147 1.00 63.06 323 THR A CA 1
ATOM 2527 C C . THR A 1 323 ? 39.758 26.334 4.513 1.00 63.06 323 THR A C 1
ATOM 2529 O O . THR A 1 323 ? 40.457 25.943 5.441 1.00 63.06 323 THR A O 1
ATOM 2532 N N . SER A 1 324 ? 38.951 27.389 4.673 1.00 59.44 324 SER A N 1
ATOM 2533 C CA . SER A 1 324 ? 38.909 28.190 5.908 1.00 59.44 324 SER A CA 1
ATOM 2534 C C . SER A 1 324 ? 37.915 27.643 6.940 1.00 59.44 324 SER A C 1
ATOM 2536 O O . SER A 1 324 ? 36.712 27.586 6.688 1.00 59.44 324 SER A O 1
ATOM 2538 N N . HIS A 1 325 ? 38.404 27.349 8.150 1.00 51.03 325 HIS A N 1
ATOM 2539 C CA . HIS A 1 325 ? 37.616 26.853 9.290 1.00 51.03 325 HIS A CA 1
ATOM 2540 C C . HIS A 1 325 ? 36.713 27.909 9.965 1.00 51.03 325 HIS A C 1
ATOM 2542 O O . HIS A 1 325 ? 36.015 27.602 10.929 1.00 51.03 325 HIS A O 1
ATOM 2548 N N . ARG A 1 326 ? 36.705 29.163 9.489 1.00 51.88 326 ARG A N 1
ATOM 2549 C CA . ARG A 1 326 ? 35.919 30.269 10.071 1.00 51.88 326 ARG A CA 1
ATOM 2550 C C . ARG A 1 326 ? 34.781 30.722 9.160 1.00 51.88 326 ARG A C 1
ATOM 2552 O O . ARG A 1 326 ? 34.765 31.869 8.718 1.00 51.88 326 ARG A O 1
ATOM 2559 N N . THR A 1 327 ? 33.795 29.869 8.889 1.00 47.50 327 THR A N 1
ATOM 2560 C CA . THR A 1 327 ? 32.569 30.350 8.228 1.00 47.50 327 THR A CA 1
ATOM 2561 C C . THR A 1 327 ? 31.317 29.934 8.992 1.00 47.50 327 THR A C 1
ATOM 2563 O O . THR A 1 327 ? 31.077 28.760 9.243 1.00 47.50 327 THR A O 1
ATOM 2566 N N . ARG A 1 328 ? 30.489 30.920 9.366 1.00 52.72 328 ARG A N 1
ATOM 2567 C CA . ARG A 1 328 ? 29.083 30.693 9.725 1.00 52.72 328 ARG A CA 1
ATOM 2568 C C . ARG A 1 328 ? 28.372 30.221 8.446 1.00 52.72 328 ARG A C 1
ATOM 2570 O O . ARG A 1 328 ? 28.071 31.046 7.586 1.00 52.72 328 ARG A O 1
ATOM 2577 N N . GLY A 1 329 ? 28.193 28.911 8.253 1.00 60.12 329 GLY A N 1
ATOM 2578 C CA . GLY A 1 329 ? 27.615 28.366 7.018 1.00 60.12 329 GLY A CA 1
ATOM 2579 C C . GLY A 1 329 ? 27.559 26.833 6.926 1.00 60.12 329 GLY A C 1
ATOM 2580 O O . GLY A 1 329 ? 27.872 26.127 7.874 1.00 60.12 329 GLY A O 1
ATOM 2581 N N . ASN A 1 330 ? 27.154 26.330 5.755 1.00 65.88 330 ASN A N 1
ATOM 2582 C CA . ASN A 1 330 ? 26.725 24.949 5.472 1.00 65.88 330 ASN A CA 1
ATOM 2583 C C . ASN A 1 330 ? 27.817 23.859 5.340 1.00 65.88 330 ASN A C 1
ATOM 2585 O O . ASN A 1 330 ? 27.586 22.863 4.667 1.00 65.88 330 ASN A O 1
ATOM 2589 N N . GLY A 1 331 ? 28.995 24.028 5.949 1.00 70.19 331 GLY A N 1
ATOM 2590 C CA . GLY A 1 331 ? 30.029 22.978 6.054 1.00 70.19 331 GLY A CA 1
ATOM 2591 C C . GLY A 1 331 ? 30.802 22.605 4.772 1.00 70.19 331 GLY A C 1
ATOM 2592 O O . GLY A 1 331 ? 31.971 22.246 4.870 1.00 70.19 331 GLY A O 1
ATOM 2593 N N . LEU A 1 332 ? 30.220 22.746 3.570 1.00 77.31 332 LEU A N 1
ATOM 2594 C CA . LEU A 1 332 ? 30.845 22.388 2.280 1.00 77.31 332 LEU A CA 1
ATOM 2595 C C . LEU A 1 332 ? 30.745 23.526 1.245 1.00 77.31 332 LEU A C 1
ATOM 2597 O O . LEU A 1 332 ? 29.990 23.457 0.270 1.00 77.31 332 LEU A O 1
ATOM 2601 N N . LYS A 1 333 ? 31.508 24.602 1.459 1.00 83.00 333 LYS A N 1
ATOM 2602 C CA . LYS A 1 333 ? 31.536 25.766 0.557 1.00 83.00 333 LYS A CA 1
ATOM 2603 C C . LYS A 1 333 ? 32.472 25.546 -0.627 1.00 83.00 333 LYS A C 1
ATOM 2605 O O . LYS A 1 333 ? 33.600 25.084 -0.462 1.00 83.00 333 LYS A O 1
ATOM 2610 N N . LEU A 1 334 ? 32.036 25.988 -1.803 1.00 86.88 334 LEU A N 1
ATOM 2611 C CA . LEU A 1 334 ? 32.838 25.983 -3.026 1.00 86.88 334 LEU A CA 1
ATOM 2612 C C . LEU A 1 334 ? 33.374 27.375 -3.345 1.00 86.88 334 LEU A C 1
ATOM 2614 O O . LEU A 1 334 ? 32.694 28.386 -3.140 1.00 86.88 334 LEU A O 1
ATOM 2618 N N . ARG A 1 335 ? 34.594 27.421 -3.870 1.00 83.44 335 ARG A N 1
ATOM 2619 C CA . ARG A 1 335 ? 35.243 28.635 -4.353 1.00 83.44 335 ARG A CA 1
ATOM 2620 C C . ARG A 1 335 ? 34.746 28.936 -5.762 1.00 83.44 335 ARG A C 1
ATOM 2622 O O . ARG A 1 335 ? 34.865 28.103 -6.650 1.00 83.44 335 ARG A O 1
ATOM 2629 N N . GLN A 1 336 ? 34.228 30.143 -5.965 1.00 83.38 336 GLN A N 1
ATOM 2630 C CA . GLN A 1 336 ? 33.891 30.629 -7.300 1.00 83.38 336 GLN A CA 1
ATOM 2631 C C . GLN A 1 336 ? 35.165 30.994 -8.073 1.00 83.38 336 GLN A C 1
ATOM 2633 O O . GLN A 1 336 ? 36.032 31.684 -7.525 1.00 83.38 336 GLN A O 1
ATOM 2638 N N . GLY A 1 337 ? 35.282 30.525 -9.319 1.00 75.62 337 GLY A N 1
ATOM 2639 C CA . GLY A 1 337 ? 36.408 30.835 -10.194 1.00 75.62 337 GLY A CA 1
ATOM 2640 C C . GLY A 1 337 ? 36.382 32.288 -10.674 1.00 75.62 337 GLY A C 1
ATOM 2641 O O . GLY A 1 337 ? 35.332 32.931 -10.710 1.00 75.62 337 GLY A O 1
ATOM 2642 N N . MET A 1 338 ? 37.547 32.821 -11.055 1.00 75.69 338 MET A N 1
ATOM 2643 C CA . MET A 1 338 ? 37.616 34.089 -11.787 1.00 75.69 338 MET A CA 1
ATOM 2644 C C . MET A 1 338 ? 37.556 33.802 -13.284 1.00 75.69 338 MET A C 1
ATOM 2646 O O . MET A 1 338 ? 38.346 33.018 -13.801 1.00 75.69 338 MET A O 1
ATOM 2650 N N . PHE A 1 339 ? 36.644 34.460 -13.988 1.00 76.75 339 PHE A N 1
ATOM 2651 C CA . PHE A 1 339 ? 36.473 34.321 -15.430 1.00 76.75 339 PHE A CA 1
ATOM 2652 C C . PHE A 1 339 ? 36.502 35.700 -16.090 1.00 76.75 339 PHE A C 1
ATOM 2654 O O . PHE A 1 339 ? 35.980 36.672 -15.550 1.00 76.75 339 PHE A O 1
ATOM 2661 N N . ARG A 1 340 ? 37.134 35.780 -17.266 1.00 75.38 340 ARG A N 1
ATOM 2662 C CA . ARG A 1 340 ? 37.258 37.024 -18.047 1.00 75.38 340 ARG A CA 1
ATOM 2663 C C . ARG A 1 340 ? 36.066 37.271 -18.976 1.00 75.38 340 ARG A C 1
ATOM 2665 O O . ARG A 1 340 ? 35.804 38.413 -19.325 1.00 75.38 340 ARG A O 1
ATOM 2672 N N . LEU A 1 341 ? 35.367 36.207 -19.377 1.00 76.12 341 LEU A N 1
ATOM 2673 C CA . LEU A 1 341 ? 34.237 36.253 -20.307 1.00 76.12 341 LEU A CA 1
ATOM 2674 C C . LEU A 1 341 ? 32.951 35.806 -19.610 1.00 76.12 341 LEU A C 1
ATOM 2676 O O . LEU A 1 341 ? 32.952 34.818 -18.871 1.00 76.12 341 LEU A O 1
ATOM 2680 N N . ASP A 1 342 ? 31.841 36.479 -19.919 1.00 71.62 342 ASP A N 1
ATOM 2681 C CA . ASP A 1 342 ? 30.512 36.119 -19.407 1.00 71.62 342 ASP A CA 1
ATOM 2682 C C . ASP A 1 342 ? 30.067 34.715 -19.856 1.00 71.62 342 ASP A C 1
ATOM 2684 O O . ASP A 1 342 ? 29.293 34.074 -19.157 1.00 71.62 342 ASP A O 1
ATOM 2688 N N . ILE A 1 343 ? 30.600 34.177 -20.957 1.00 74.38 343 ILE A N 1
ATOM 2689 C CA . ILE A 1 343 ? 30.289 32.812 -21.421 1.00 74.38 343 ILE A CA 1
ATOM 2690 C C . ILE A 1 343 ? 30.606 31.782 -20.324 1.00 74.38 343 ILE A C 1
ATOM 2692 O O . ILE A 1 343 ? 29.754 30.974 -19.961 1.00 74.38 343 ILE A O 1
ATOM 2696 N N . ARG A 1 344 ? 31.798 31.864 -19.716 1.00 80.56 344 ARG A N 1
ATOM 2697 C CA . ARG A 1 344 ? 32.233 30.927 -18.666 1.00 80.56 344 ARG A CA 1
ATOM 2698 C C . ARG A 1 344 ? 31.420 31.075 -17.377 1.00 80.56 344 ARG A C 1
ATOM 2700 O O . ARG A 1 344 ? 31.170 30.082 -16.704 1.00 80.56 344 ARG A O 1
ATOM 2707 N N . LYS A 1 345 ? 30.956 32.285 -17.056 1.00 81.94 345 LYS A N 1
ATOM 2708 C CA . LYS A 1 345 ? 30.129 32.585 -15.871 1.00 81.94 345 LYS A CA 1
ATOM 2709 C C . LYS A 1 345 ? 28.846 31.759 -15.802 1.00 81.94 345 LYS A C 1
ATOM 2711 O O . LYS A 1 345 ? 28.378 31.448 -14.709 1.00 81.94 345 LYS A O 1
ATOM 2716 N N . PHE A 1 346 ? 28.255 31.455 -16.957 1.00 85.00 346 PHE A N 1
ATOM 2717 C CA . PHE A 1 346 ? 26.974 30.753 -17.056 1.00 85.00 346 PHE A CA 1
ATOM 2718 C C . PHE A 1 346 ? 27.121 29.246 -17.261 1.00 85.00 346 PHE A C 1
ATOM 2720 O O . PHE A 1 346 ? 26.114 28.540 -17.358 1.00 85.00 346 PHE A O 1
ATOM 2727 N N . PHE A 1 347 ? 28.352 28.732 -17.280 1.00 84.81 347 PHE A N 1
ATOM 2728 C CA . PHE A 1 347 ? 28.581 27.294 -17.282 1.00 84.81 347 PHE A CA 1
ATOM 2729 C C . PHE A 1 347 ? 28.084 26.706 -15.972 1.00 84.81 347 PHE A C 1
ATOM 2731 O O . PHE A 1 347 ? 28.148 27.355 -14.923 1.00 84.81 347 PHE A O 1
ATOM 2738 N N . PHE A 1 348 ? 27.612 25.462 -16.037 1.00 87.06 348 PHE A N 1
ATOM 2739 C CA . PHE A 1 348 ? 27.151 24.718 -14.871 1.00 87.06 348 PHE A CA 1
ATOM 2740 C C . PHE A 1 348 ? 28.121 24.844 -13.693 1.00 87.06 348 PHE A C 1
ATOM 2742 O O . PHE A 1 348 ? 27.699 25.239 -12.610 1.00 87.06 348 PHE A O 1
ATOM 2749 N N . THR A 1 349 ? 29.418 24.627 -13.941 1.00 86.44 349 THR A N 1
ATOM 2750 C CA . THR A 1 349 ? 30.484 24.648 -12.929 1.00 86.44 349 THR A CA 1
ATOM 2751 C C . THR A 1 349 ? 30.632 25.985 -12.202 1.00 86.44 349 THR A C 1
ATOM 2753 O O . THR A 1 349 ? 31.107 25.999 -11.077 1.00 86.44 349 THR A O 1
ATOM 2756 N N . GLU A 1 350 ? 30.200 27.104 -12.790 1.00 86.44 350 GLU A N 1
ATOM 2757 C CA . GLU A 1 350 ? 30.294 28.433 -12.169 1.00 86.44 350 GLU A CA 1
ATOM 2758 C C . GLU A 1 350 ? 28.949 28.925 -11.620 1.00 86.44 350 GLU A C 1
ATOM 2760 O O . GLU A 1 350 ? 28.885 29.506 -10.529 1.00 86.44 350 GLU A O 1
ATOM 2765 N N . ARG A 1 351 ? 27.847 28.697 -12.348 1.00 88.88 351 ARG A N 1
ATOM 2766 C CA . ARG A 1 351 ? 26.532 29.255 -11.988 1.00 88.88 351 ARG A CA 1
ATOM 2767 C C . ARG A 1 351 ? 25.917 28.592 -10.758 1.00 88.88 351 ARG A C 1
ATOM 2769 O O . ARG A 1 351 ? 25.197 29.250 -10.007 1.00 88.88 351 ARG A O 1
ATOM 2776 N N . VAL A 1 352 ? 26.224 27.316 -10.526 1.00 87.56 352 VAL A N 1
ATOM 2777 C CA . VAL A 1 352 ? 25.652 26.528 -9.427 1.00 87.56 352 VAL A CA 1
ATOM 2778 C C . VAL A 1 352 ? 26.270 26.857 -8.059 1.00 87.56 352 VAL A C 1
ATOM 2780 O O . VAL A 1 352 ? 25.636 26.657 -7.023 1.00 87.56 352 VAL A O 1
ATOM 2783 N N . ILE A 1 353 ? 27.479 27.435 -8.042 1.00 87.06 353 ILE A N 1
ATOM 2784 C CA . ILE A 1 353 ? 28.270 27.687 -6.827 1.00 87.06 353 ILE A CA 1
ATOM 2785 C C . ILE A 1 353 ? 27.541 28.622 -5.856 1.00 87.06 353 ILE A C 1
ATOM 2787 O O . ILE A 1 353 ? 27.475 28.356 -4.655 1.00 87.06 353 ILE A O 1
ATOM 2791 N N . LYS A 1 354 ? 26.974 29.730 -6.353 1.00 84.69 354 LYS A N 1
ATOM 2792 C CA . LYS A 1 354 ? 26.279 30.710 -5.500 1.00 84.69 354 LYS A CA 1
ATOM 2793 C C . LYS A 1 354 ? 25.012 30.122 -4.858 1.00 84.69 354 LYS A C 1
ATOM 2795 O O . LYS A 1 354 ? 24.876 30.272 -3.644 1.00 84.69 354 LYS A O 1
ATOM 2800 N N . PRO A 1 355 ? 24.099 29.469 -5.606 1.00 80.25 355 PRO A N 1
ATOM 2801 C CA . PRO A 1 355 ? 22.980 28.733 -5.023 1.00 80.25 355 PRO A CA 1
ATOM 2802 C C . PRO A 1 355 ? 23.406 27.663 -4.013 1.00 80.25 355 PRO A C 1
ATOM 2804 O O . PRO A 1 355 ? 22.879 27.656 -2.905 1.00 80.25 355 PRO A O 1
ATOM 2807 N N . TRP A 1 356 ? 24.397 26.827 -4.343 1.00 82.56 356 TRP A N 1
ATOM 2808 C CA . TRP A 1 356 ? 24.909 25.780 -3.451 1.00 82.56 356 TRP A CA 1
ATOM 2809 C C . TRP A 1 356 ? 25.426 26.348 -2.125 1.00 82.56 356 TRP A C 1
ATOM 2811 O O . TRP A 1 356 ? 25.035 25.922 -1.039 1.00 82.56 356 TRP A O 1
ATOM 2821 N N . ASN A 1 357 ? 26.234 27.405 -2.198 1.00 83.69 357 ASN A N 1
ATOM 2822 C CA . ASN A 1 357 ? 26.763 28.087 -1.023 1.00 83.69 357 ASN A CA 1
ATOM 2823 C C . ASN A 1 357 ? 25.685 28.811 -0.200 1.00 83.69 357 ASN A C 1
ATOM 2825 O O . ASN A 1 357 ? 25.999 29.307 0.876 1.00 83.69 357 ASN A O 1
ATOM 2829 N N . ARG A 1 358 ? 24.440 28.930 -0.664 1.00 78.88 358 ARG A N 1
ATOM 2830 C CA . ARG A 1 358 ? 23.336 29.516 0.115 1.00 78.88 358 ARG A CA 1
ATOM 2831 C C . ARG A 1 358 ? 22.442 28.468 0.768 1.00 78.88 358 ARG A C 1
ATOM 2833 O O . ARG A 1 358 ? 21.590 28.846 1.565 1.00 78.88 358 ARG A O 1
ATOM 2840 N N . LEU A 1 359 ? 22.623 27.187 0.446 1.00 71.12 359 LEU A N 1
ATOM 2841 C CA . LEU A 1 359 ? 21.826 26.119 1.037 1.00 71.12 359 LEU A CA 1
ATOM 2842 C C . LEU A 1 359 ? 22.089 25.992 2.547 1.00 71.12 359 LEU A C 1
ATOM 2844 O O . LEU A 1 359 ? 23.208 26.271 2.981 1.00 71.12 359 LEU A O 1
ATOM 2848 N N . PRO A 1 360 ? 21.100 25.567 3.347 1.00 67.00 360 PRO A N 1
ATOM 2849 C CA . PRO A 1 360 ? 21.297 25.224 4.753 1.00 67.00 360 PRO A CA 1
ATOM 2850 C C . PRO A 1 360 ? 22.289 24.066 4.939 1.00 67.00 360 PRO A C 1
ATOM 2852 O O . PRO A 1 360 ? 22.554 23.300 4.009 1.00 67.00 360 PRO A O 1
ATOM 2855 N N . ARG A 1 361 ? 22.854 23.946 6.143 1.00 64.75 361 ARG A N 1
ATOM 2856 C CA . ARG A 1 361 ? 23.856 22.919 6.477 1.00 64.75 361 ARG A CA 1
ATOM 2857 C C . ARG A 1 361 ? 23.283 21.513 6.341 1.00 64.75 361 ARG A C 1
ATOM 2859 O O . ARG A 1 361 ? 23.931 20.636 5.790 1.00 64.75 361 ARG A O 1
ATOM 2866 N N . GLU A 1 362 ? 22.035 21.355 6.744 1.00 56.78 362 GLU A N 1
ATOM 2867 C CA . GLU A 1 362 ? 21.272 20.111 6.773 1.00 56.78 362 GLU A CA 1
ATOM 2868 C C . GLU A 1 362 ? 21.098 19.516 5.366 1.00 56.78 362 GLU A C 1
ATOM 2870 O O . GLU A 1 362 ? 21.133 18.304 5.186 1.00 56.78 362 GLU A O 1
ATOM 2875 N N . VAL A 1 363 ? 20.972 20.373 4.345 1.00 56.09 363 VAL A N 1
ATOM 2876 C CA . VAL A 1 363 ? 20.827 19.958 2.938 1.00 56.09 363 VAL A CA 1
ATOM 2877 C C . VAL A 1 363 ? 22.174 19.553 2.330 1.00 56.09 363 VAL A C 1
ATOM 2879 O O . VAL A 1 363 ? 22.236 18.687 1.461 1.00 56.09 363 VAL A O 1
ATOM 2882 N N . VAL A 1 364 ? 23.259 20.186 2.776 1.00 64.69 364 VAL A N 1
ATOM 2883 C CA . VAL A 1 364 ? 24.608 20.034 2.210 1.00 64.69 364 VAL A CA 1
ATOM 2884 C C . VAL A 1 364 ? 25.406 18.911 2.877 1.00 64.69 364 VAL A C 1
ATOM 2886 O O . VAL A 1 364 ? 26.229 18.267 2.226 1.00 64.69 364 VAL A O 1
ATOM 2889 N N . GLU A 1 365 ? 25.161 18.662 4.162 1.00 64.12 365 GLU A N 1
ATOM 2890 C CA . GLU A 1 365 ? 25.763 17.571 4.942 1.00 64.12 365 GLU A CA 1
ATOM 2891 C C . GLU A 1 365 ? 24.953 16.271 4.895 1.00 64.12 365 GLU A C 1
ATOM 2893 O O . GLU A 1 365 ? 25.308 15.295 5.552 1.00 64.12 365 GLU A O 1
ATOM 2898 N N . SER A 1 366 ? 23.891 16.248 4.093 1.00 55.12 366 SER A N 1
ATOM 2899 C CA . SER A 1 366 ? 23.124 15.047 3.791 1.00 55.12 366 SER A CA 1
ATOM 2900 C C . SER A 1 366 ? 24.041 13.883 3.334 1.00 55.12 366 SER A C 1
ATOM 2902 O O . SER A 1 366 ? 25.039 14.124 2.645 1.00 55.12 366 SER A O 1
ATOM 2904 N N . PRO A 1 367 ? 23.768 12.626 3.743 1.00 53.78 367 PRO A N 1
ATOM 2905 C CA . PRO A 1 367 ? 24.645 11.486 3.466 1.00 53.78 367 PRO A CA 1
ATOM 2906 C C . PRO A 1 367 ? 24.504 10.919 2.043 1.00 53.78 367 PRO A C 1
ATOM 2908 O O . PRO A 1 367 ? 25.423 10.249 1.576 1.00 53.78 367 PRO A O 1
ATOM 2911 N N . SER A 1 368 ? 23.405 11.193 1.327 1.00 48.59 368 SER A N 1
ATOM 2912 C CA . SER A 1 368 ? 23.170 10.700 -0.038 1.00 48.59 368 SER A CA 1
ATOM 2913 C C . SER A 1 368 ? 22.348 11.682 -0.880 1.00 48.59 368 SER A C 1
ATOM 2915 O O . SER A 1 368 ? 21.583 12.505 -0.378 1.00 48.59 368 SER A O 1
ATOM 2917 N N . LEU A 1 369 ? 22.516 11.600 -2.203 1.00 40.59 369 LEU A N 1
ATOM 2918 C CA . LEU A 1 369 ? 21.772 12.420 -3.165 1.00 40.59 369 LEU A CA 1
ATOM 2919 C C . LEU A 1 369 ? 20.261 12.197 -3.034 1.00 40.59 369 LEU A C 1
ATOM 2921 O O . LEU A 1 369 ? 19.485 13.082 -3.372 1.00 40.59 369 LEU A O 1
ATOM 2925 N N . GLU A 1 370 ? 19.856 11.036 -2.529 1.00 41.34 370 GLU A N 1
ATOM 2926 C CA . GLU A 1 370 ? 18.473 10.594 -2.359 1.00 41.34 370 GLU A CA 1
ATOM 2927 C C . GLU A 1 370 ? 17.764 11.354 -1.237 1.00 41.34 370 GLU A C 1
ATOM 2929 O O . GLU A 1 370 ? 16.673 11.874 -1.468 1.00 41.34 370 GLU A O 1
ATOM 2934 N N . VAL A 1 371 ? 18.439 11.601 -0.108 1.00 44.53 371 VAL A N 1
ATOM 2935 C CA . VAL A 1 371 ? 17.951 12.508 0.950 1.00 44.53 371 VAL A CA 1
ATOM 2936 C C . VAL A 1 371 ? 17.844 13.959 0.435 1.00 44.53 371 VAL A C 1
ATOM 2938 O O . VAL A 1 371 ? 17.027 14.740 0.919 1.00 44.53 371 VAL A O 1
ATOM 2941 N N . SER A 1 372 ? 18.611 14.325 -0.602 1.00 33.88 372 SER A N 1
ATOM 2942 C CA . SER A 1 372 ? 18.508 15.620 -1.300 1.00 33.88 372 SER A CA 1
ATOM 2943 C C . SER A 1 372 ? 17.450 15.645 -2.431 1.00 33.88 372 SER A C 1
ATOM 2945 O O . SER A 1 372 ? 16.985 16.722 -2.822 1.00 33.88 372 SER A O 1
ATOM 2947 N N . LYS A 1 373 ? 17.045 14.483 -2.972 1.00 36.28 373 LYS A N 1
ATOM 2948 C CA . LYS A 1 373 ? 16.222 14.350 -4.194 1.00 36.28 373 LYS A CA 1
ATOM 2949 C C . LYS A 1 373 ? 14.820 13.792 -4.029 1.00 36.28 373 LYS A C 1
ATOM 2951 O O . LYS A 1 373 ? 14.046 14.047 -4.952 1.00 36.28 373 LYS A O 1
ATOM 2956 N N . SER A 1 374 ? 14.531 13.106 -2.926 1.00 35.19 374 SER A N 1
ATOM 2957 C CA . SER A 1 374 ? 13.284 12.414 -2.580 1.00 35.19 374 SER A CA 1
ATOM 2958 C C . SER A 1 374 ? 12.929 11.126 -3.352 1.00 35.19 374 SER A C 1
ATOM 2960 O O . SER A 1 374 ? 12.691 11.184 -4.559 1.00 35.19 374 SER A O 1
ATOM 2962 N N . CYS A 1 375 ? 12.826 10.021 -2.599 1.00 30.03 375 CYS A N 1
ATOM 2963 C CA . CYS A 1 375 ? 11.615 9.220 -2.344 1.00 30.03 375 CYS A CA 1
ATOM 2964 C C . CYS A 1 375 ? 10.910 8.485 -3.485 1.00 30.03 375 CYS A C 1
ATOM 2966 O O . CYS A 1 375 ? 10.267 9.118 -4.322 1.00 30.03 375 CYS A O 1
ATOM 2968 N N . VAL A 1 376 ? 10.893 7.152 -3.390 1.00 27.80 376 VAL A N 1
ATOM 2969 C CA . VAL A 1 376 ? 9.674 6.327 -3.463 1.00 27.80 376 VAL A CA 1
ATOM 2970 C C . VAL A 1 376 ? 9.822 5.236 -2.366 1.00 27.80 376 VAL A C 1
ATOM 2972 O O . VAL A 1 376 ? 10.929 4.924 -1.961 1.00 27.80 376 VAL A O 1
ATOM 2975 N N . ASP A 1 377 ? 8.726 4.754 -1.794 1.00 43.66 377 ASP A N 1
ATOM 2976 C CA . ASP A 1 377 ? 8.598 3.639 -0.839 1.00 43.66 377 ASP A CA 1
ATOM 2977 C C . ASP A 1 377 ? 9.498 3.527 0.425 1.00 43.66 377 ASP A C 1
ATOM 2979 O O . ASP A 1 377 ? 10.329 2.628 0.531 1.00 43.66 377 ASP A O 1
ATOM 2983 N N . GLU A 1 378 ? 9.205 4.307 1.473 1.00 56.12 378 GLU A N 1
ATOM 2984 C CA . GLU A 1 378 ? 9.729 4.089 2.842 1.00 56.12 378 GLU A CA 1
ATOM 2985 C C . GLU A 1 378 ? 8.565 3.842 3.812 1.00 56.12 378 GLU A C 1
ATOM 2987 O O . GLU A 1 378 ? 8.302 4.573 4.766 1.00 56.12 378 GLU A O 1
ATOM 2992 N N . ARG A 1 379 ? 7.776 2.818 3.487 1.00 68.44 379 ARG A N 1
ATOM 2993 C CA . ARG A 1 379 ? 6.415 2.676 4.019 1.00 68.44 379 ARG A CA 1
ATOM 2994 C C . ARG A 1 379 ? 6.271 1.737 5.208 1.00 68.44 379 ARG A C 1
ATOM 2996 O O . ARG A 1 379 ? 5.277 1.819 5.917 1.00 68.44 379 ARG A O 1
ATOM 3003 N N . PHE A 1 380 ? 7.237 0.846 5.431 1.00 80.94 380 PHE A N 1
ATOM 3004 C CA . PHE A 1 380 ? 7.118 -0.216 6.433 1.00 80.94 380 PHE A CA 1
ATOM 3005 C C . PHE A 1 380 ? 7.008 0.360 7.848 1.00 80.94 380 PHE A C 1
ATOM 3007 O O . PHE A 1 380 ? 7.763 1.252 8.248 1.00 80.94 380 PHE A O 1
ATOM 3014 N N . THR A 1 381 ? 6.055 -0.173 8.610 1.00 90.44 381 THR A N 1
ATOM 3015 C CA . THR A 1 381 ? 5.527 0.470 9.816 1.00 90.44 381 THR A CA 1
ATOM 3016 C C . THR A 1 381 ? 6.568 0.701 10.911 1.00 90.44 381 THR A C 1
ATOM 3018 O O . THR A 1 381 ? 6.502 1.724 11.591 1.00 90.44 381 THR A O 1
ATOM 3021 N N . GLY A 1 382 ? 7.557 -0.186 11.070 1.00 92.38 382 GLY A N 1
ATOM 3022 C CA . GLY A 1 382 ? 8.638 -0.013 12.046 1.00 92.38 382 GLY A CA 1
ATOM 3023 C C . GLY A 1 382 ? 9.408 1.296 11.851 1.00 92.38 382 GLY A C 1
ATOM 3024 O O . GLY A 1 382 ? 9.649 2.026 12.813 1.00 92.38 382 GLY A O 1
ATOM 3025 N N . ASN A 1 383 ? 9.686 1.669 10.599 1.00 90.81 383 ASN A N 1
ATOM 3026 C CA . ASN A 1 383 ? 10.403 2.905 10.270 1.00 90.81 383 ASN A CA 1
ATOM 3027 C C . ASN A 1 383 ? 9.551 4.152 10.563 1.00 90.81 383 ASN A C 1
ATOM 3029 O O . ASN A 1 383 ? 10.055 5.147 11.086 1.00 90.81 383 ASN A O 1
ATOM 3033 N N . GLN A 1 384 ? 8.241 4.077 10.313 1.00 93.56 384 GLN A N 1
ATOM 3034 C CA . GLN A 1 384 ? 7.284 5.141 10.639 1.00 93.56 384 GLN A CA 1
ATOM 3035 C C . GLN A 1 384 ? 7.135 5.330 12.155 1.00 93.56 384 GLN A C 1
ATOM 3037 O O . GLN A 1 384 ? 7.134 6.457 12.654 1.00 93.56 384 GLN A O 1
ATOM 3042 N N . ILE A 1 385 ? 7.092 4.232 12.917 1.00 96.50 385 ILE A N 1
ATOM 3043 C CA . ILE A 1 385 ? 7.106 4.265 14.386 1.00 96.50 385 ILE A CA 1
ATOM 3044 C C . ILE A 1 385 ? 8.400 4.908 14.892 1.00 96.50 385 ILE A C 1
ATOM 3046 O O . ILE A 1 385 ? 8.334 5.812 15.727 1.00 96.50 385 ILE A O 1
ATOM 3050 N N . ALA A 1 386 ? 9.552 4.507 14.350 1.00 95.12 386 ALA A N 1
ATOM 3051 C CA . ALA A 1 386 ? 10.846 5.081 14.705 1.00 95.12 386 ALA A CA 1
ATOM 3052 C C . ALA A 1 386 ? 10.911 6.588 14.407 1.00 95.12 386 ALA A C 1
ATOM 3054 O O . ALA A 1 386 ? 11.401 7.370 15.226 1.00 95.12 386 ALA A O 1
ATOM 3055 N N . LYS A 1 387 ? 10.347 7.033 13.275 1.00 94.50 387 LYS A N 1
ATOM 3056 C CA . LYS A 1 387 ? 10.243 8.458 12.939 1.00 94.50 387 LYS A CA 1
ATOM 3057 C C . LYS A 1 387 ? 9.401 9.200 13.969 1.00 94.50 387 LYS A C 1
ATOM 3059 O O . LYS A 1 387 ? 9.873 10.199 14.507 1.00 94.50 387 LYS A O 1
ATOM 3064 N N . ILE A 1 388 ? 8.204 8.709 14.293 1.00 95.50 388 ILE A N 1
ATOM 3065 C CA . ILE A 1 388 ? 7.326 9.358 15.278 1.00 95.50 388 ILE A CA 1
ATOM 3066 C C . ILE A 1 388 ? 7.977 9.401 16.659 1.00 95.50 388 ILE A C 1
ATOM 3068 O O . ILE A 1 388 ? 7.937 10.448 17.298 1.00 95.50 388 ILE A O 1
ATOM 3072 N N . TYR A 1 389 ? 8.622 8.319 17.096 1.00 96.56 389 TYR A N 1
ATOM 3073 C CA . TYR A 1 389 ? 9.366 8.305 18.354 1.00 96.56 389 TYR A CA 1
ATOM 3074 C C . TYR A 1 389 ? 10.505 9.338 18.356 1.00 96.56 389 TYR A C 1
ATOM 3076 O O . TYR A 1 389 ? 10.625 10.113 19.302 1.00 96.56 389 TYR A O 1
ATOM 3084 N N . SER A 1 390 ? 11.297 9.404 17.280 1.00 94.44 390 SER A N 1
ATOM 3085 C CA . SER A 1 390 ? 12.431 10.333 17.181 1.00 94.44 390 SER A CA 1
ATOM 3086 C C . SER A 1 390 ? 12.013 11.806 17.099 1.00 94.44 390 SER A C 1
ATOM 3088 O O . SER A 1 390 ? 12.682 12.666 17.666 1.00 94.44 390 SER A O 1
ATOM 3090 N N . GLN A 1 391 ? 10.910 12.111 16.408 1.00 92.88 391 GLN A N 1
ATOM 3091 C CA . GLN A 1 391 ? 10.450 13.484 16.183 1.00 92.88 391 GLN A CA 1
ATOM 3092 C C . GLN A 1 391 ? 9.514 13.985 17.287 1.00 92.88 391 GLN A C 1
ATOM 3094 O O . GLN A 1 391 ? 9.545 15.165 17.621 1.00 92.88 391 GLN A O 1
ATOM 3099 N N . ASN A 1 392 ? 8.676 13.105 17.841 1.00 94.44 392 ASN A N 1
ATOM 3100 C CA . ASN A 1 392 ? 7.636 13.438 18.814 1.00 94.44 392 ASN A CA 1
ATOM 3101 C C . ASN A 1 392 ? 7.580 12.382 19.939 1.00 94.44 392 ASN A C 1
ATOM 3103 O O . ASN A 1 392 ? 6.572 11.678 20.087 1.00 94.44 392 ASN A O 1
ATOM 3107 N N . PRO A 1 393 ? 8.631 12.264 20.772 1.00 95.75 393 PRO A N 1
ATOM 3108 C CA . PRO A 1 393 ? 8.703 11.237 21.813 1.00 95.75 393 PRO A CA 1
ATOM 3109 C C . PRO A 1 393 ? 7.556 11.340 22.826 1.00 95.75 393 PRO A C 1
ATOM 3111 O O . PRO A 1 393 ? 7.063 10.322 23.304 1.00 95.75 393 PRO A O 1
ATOM 3114 N N . GLU A 1 394 ? 7.065 12.549 23.114 1.00 96.38 394 GLU A N 1
ATOM 3115 C CA . GLU A 1 394 ? 5.909 12.761 23.994 1.00 96.38 394 GLU A CA 1
ATOM 3116 C C . GLU A 1 394 ? 4.638 12.092 23.462 1.00 96.38 394 GLU A C 1
ATOM 3118 O O . GLU A 1 394 ? 3.922 11.429 24.214 1.00 96.38 394 GLU A O 1
ATOM 3123 N N . VAL A 1 395 ? 4.386 12.196 22.155 1.00 95.88 395 VAL A N 1
ATOM 3124 C CA . VAL A 1 395 ? 3.240 11.554 21.497 1.00 95.88 395 VAL A CA 1
ATOM 3125 C C . VAL A 1 395 ? 3.354 10.034 21.603 1.00 95.88 395 VAL A C 1
ATOM 3127 O O . VAL A 1 395 ? 2.386 9.357 21.961 1.00 95.88 395 VAL A O 1
ATOM 3130 N N . TYR A 1 396 ? 4.552 9.490 21.380 1.00 97.75 396 TYR A N 1
ATOM 3131 C CA . TYR A 1 396 ? 4.817 8.062 21.547 1.00 97.75 396 TYR A CA 1
ATOM 3132 C C . TYR A 1 396 ? 4.627 7.601 23.005 1.00 97.75 396 TYR A C 1
ATOM 3134 O O . TYR A 1 396 ? 3.976 6.587 23.260 1.00 97.75 396 TYR A O 1
ATOM 3142 N N . MET A 1 397 ? 5.096 8.375 23.988 1.00 97.12 397 MET A N 1
ATOM 3143 C CA . MET A 1 397 ? 4.902 8.082 25.417 1.00 97.12 397 MET A CA 1
ATOM 3144 C C . MET A 1 397 ? 3.431 8.140 25.854 1.00 97.12 397 MET A C 1
ATOM 3146 O O . MET A 1 397 ? 3.035 7.437 26.788 1.00 97.12 397 MET A O 1
ATOM 3150 N N . GLN A 1 398 ? 2.610 8.960 25.194 1.00 97.62 398 GLN A N 1
ATOM 3151 C CA . GLN A 1 398 ? 1.157 9.015 25.396 1.00 97.62 398 GLN A CA 1
ATOM 3152 C C . GLN A 1 398 ? 0.397 7.919 24.640 1.00 97.62 398 GLN A C 1
ATOM 3154 O O . GLN A 1 398 ? -0.816 7.801 24.809 1.00 97.62 398 GLN A O 1
ATOM 3159 N N . THR A 1 399 ? 1.083 7.114 23.829 1.00 98.50 399 THR A N 1
ATOM 3160 C CA . THR A 1 399 ? 0.483 6.015 23.069 1.00 98.50 399 THR A CA 1
ATOM 3161 C C . THR A 1 399 ? 0.470 4.742 23.911 1.00 98.50 399 THR A C 1
ATOM 3163 O O . THR A 1 399 ? 1.521 4.311 24.386 1.00 98.50 399 THR A O 1
ATOM 3166 N N . GLU A 1 400 ? -0.695 4.124 24.098 1.00 98.19 400 GLU A N 1
ATOM 3167 C CA . GLU A 1 400 ? -0.821 2.829 24.790 1.00 98.19 400 GLU A CA 1
ATOM 3168 C C . GLU A 1 400 ? -0.875 1.636 23.831 1.00 98.19 400 GLU A C 1
ATOM 3170 O O . GLU A 1 400 ? -0.464 0.543 24.203 1.00 98.19 400 GLU A O 1
ATOM 3175 N N . ARG A 1 401 ? -1.337 1.845 22.592 1.00 98.69 401 ARG A N 1
ATOM 3176 C CA . ARG A 1 401 ? -1.488 0.797 21.576 1.00 98.69 401 ARG A CA 1
ATOM 3177 C C . ARG A 1 401 ? -1.147 1.345 20.196 1.00 98.69 401 ARG A C 1
ATOM 3179 O O . ARG A 1 401 ? -1.527 2.471 19.875 1.00 98.69 401 ARG A O 1
ATOM 3186 N N . ILE A 1 402 ? -0.472 0.545 19.377 1.00 98.81 402 ILE A N 1
ATOM 3187 C CA . ILE A 1 402 ? -0.246 0.822 17.957 1.00 98.81 402 ILE A CA 1
ATOM 3188 C C . ILE A 1 402 ? -0.914 -0.291 17.148 1.00 98.81 402 ILE A C 1
ATOM 3190 O O . ILE A 1 402 ? -0.688 -1.471 17.400 1.00 98.81 402 ILE A O 1
ATOM 3194 N N . SER A 1 403 ? -1.751 0.095 16.193 1.00 98.81 403 SER A N 1
ATOM 3195 C CA . SER A 1 403 ? -2.463 -0.813 15.290 1.00 98.81 403 SER A CA 1
ATOM 3196 C C . SER A 1 403 ? -2.028 -0.565 13.850 1.00 98.81 403 SER A C 1
ATOM 3198 O O . SER A 1 403 ? -1.666 0.560 13.511 1.00 98.81 403 SER A O 1
ATOM 3200 N N . LEU A 1 404 ? -2.119 -1.582 12.993 1.00 98.69 404 LEU A N 1
ATOM 3201 C CA . LEU A 1 404 ? -2.204 -1.367 11.546 1.00 98.69 404 LEU A CA 1
ATOM 3202 C C . LEU A 1 404 ? -3.627 -0.925 11.187 1.00 98.69 404 LEU A C 1
ATOM 3204 O O . LEU A 1 404 ? -4.528 -1.071 12.012 1.00 98.69 404 LEU A O 1
ATOM 3208 N N . VAL A 1 405 ? -3.867 -0.401 9.981 1.00 98.62 405 VAL A N 1
ATOM 3209 C CA . VAL A 1 405 ? -5.236 -0.027 9.554 1.00 98.62 405 VAL A CA 1
ATOM 3210 C C . VAL A 1 405 ? -6.195 -1.224 9.644 1.00 98.62 405 VAL A C 1
ATOM 3212 O O . VAL A 1 405 ? -7.331 -1.066 10.092 1.00 98.62 405 VAL A O 1
ATOM 3215 N N . SER A 1 406 ? -5.717 -2.426 9.312 1.00 98.56 406 SER A N 1
ATOM 3216 C CA . SER A 1 406 ? -6.437 -3.699 9.439 1.00 98.56 406 SER A CA 1
ATOM 3217 C C . SER A 1 406 ? -6.880 -3.978 10.884 1.00 98.56 406 SER A C 1
ATOM 3219 O O . SER A 1 406 ? -8.075 -4.041 11.180 1.00 98.56 406 SER A O 1
ATOM 3221 N N . SER A 1 407 ? -5.936 -4.072 11.825 1.00 98.81 407 SER A N 1
ATOM 3222 C CA . SER A 1 407 ? -6.240 -4.342 13.237 1.00 98.81 407 SER A CA 1
ATOM 3223 C C . SER A 1 407 ? -6.929 -3.168 13.938 1.00 98.81 407 SER A C 1
ATOM 3225 O O . SER A 1 407 ? -7.698 -3.371 14.877 1.00 98.81 407 SER A O 1
ATOM 3227 N N . PHE A 1 408 ? -6.738 -1.936 13.466 1.00 98.88 408 PHE A N 1
ATOM 3228 C CA . PHE A 1 408 ? -7.515 -0.773 13.888 1.00 98.88 408 PHE A CA 1
ATOM 3229 C C . PHE A 1 408 ? -8.996 -0.953 13.542 1.00 98.88 408 PHE A C 1
ATOM 3231 O O . PHE A 1 408 ? -9.838 -0.846 14.432 1.00 98.88 408 PHE A O 1
ATOM 3238 N N . ALA A 1 409 ? -9.314 -1.295 12.290 1.00 98.75 409 ALA A N 1
ATOM 3239 C CA . ALA A 1 409 ? -10.685 -1.549 11.856 1.00 98.75 409 ALA A CA 1
ATOM 3240 C C . ALA A 1 409 ? -11.322 -2.716 12.626 1.00 98.75 409 ALA A C 1
ATOM 3242 O O . ALA A 1 409 ? -12.432 -2.578 13.142 1.00 98.75 409 ALA A O 1
ATOM 3243 N N . ALA A 1 410 ? -10.595 -3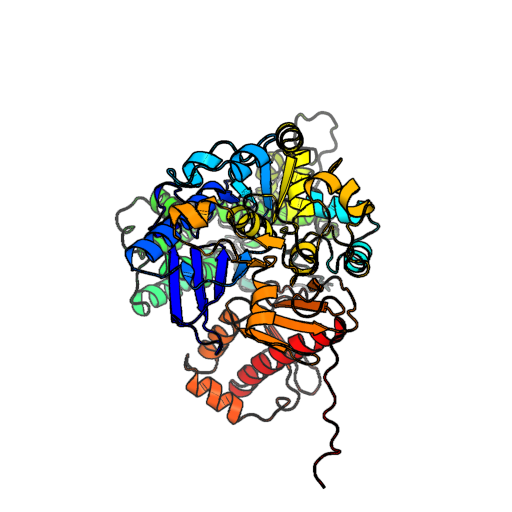.825 12.806 1.00 98.81 410 ALA A N 1
ATOM 3244 C CA . ALA A 1 410 ? -11.047 -4.938 13.643 1.00 98.81 410 ALA A CA 1
ATOM 3245 C C . ALA A 1 410 ? -11.347 -4.494 15.086 1.00 98.81 410 ALA A C 1
ATOM 3247 O O . ALA A 1 410 ? -12.347 -4.911 15.671 1.00 98.81 410 ALA A O 1
ATOM 3248 N N . SER A 1 411 ? -10.519 -3.602 15.646 1.00 98.88 411 SER A N 1
ATOM 3249 C CA . SER A 1 411 ? -10.714 -3.063 16.997 1.00 98.88 411 SER A CA 1
ATOM 3250 C C . SER A 1 411 ? -12.013 -2.264 17.121 1.00 98.88 411 SER A C 1
ATOM 3252 O O . SER A 1 411 ? -12.697 -2.358 18.143 1.00 98.88 411 SER A O 1
ATOM 3254 N N . LEU A 1 412 ? -12.384 -1.510 16.076 1.00 98.75 412 LEU A N 1
ATOM 3255 C CA . LEU A 1 412 ? -13.649 -0.774 16.047 1.00 98.75 412 LEU A CA 1
ATOM 3256 C C . LEU A 1 412 ? -14.838 -1.728 16.172 1.00 98.75 412 LEU A C 1
ATOM 3258 O O . LEU A 1 412 ? -15.735 -1.445 16.962 1.00 98.75 412 LEU A O 1
ATOM 3262 N N . PHE A 1 413 ? -14.848 -2.853 15.447 1.00 98.75 413 PHE A N 1
ATOM 3263 C CA . PHE A 1 413 ? -15.931 -3.845 15.521 1.00 98.75 413 PHE A CA 1
ATOM 3264 C C . PHE A 1 413 ? -15.942 -4.631 16.835 1.00 98.75 413 PHE A C 1
ATOM 3266 O O . PHE A 1 413 ? -17.009 -4.919 17.379 1.00 98.75 413 PHE A O 1
ATOM 3273 N N . LEU A 1 414 ? -14.760 -4.950 17.362 1.00 98.31 414 LEU A N 1
ATOM 3274 C CA . LEU A 1 414 ? -14.602 -5.723 18.591 1.00 98.31 414 LEU A CA 1
ATOM 3275 C C . LEU A 1 414 ? -14.968 -4.916 19.848 1.00 98.31 414 LEU A C 1
ATOM 3277 O O . LEU A 1 414 ? -15.370 -5.492 20.855 1.00 98.31 414 LEU A O 1
ATOM 3281 N N . GLY A 1 415 ? -14.823 -3.586 19.821 1.00 97.88 415 GLY A N 1
ATOM 3282 C CA . GLY A 1 415 ? -14.922 -2.766 21.036 1.00 97.88 415 GLY A CA 1
ATOM 3283 C C . GLY A 1 415 ? -13.744 -2.993 21.996 1.00 97.88 415 GLY A C 1
ATOM 3284 O O . GLY A 1 415 ? -13.827 -2.699 23.185 1.00 97.88 415 GLY A O 1
ATOM 3285 N N . ALA A 1 416 ? -12.638 -3.538 21.495 1.00 97.88 416 ALA A N 1
ATOM 3286 C CA . ALA A 1 416 ? -11.398 -3.787 22.220 1.00 97.88 416 ALA A CA 1
ATOM 3287 C C . ALA A 1 416 ? -10.228 -3.764 21.229 1.00 97.88 416 ALA A C 1
ATOM 3289 O O . ALA A 1 416 ? -10.447 -3.766 20.022 1.00 97.88 416 ALA A O 1
ATOM 3290 N N . TYR A 1 417 ? -8.983 -3.756 21.710 1.00 98.56 417 TYR A N 1
ATOM 3291 C CA . TYR A 1 417 ? -7.834 -3.823 20.808 1.00 98.56 417 TYR A CA 1
ATOM 3292 C C . TYR A 1 417 ? -7.699 -5.207 20.185 1.00 98.56 417 TYR A C 1
ATOM 3294 O O . TYR A 1 417 ? -7.426 -6.185 20.878 1.00 98.56 417 TYR A O 1
ATOM 3302 N N . ALA A 1 418 ? -7.842 -5.264 18.866 1.00 98.62 418 ALA A N 1
ATOM 3303 C CA . ALA A 1 418 ? -7.532 -6.446 18.091 1.00 98.62 418 ALA A CA 1
ATOM 3304 C C . ALA A 1 418 ? -6.002 -6.649 18.000 1.00 98.62 418 ALA A C 1
ATOM 3306 O O . ALA A 1 418 ? -5.233 -5.673 17.941 1.00 98.62 418 ALA A O 1
ATOM 3307 N N . PRO A 1 419 ? -5.534 -7.907 17.996 1.00 98.62 419 PRO A N 1
ATOM 3308 C CA . PRO A 1 419 ? -4.160 -8.231 17.631 1.00 98.62 419 PRO A CA 1
ATOM 3309 C C . PRO A 1 419 ? -3.903 -7.946 16.142 1.00 98.62 419 PRO A C 1
ATOM 3311 O O . PRO A 1 419 ? -4.831 -7.853 15.339 1.00 98.62 419 PRO A O 1
ATOM 3314 N N . ILE A 1 420 ? -2.629 -7.788 15.789 1.00 98.88 420 ILE A N 1
ATOM 3315 C CA . ILE A 1 420 ? -2.169 -7.731 14.395 1.00 98.88 420 ILE A CA 1
ATOM 3316 C C . ILE A 1 420 ? -2.057 -9.173 13.881 1.00 98.88 420 ILE A C 1
ATOM 3318 O O . ILE A 1 420 ? -1.590 -10.043 14.616 1.00 98.88 420 ILE A O 1
ATOM 3322 N N . ASP A 1 421 ? -2.497 -9.453 12.656 1.00 98.75 421 ASP A N 1
ATOM 3323 C CA . ASP A 1 421 ? -2.339 -10.787 12.081 1.00 98.75 421 ASP A CA 1
ATOM 3324 C C . ASP A 1 421 ? -0.914 -11.017 11.547 1.00 98.75 421 ASP A C 1
ATOM 3326 O O . ASP A 1 421 ? -0.162 -10.075 11.297 1.00 98.75 421 ASP A O 1
ATOM 3330 N N . TYR A 1 422 ? -0.526 -12.277 11.346 1.00 98.62 422 TYR A N 1
ATOM 3331 C CA . TYR A 1 422 ? 0.804 -12.602 10.822 1.00 98.62 422 TYR A CA 1
ATOM 3332 C C . TYR A 1 422 ? 1.058 -12.009 9.435 1.00 98.62 422 TYR A C 1
ATOM 3334 O O . TYR A 1 422 ? 2.179 -11.584 9.152 1.00 98.62 422 TYR A O 1
ATOM 3342 N N . SER A 1 423 ? 0.046 -11.976 8.565 1.00 97.75 423 SER A N 1
ATOM 3343 C CA . SER A 1 423 ? 0.238 -11.546 7.183 1.00 97.75 423 SER A CA 1
ATOM 3344 C C . SER A 1 423 ? 0.502 -10.044 7.095 1.00 97.75 423 SER A C 1
ATOM 3346 O O . SER A 1 423 ? 1.568 -9.644 6.624 1.00 97.75 423 SER A O 1
ATOM 3348 N N . ASP A 1 424 ? -0.379 -9.198 7.637 1.00 97.75 424 ASP A N 1
ATOM 3349 C CA . ASP A 1 424 ? -0.161 -7.747 7.607 1.00 97.75 424 ASP A CA 1
ATOM 3350 C C . ASP A 1 424 ? 0.976 -7.321 8.549 1.00 97.75 424 ASP A C 1
ATOM 3352 O O . ASP A 1 424 ? 1.755 -6.420 8.235 1.00 97.75 424 ASP A O 1
ATOM 3356 N N . GLY A 1 425 ? 1.165 -8.046 9.660 1.00 97.31 425 GLY A N 1
ATOM 3357 C CA . GLY A 1 425 ? 2.310 -7.879 10.560 1.00 97.31 425 GLY A CA 1
ATOM 3358 C C . GLY A 1 425 ? 3.670 -8.115 9.890 1.00 97.31 425 GLY A C 1
ATOM 3359 O O . GLY A 1 425 ? 4.672 -7.517 10.294 1.00 97.31 425 GLY A O 1
ATOM 3360 N N . SER A 1 426 ? 3.718 -8.917 8.820 1.00 96.88 426 SER A N 1
ATOM 3361 C CA . SER A 1 426 ? 4.931 -9.101 8.010 1.00 96.88 426 SER A CA 1
ATOM 3362 C C . SER A 1 426 ? 5.323 -7.813 7.259 1.00 96.88 426 SER A C 1
ATOM 3364 O O . SER A 1 426 ? 6.499 -7.567 7.005 1.00 96.88 426 SER A O 1
ATOM 3366 N N . GLY A 1 427 ? 4.367 -6.915 6.989 1.00 92.12 427 GLY A N 1
ATOM 3367 C CA . GLY A 1 427 ? 4.583 -5.625 6.321 1.00 92.12 427 GLY A CA 1
ATOM 3368 C C . GLY A 1 427 ? 5.212 -4.529 7.196 1.00 92.12 427 GLY A C 1
ATOM 3369 O O . GLY A 1 427 ? 5.125 -3.347 6.852 1.00 92.12 427 GLY A O 1
ATOM 3370 N N . MET A 1 428 ? 5.809 -4.884 8.339 1.00 95.88 428 MET A N 1
ATOM 3371 C CA . MET A 1 428 ? 6.255 -3.921 9.354 1.00 95.88 428 MET A CA 1
ATOM 3372 C C . MET A 1 428 ? 7.777 -3.797 9.507 1.00 95.88 428 MET A C 1
ATOM 3374 O O . MET A 1 428 ? 8.215 -2.843 10.142 1.00 95.88 428 MET A O 1
ATOM 3378 N N . ASN A 1 429 ? 8.576 -4.725 8.958 1.00 96.00 429 ASN A N 1
ATOM 3379 C CA . ASN A 1 429 ? 9.997 -4.928 9.303 1.00 96.00 429 ASN A CA 1
ATOM 3380 C C . ASN A 1 429 ? 10.210 -5.211 10.806 1.00 96.00 429 ASN A C 1
ATOM 3382 O O . ASN A 1 429 ? 11.254 -4.884 11.361 1.00 96.00 429 ASN A O 1
ATOM 3386 N N . LEU A 1 430 ? 9.213 -5.804 11.472 1.00 97.50 430 LEU A N 1
ATOM 3387 C CA . LEU A 1 430 ? 9.259 -6.119 12.905 1.00 97.50 430 LEU A CA 1
ATOM 3388 C C . LEU A 1 430 ? 8.975 -7.594 13.201 1.00 97.50 430 LEU A C 1
ATOM 3390 O O . LEU A 1 430 ? 9.498 -8.120 14.178 1.00 97.50 430 LEU A O 1
ATOM 3394 N N . LEU A 1 431 ? 8.131 -8.259 12.406 1.00 97.88 431 LEU A N 1
ATOM 3395 C CA . LEU A 1 431 ? 7.757 -9.657 12.627 1.00 97.88 431 LEU A CA 1
ATOM 3396 C C . LEU A 1 431 ? 8.860 -10.594 12.129 1.00 97.88 431 LEU A C 1
ATOM 3398 O O . LEU A 1 431 ? 9.298 -10.466 10.989 1.00 97.88 431 LEU A O 1
ATOM 3402 N N . GLN A 1 432 ? 9.261 -11.561 12.953 1.00 97.25 432 GLN A N 1
ATOM 3403 C CA . GLN A 1 432 ? 10.030 -12.721 12.508 1.00 97.25 432 GLN A CA 1
ATOM 3404 C C . GLN A 1 432 ? 9.072 -13.668 11.794 1.00 97.25 432 GLN A C 1
ATOM 3406 O O . GLN A 1 432 ? 8.223 -14.308 12.422 1.00 97.25 432 GLN A O 1
ATOM 3411 N N . ILE A 1 433 ? 9.160 -13.720 10.466 1.00 96.06 433 ILE A N 1
ATOM 3412 C CA . ILE A 1 433 ? 8.154 -14.417 9.657 1.00 96.06 433 ILE A CA 1
ATOM 3413 C C . ILE A 1 433 ? 8.226 -15.939 9.805 1.00 96.06 433 ILE A C 1
ATOM 3415 O O . ILE A 1 433 ? 7.286 -16.623 9.417 1.00 96.06 433 ILE A O 1
ATOM 3419 N N . TRP A 1 434 ? 9.293 -16.505 10.368 1.00 95.44 434 TRP A N 1
ATOM 3420 C CA . TRP A 1 434 ? 9.432 -17.952 10.573 1.00 95.44 434 TRP A CA 1
ATOM 3421 C C . TRP A 1 434 ? 8.748 -18.383 11.867 1.00 95.44 434 TRP A C 1
ATOM 3423 O O . TRP A 1 434 ? 7.795 -19.161 11.830 1.00 95.44 434 TRP A O 1
ATOM 3433 N N . GLU A 1 435 ? 9.158 -17.782 12.980 1.00 96.25 435 GLU A N 1
ATOM 3434 C CA . GLU A 1 435 ? 8.696 -18.073 14.338 1.00 96.25 435 GLU A CA 1
ATOM 3435 C C . GLU A 1 435 ? 7.356 -17.408 14.674 1.00 96.25 435 GLU A C 1
ATOM 3437 O O . GLU A 1 435 ? 6.738 -17.751 15.679 1.00 96.25 435 GLU A O 1
ATOM 3442 N N . LYS A 1 436 ? 6.892 -16.467 13.837 1.00 97.19 436 LYS A N 1
ATOM 3443 C CA . LYS A 1 436 ? 5.628 -15.730 14.006 1.00 97.19 436 LYS A CA 1
ATOM 3444 C C . LYS A 1 436 ? 5.578 -14.917 15.310 1.00 97.19 436 LYS A C 1
ATOM 3446 O O . LYS A 1 436 ? 4.515 -14.718 15.897 1.00 97.19 436 LYS A O 1
ATOM 3451 N N . VAL A 1 437 ? 6.736 -14.418 15.742 1.00 97.81 437 VAL A N 1
ATOM 3452 C CA . VAL A 1 437 ? 6.913 -13.548 16.918 1.00 97.81 437 VAL A CA 1
ATOM 3453 C C . VAL A 1 437 ? 7.612 -12.256 16.519 1.00 97.81 437 VAL A C 1
ATOM 3455 O O . VAL A 1 437 ? 8.248 -12.184 15.470 1.00 97.81 437 VAL A O 1
ATOM 3458 N N . TRP A 1 438 ? 7.525 -11.215 17.340 1.00 98.25 438 TRP A N 1
ATOM 3459 C CA . TRP A 1 438 ? 8.263 -9.987 17.063 1.00 98.25 438 TRP A CA 1
ATOM 3460 C C . TRP A 1 438 ? 9.777 -10.193 17.199 1.00 98.25 438 TRP A C 1
ATOM 3462 O O . TRP A 1 438 ? 10.261 -10.960 18.032 1.00 98.25 438 TRP A O 1
ATOM 3472 N N . SER A 1 439 ? 10.545 -9.515 16.353 1.00 97.75 439 SER A N 1
ATOM 3473 C CA . SER A 1 439 ? 12.001 -9.489 16.424 1.00 97.75 439 SER A CA 1
ATOM 3474 C C . SER A 1 439 ? 12.432 -8.464 17.458 1.00 97.75 439 SER A C 1
ATOM 3476 O O . SER A 1 439 ? 12.304 -7.265 17.222 1.00 97.75 439 SER A O 1
ATOM 3478 N N . VAL A 1 440 ? 12.973 -8.930 18.585 1.00 96.50 440 VAL A N 1
ATOM 3479 C CA . VAL A 1 440 ? 13.466 -8.051 19.658 1.00 96.50 440 VAL A CA 1
ATOM 3480 C C . VAL A 1 440 ? 14.480 -7.040 19.114 1.00 96.50 440 VAL A C 1
ATOM 3482 O O . VAL A 1 440 ? 14.351 -5.849 19.373 1.00 96.50 440 VAL A O 1
ATOM 3485 N N . SER A 1 441 ? 15.414 -7.476 18.262 1.00 95.69 441 SER A N 1
ATOM 3486 C CA . SER A 1 441 ? 16.407 -6.583 17.653 1.00 95.69 441 SER A CA 1
ATOM 3487 C C . SER A 1 441 ? 15.785 -5.516 16.747 1.00 95.69 441 SER A C 1
ATOM 3489 O O . SER A 1 441 ? 16.231 -4.370 16.769 1.00 95.69 441 SER A O 1
ATOM 3491 N N . CYS A 1 442 ? 14.743 -5.853 15.978 1.00 95.94 442 CYS A N 1
ATOM 3492 C CA . CYS A 1 442 ? 14.040 -4.869 15.149 1.00 95.94 442 CYS A CA 1
ATOM 3493 C C . CYS A 1 442 ? 13.210 -3.901 16.005 1.00 95.94 442 CYS A C 1
ATOM 3495 O O . CYS A 1 442 ? 13.196 -2.701 15.738 1.00 95.94 442 CYS A O 1
ATOM 3497 N N . LEU A 1 443 ? 12.540 -4.401 17.048 1.00 97.31 443 LEU A N 1
ATOM 3498 C CA . LEU A 1 443 ? 11.762 -3.579 17.975 1.00 97.31 443 LEU A CA 1
ATOM 3499 C C . LEU A 1 443 ? 12.650 -2.558 18.698 1.00 97.31 443 LEU A C 1
ATOM 3501 O O . LEU A 1 443 ? 12.347 -1.363 18.662 1.00 97.31 443 LEU A O 1
ATOM 3505 N N . ASP A 1 444 ? 13.761 -3.017 19.281 1.00 95.00 444 ASP A N 1
ATOM 3506 C CA . ASP A 1 444 ? 14.721 -2.188 20.020 1.00 95.00 444 ASP A CA 1
ATOM 3507 C C . ASP A 1 444 ? 15.362 -1.117 19.130 1.00 95.00 444 ASP A C 1
ATOM 3509 O O . ASP A 1 444 ? 15.607 0.007 19.574 1.00 95.00 444 ASP A O 1
ATOM 3513 N N . ALA A 1 445 ? 15.593 -1.437 17.853 1.00 93.94 445 ALA A N 1
ATOM 3514 C CA . ALA A 1 445 ? 16.103 -0.489 16.869 1.00 93.94 445 ALA A CA 1
ATOM 3515 C C . ALA A 1 445 ? 15.075 0.587 16.472 1.00 93.94 445 ALA A C 1
ATOM 3517 O O . ALA A 1 445 ? 15.468 1.677 16.049 1.00 93.94 445 ALA A O 1
ATOM 3518 N N . CYS A 1 446 ? 13.772 0.310 16.599 1.00 94.31 446 CYS A N 1
ATOM 3519 C CA . CYS A 1 446 ? 12.712 1.235 16.207 1.00 94.31 446 CYS A CA 1
ATOM 3520 C C . CYS A 1 446 ? 12.268 2.160 17.347 1.00 94.31 446 CYS A C 1
ATOM 3522 O O . CYS A 1 446 ? 12.274 3.382 17.180 1.00 94.31 446 CYS A O 1
ATOM 3524 N N . ALA A 1 447 ? 11.828 1.606 18.481 1.00 96.69 447 ALA A N 1
ATOM 3525 C CA . ALA A 1 447 ? 11.328 2.397 19.606 1.00 96.69 447 ALA A CA 1
ATOM 3526 C C . ALA A 1 447 ? 11.264 1.586 20.916 1.00 96.69 447 ALA A C 1
ATOM 3528 O O . ALA A 1 447 ? 10.968 0.392 20.894 1.00 96.69 447 ALA A O 1
ATOM 3529 N N . PRO A 1 448 ? 11.447 2.225 22.087 1.00 96.62 448 PRO A N 1
ATOM 3530 C CA . PRO A 1 448 ? 11.424 1.530 23.372 1.00 96.62 448 PRO A CA 1
ATOM 3531 C C . PRO A 1 448 ? 10.017 1.036 23.736 1.00 96.62 448 PRO A C 1
ATOM 3533 O O . PRO A 1 448 ? 9.021 1.724 23.486 1.00 96.62 448 PRO A O 1
ATOM 3536 N N . GLY A 1 449 ? 9.930 -0.138 24.369 1.00 96.19 449 GLY A N 1
ATOM 3537 C CA . GLY A 1 449 ? 8.663 -0.714 24.844 1.00 96.19 449 GLY A CA 1
ATOM 3538 C C . GLY A 1 449 ? 7.644 -0.961 23.727 1.00 96.19 449 GLY A C 1
ATOM 3539 O O . GLY A 1 449 ? 6.438 -0.863 23.954 1.00 96.19 449 GLY A O 1
ATOM 3540 N N . LEU A 1 450 ? 8.116 -1.190 22.497 1.00 97.81 450 LEU A N 1
ATOM 3541 C CA . LEU A 1 450 ? 7.250 -1.310 21.329 1.00 97.81 450 LEU A CA 1
ATOM 3542 C C . LEU A 1 450 ? 6.423 -2.603 21.341 1.00 97.81 450 LEU A C 1
ATOM 3544 O O . LEU A 1 450 ? 5.260 -2.578 20.945 1.00 97.81 450 LEU A O 1
ATOM 3548 N N . GLU A 1 451 ? 6.974 -3.702 21.860 1.00 97.75 451 GLU A N 1
ATOM 3549 C CA . GLU A 1 451 ? 6.270 -4.987 21.953 1.00 97.75 451 GLU A CA 1
ATOM 3550 C C . GLU A 1 451 ? 4.937 -4.872 22.705 1.00 97.75 451 GLU A C 1
ATOM 3552 O O . GLU A 1 451 ? 3.901 -5.300 22.199 1.00 97.75 451 GLU A O 1
ATOM 3557 N N . GLU A 1 452 ? 4.926 -4.204 23.863 1.00 97.31 452 GLU A N 1
ATOM 3558 C CA . GLU A 1 452 ? 3.713 -3.990 24.664 1.00 97.31 452 GLU A CA 1
ATOM 3559 C C . GLU A 1 452 ? 2.638 -3.214 23.887 1.00 97.31 452 GLU A C 1
ATOM 3561 O O . GLU A 1 452 ? 1.442 -3.505 23.983 1.00 97.31 452 GLU A O 1
ATOM 3566 N N . LYS A 1 453 ? 3.060 -2.243 23.066 1.00 98.50 453 LYS A N 1
ATOM 3567 C CA . LYS A 1 453 ? 2.152 -1.421 22.253 1.00 98.50 453 LYS A CA 1
ATOM 3568 C C . LYS A 1 453 ? 1.572 -2.194 21.071 1.00 98.50 453 LYS A C 1
ATOM 3570 O O . LYS A 1 453 ? 0.469 -1.860 20.641 1.00 98.50 453 LYS A O 1
ATOM 3575 N N . LEU A 1 454 ? 2.277 -3.200 20.552 1.00 98.44 454 LEU A N 1
ATOM 3576 C CA . LEU A 1 454 ? 1.822 -4.054 19.447 1.00 98.44 454 LEU A CA 1
ATOM 3577 C C . LEU A 1 454 ? 1.010 -5.262 19.938 1.00 98.44 454 LEU A C 1
ATOM 3579 O O . LEU A 1 454 ? 0.046 -5.676 19.292 1.00 98.44 454 LEU A O 1
ATOM 3583 N N . GLY A 1 455 ? 1.329 -5.789 21.125 1.00 97.75 455 GLY A N 1
ATOM 3584 C CA . GLY A 1 455 ? 0.807 -7.052 21.659 1.00 97.75 455 GLY A CA 1
ATOM 3585 C C . GLY A 1 455 ? 1.149 -8.256 20.782 1.00 97.75 455 GLY A C 1
ATOM 3586 O O . GLY A 1 455 ? 1.813 -8.126 19.759 1.00 97.75 455 GLY A O 1
ATOM 3587 N N . CYS A 1 456 ? 0.696 -9.444 21.172 1.00 97.88 456 CYS A N 1
ATOM 3588 C CA . CYS A 1 456 ? 1.024 -10.667 20.440 1.00 97.88 456 CYS A CA 1
ATOM 3589 C C . CYS A 1 456 ? 0.311 -10.714 19.074 1.00 97.88 456 CYS A C 1
ATOM 3591 O O . CYS A 1 456 ? -0.896 -10.448 19.019 1.00 97.88 456 CYS A O 1
ATOM 3593 N N . PRO A 1 457 ? 1.021 -11.061 17.986 1.00 98.31 457 PRO A N 1
ATOM 3594 C CA . PRO A 1 457 ? 0.395 -11.268 16.693 1.00 98.31 457 PRO A CA 1
ATOM 3595 C C . PRO A 1 457 ? -0.328 -12.625 16.651 1.00 98.31 457 PRO A C 1
ATOM 3597 O O . PRO A 1 457 ? -0.026 -13.521 17.442 1.00 98.31 457 PRO A O 1
ATOM 3600 N N . VAL A 1 458 ? -1.285 -12.788 15.736 1.00 98.56 458 VAL A N 1
ATOM 3601 C CA . VAL A 1 458 ? -2.131 -13.997 15.640 1.00 98.56 458 VAL A CA 1
ATOM 3602 C C . VAL A 1 458 ? -2.255 -14.530 14.207 1.00 98.56 458 VAL A C 1
ATOM 3604 O O . VAL A 1 458 ? -2.055 -13.774 13.256 1.00 98.56 458 VAL A O 1
ATOM 3607 N N . PRO A 1 459 ? -2.651 -15.803 14.010 1.00 98.44 459 PRO A N 1
ATOM 3608 C CA . PRO A 1 459 ? -3.027 -16.307 12.690 1.00 98.44 459 PRO A CA 1
ATOM 3609 C C . PRO A 1 459 ? -4.157 -15.481 12.064 1.00 98.44 459 PRO A C 1
ATOM 3611 O O . PRO A 1 459 ? -5.116 -15.126 12.753 1.00 98.44 459 PRO A O 1
ATOM 3614 N N . SER A 1 460 ? -4.102 -15.227 10.756 1.00 97.88 460 SER A N 1
ATOM 3615 C CA . SER A 1 460 ? -5.083 -14.383 10.050 1.00 97.88 460 SER A CA 1
ATOM 3616 C C . SER A 1 460 ? -6.509 -14.952 10.040 1.00 97.88 460 SER A C 1
ATOM 3618 O O . SER A 1 460 ? -7.470 -14.200 9.939 1.00 97.88 460 SER A O 1
ATOM 3620 N N . HIS A 1 461 ? -6.677 -16.265 10.226 1.00 96.38 461 HIS A N 1
ATOM 3621 C CA . HIS A 1 461 ? -7.987 -16.920 10.350 1.00 96.38 461 HIS A CA 1
ATOM 3622 C C . HIS A 1 461 ? -8.521 -16.976 11.798 1.00 96.38 461 HIS A C 1
ATOM 3624 O O . HIS A 1 461 ? -9.508 -17.661 12.073 1.00 96.38 461 HIS A O 1
ATOM 3630 N N . SER A 1 462 ? -7.878 -16.289 12.749 1.00 98.38 462 SER A N 1
ATOM 3631 C CA . SER A 1 462 ? -8.284 -16.314 14.159 1.00 98.38 462 SER A CA 1
ATOM 3632 C C . SER A 1 462 ? -9.623 -15.617 14.380 1.00 98.38 462 SER A C 1
ATOM 3634 O O . SER A 1 462 ? -9.822 -14.480 13.954 1.00 98.38 462 SER A O 1
ATOM 3636 N N . VAL A 1 463 ? -10.520 -16.256 15.131 1.00 98.56 463 VAL A N 1
ATOM 3637 C CA . VAL A 1 463 ? -11.712 -15.594 15.677 1.00 98.56 463 VAL A CA 1
ATOM 3638 C C . VAL A 1 463 ? -11.296 -14.809 16.918 1.00 98.56 463 VAL A C 1
ATOM 3640 O O . VAL A 1 463 ? -10.903 -15.395 17.922 1.00 98.56 463 VAL A O 1
ATOM 3643 N N . LEU A 1 464 ? -11.387 -13.484 16.847 1.00 98.31 464 LEU A N 1
ATOM 3644 C CA . LEU A 1 464 ? -10.946 -12.571 17.903 1.00 98.31 464 LEU A CA 1
ATOM 3645 C C . LEU A 1 464 ? -11.954 -12.454 19.049 1.00 98.31 464 LEU A C 1
ATOM 3647 O O . LEU A 1 464 ? -11.576 -12.199 20.189 1.00 98.31 464 LEU A O 1
ATOM 3651 N N . GLY A 1 465 ? -13.239 -12.618 18.743 1.00 97.56 465 GLY A N 1
ATOM 3652 C CA . GLY A 1 465 ? -14.319 -12.502 19.715 1.00 97.56 465 GLY A CA 1
ATOM 3653 C C . GLY A 1 465 ? -15.658 -12.155 19.067 1.00 97.56 465 GLY A C 1
ATOM 3654 O O . GLY A 1 465 ? -15.741 -12.046 17.839 1.00 97.56 465 GLY A O 1
ATOM 3655 N N . PRO A 1 466 ? -16.718 -12.013 19.877 1.00 98.06 466 PRO A N 1
ATOM 3656 C CA . PRO A 1 466 ? -18.005 -11.520 19.406 1.00 98.06 466 PRO A CA 1
ATOM 3657 C C . PRO A 1 466 ? -17.931 -10.027 19.059 1.00 98.06 466 PRO A C 1
ATOM 3659 O O . PRO A 1 466 ? -17.075 -9.296 19.561 1.00 98.06 466 PRO A O 1
ATOM 3662 N N . ILE A 1 467 ? -18.848 -9.566 18.214 1.00 98.38 467 ILE A N 1
ATOM 3663 C CA . ILE A 1 467 ? -19.020 -8.147 17.903 1.00 98.38 467 ILE A CA 1
ATOM 3664 C C . ILE A 1 467 ? -19.369 -7.345 19.165 1.00 98.38 467 ILE A C 1
ATOM 3666 O O . ILE A 1 467 ? -20.072 -7.828 20.055 1.00 98.38 467 ILE A O 1
ATOM 3670 N N . SER A 1 468 ? -18.914 -6.092 19.237 1.00 98.31 468 SER A N 1
ATOM 3671 C CA . SER A 1 468 ? -19.231 -5.214 20.365 1.00 98.31 468 SER A CA 1
ATOM 3672 C C . SER A 1 468 ? -20.751 -5.049 20.552 1.00 98.31 468 SER A C 1
ATOM 3674 O O . SER A 1 468 ? -21.481 -4.868 19.563 1.00 98.31 468 SER A O 1
ATOM 3676 N N . PRO A 1 469 ? -21.248 -5.009 21.809 1.00 97.88 469 PRO A N 1
ATOM 3677 C CA . PRO A 1 469 ? -22.639 -4.672 22.110 1.00 97.88 469 PRO A CA 1
ATOM 3678 C C . PRO A 1 469 ? -23.106 -3.360 21.468 1.00 97.88 469 PRO A C 1
ATOM 3680 O O . PRO A 1 469 ? -24.293 -3.234 21.166 1.00 97.88 469 PRO A O 1
ATOM 3683 N N . TYR A 1 470 ? -22.183 -2.426 21.191 1.00 98.38 470 TYR A N 1
ATOM 3684 C CA . TYR A 1 470 ? -22.448 -1.200 20.435 1.00 98.38 470 TYR A CA 1
ATOM 3685 C C . TYR A 1 470 ? -23.217 -1.481 19.134 1.00 98.38 470 TYR A C 1
ATOM 3687 O O . TYR A 1 470 ? -24.275 -0.896 18.898 1.00 98.38 470 TYR A O 1
ATOM 3695 N N . TYR A 1 471 ? -22.738 -2.421 18.312 1.00 98.44 471 TYR A N 1
ATOM 3696 C CA . TYR A 1 471 ? -23.337 -2.715 17.006 1.00 98.44 471 TYR A CA 1
ATOM 3697 C C . TYR A 1 471 ? -24.617 -3.535 17.120 1.00 98.44 471 TYR A C 1
ATOM 3699 O O . TYR A 1 471 ? -25.548 -3.340 16.335 1.00 98.44 471 TYR A O 1
ATOM 3707 N N . SER A 1 472 ? -24.688 -4.419 18.117 1.00 96.81 472 SER A N 1
ATOM 3708 C CA . SER A 1 472 ? -25.901 -5.191 18.398 1.00 96.81 472 SER A CA 1
ATOM 3709 C C . SER A 1 472 ? -27.056 -4.262 18.786 1.00 96.81 472 SER A C 1
ATOM 3711 O O . SER A 1 472 ? -28.153 -4.386 18.254 1.00 96.81 472 SER A O 1
ATOM 3713 N N . GLN A 1 473 ? -26.799 -3.269 19.642 1.00 97.75 473 GLN A N 1
ATOM 3714 C CA . GLN A 1 473 ? -27.810 -2.305 20.090 1.00 97.75 473 GLN A CA 1
ATOM 3715 C C . GLN A 1 473 ? -28.139 -1.244 19.031 1.00 97.75 473 GLN A C 1
ATOM 3717 O O . GLN A 1 473 ? -29.306 -0.908 18.841 1.00 97.75 473 GLN A O 1
ATOM 3722 N N . ARG A 1 474 ? -27.132 -0.705 18.330 1.00 97.56 474 ARG A N 1
ATOM 3723 C CA . ARG A 1 474 ? -27.329 0.408 17.386 1.00 97.56 474 ARG A CA 1
ATOM 3724 C C . ARG A 1 474 ? -27.867 -0.034 16.024 1.00 97.56 474 ARG A C 1
ATOM 3726 O O . ARG A 1 474 ? -28.718 0.651 15.444 1.00 97.56 474 ARG A O 1
ATOM 3733 N N . TYR A 1 475 ? -27.364 -1.153 15.505 1.00 98.00 475 TYR A N 1
ATOM 3734 C CA . TYR A 1 475 ? -27.637 -1.623 14.141 1.00 98.00 475 TYR A CA 1
ATOM 3735 C C . TYR A 1 475 ? -28.383 -2.965 14.096 1.00 98.00 475 TYR A C 1
ATOM 3737 O O . TYR A 1 475 ? -28.918 -3.310 13.050 1.00 98.00 475 TYR A O 1
ATOM 3745 N N . GLY A 1 476 ? -28.480 -3.701 15.209 1.00 97.50 476 GLY A N 1
ATOM 3746 C CA . GLY A 1 476 ? -29.203 -4.976 15.256 1.00 97.50 476 GLY A CA 1
ATOM 3747 C C . GLY A 1 476 ? -28.388 -6.178 14.777 1.00 97.50 476 GLY A C 1
ATOM 3748 O O . GLY A 1 476 ? -28.967 -7.150 14.294 1.00 97.50 476 GLY A O 1
ATOM 3749 N N . PHE A 1 477 ? -27.055 -6.124 14.883 1.00 98.25 477 PHE A N 1
ATOM 3750 C CA . PHE A 1 477 ? -26.218 -7.313 14.693 1.00 98.25 477 PHE A CA 1
ATOM 3751 C C . PHE A 1 477 ? -26.580 -8.408 15.703 1.00 98.25 477 PHE A C 1
ATOM 3753 O O . PHE A 1 477 ? -26.969 -8.124 16.837 1.00 98.25 477 PHE A O 1
ATOM 3760 N N . SER A 1 478 ? -26.405 -9.669 15.304 1.00 96.56 478 SER A N 1
ATOM 3761 C CA . SER A 1 478 ? -26.444 -10.778 16.257 1.00 96.56 478 SER A CA 1
ATOM 3762 C C . SER A 1 478 ? -25.294 -10.635 17.271 1.00 96.56 478 SER A C 1
ATOM 3764 O O . SER A 1 478 ? -24.153 -10.451 16.841 1.00 96.56 478 SER A O 1
ATOM 3766 N N . PRO A 1 479 ? -25.542 -10.785 18.587 1.00 96.69 479 PRO A N 1
ATOM 3767 C CA . PRO A 1 479 ? -24.475 -10.829 19.593 1.00 96.69 479 PRO A CA 1
ATOM 3768 C C . PRO A 1 479 ? -23.465 -11.967 19.370 1.00 96.69 479 PRO A C 1
ATOM 3770 O O . PRO A 1 479 ? -22.331 -11.880 19.830 1.00 96.69 479 PRO A O 1
ATOM 3773 N N . ASP A 1 480 ? -23.861 -13.008 18.630 1.00 95.75 480 ASP A N 1
ATOM 3774 C CA . ASP A 1 480 ? -23.007 -14.144 18.267 1.00 95.75 480 ASP A CA 1
ATOM 3775 C C . ASP A 1 480 ? -22.171 -13.887 16.999 1.00 95.75 480 ASP A C 1
ATOM 3777 O O . ASP A 1 480 ? -21.415 -14.764 16.572 1.00 95.75 480 ASP A O 1
ATOM 3781 N N . CYS A 1 481 ? -22.311 -12.715 16.363 1.00 98.44 481 CYS A N 1
ATOM 3782 C CA . CYS A 1 481 ? -21.532 -12.352 15.183 1.00 98.44 481 CYS A CA 1
ATOM 3783 C C . CYS A 1 481 ? -20.041 -12.342 15.529 1.00 98.44 481 CYS A C 1
ATOM 3785 O O . CYS A 1 481 ? -19.592 -11.571 16.377 1.00 98.44 481 CYS A O 1
ATOM 3787 N N . LYS A 1 482 ? -19.262 -13.185 14.853 1.00 98.62 482 LYS A N 1
ATOM 3788 C CA . LYS A 1 482 ? -17.829 -13.350 15.111 1.00 98.62 482 LYS A CA 1
ATOM 3789 C C . LYS A 1 482 ? -17.001 -12.322 14.351 1.00 98.62 482 LYS A C 1
ATOM 3791 O O . LYS A 1 482 ? -17.208 -12.111 13.159 1.00 98.62 482 LYS A O 1
ATOM 3796 N N . ILE A 1 483 ? -16.012 -11.744 15.017 1.00 98.75 483 ILE A N 1
ATOM 3797 C CA . ILE A 1 483 ? -14.974 -10.943 14.373 1.00 98.75 483 ILE A CA 1
ATOM 3798 C C . ILE A 1 483 ? -13.798 -11.869 14.081 1.00 98.75 483 ILE A C 1
ATOM 3800 O O . ILE A 1 483 ? -13.155 -12.366 15.006 1.00 98.75 483 ILE A O 1
ATOM 3804 N N . VAL A 1 484 ? -13.535 -12.132 12.806 1.00 98.75 484 VAL A N 1
ATOM 3805 C CA . VAL A 1 484 ? -12.298 -12.793 12.370 1.00 98.75 484 VAL A CA 1
ATOM 3806 C C . VAL A 1 484 ? -11.229 -11.716 12.207 1.00 98.75 484 VAL A C 1
ATOM 3808 O O . VAL A 1 484 ? -11.557 -10.578 11.865 1.00 98.75 484 VAL A O 1
ATOM 3811 N N . ALA A 1 485 ? -9.967 -12.045 12.484 1.00 98.75 485 ALA A N 1
ATOM 3812 C CA . ALA A 1 485 ? -8.859 -11.112 12.327 1.00 98.75 485 ALA A CA 1
ATOM 3813 C C . ALA A 1 485 ? -8.882 -10.464 10.934 1.00 98.75 485 ALA A C 1
ATOM 3815 O O . ALA A 1 485 ? -9.195 -11.104 9.930 1.00 98.75 485 ALA A O 1
ATOM 3816 N N . PHE A 1 486 ? -8.618 -9.161 10.903 1.00 98.81 486 PHE A N 1
ATOM 3817 C CA . PHE A 1 486 ? -8.462 -8.418 9.658 1.00 98.81 486 PHE A CA 1
ATOM 3818 C C . PHE A 1 486 ? -7.019 -8.579 9.188 1.00 98.81 486 PHE A C 1
ATOM 3820 O O . PHE A 1 486 ? -6.128 -8.825 10.001 1.00 98.81 486 PHE A O 1
ATOM 3827 N N . THR A 1 487 ? -6.792 -8.409 7.891 1.00 98.56 487 THR A N 1
ATOM 3828 C CA . THR A 1 487 ? -5.466 -8.535 7.278 1.00 98.56 487 THR A CA 1
ATOM 3829 C C . THR A 1 487 ? -5.207 -7.390 6.293 1.00 98.56 487 THR A C 1
ATOM 3831 O O . THR A 1 487 ? -6.026 -6.478 6.158 1.00 98.56 487 THR A O 1
ATOM 3834 N N . GLY A 1 488 ? -4.055 -7.394 5.629 1.00 94.69 488 GLY A N 1
ATOM 3835 C CA . GLY A 1 488 ? -3.713 -6.408 4.607 1.00 94.69 488 GLY A CA 1
ATOM 3836 C C . GLY A 1 488 ? -4.543 -6.586 3.331 1.00 94.69 488 GLY A C 1
ATOM 3837 O O . GLY A 1 488 ? -5.015 -7.683 3.037 1.00 94.69 488 GLY A O 1
ATOM 3838 N N . ASP A 1 489 ? -4.688 -5.535 2.527 1.00 89.50 489 ASP A N 1
ATOM 3839 C CA . ASP A 1 489 ? -5.411 -5.587 1.246 1.00 89.50 489 ASP A CA 1
ATOM 3840 C C . ASP A 1 489 ? -4.819 -6.578 0.225 1.00 89.50 489 ASP A C 1
ATOM 3842 O O . ASP A 1 489 ? -5.568 -7.332 -0.405 1.00 89.50 489 ASP A O 1
ATOM 3846 N N . ASN A 1 490 ? -3.493 -6.662 0.100 1.00 88.88 490 ASN A N 1
ATOM 3847 C CA . ASN A 1 490 ? -2.836 -7.646 -0.763 1.00 88.88 490 ASN A CA 1
ATOM 3848 C C . ASN A 1 490 ? -3.029 -9.091 -0.253 1.00 88.88 490 ASN A C 1
ATOM 3850 O O . ASN A 1 490 ? -3.455 -9.934 -1.049 1.00 88.88 490 ASN A O 1
ATOM 3854 N N . PRO A 1 491 ? -2.803 -9.409 1.041 1.00 94.56 491 PRO A N 1
ATOM 3855 C CA . PRO A 1 491 ? -3.206 -10.692 1.621 1.00 94.56 491 PRO A CA 1
ATOM 3856 C C . PRO A 1 491 ? -4.685 -11.048 1.402 1.00 94.56 491 PRO A C 1
ATOM 3858 O O . PRO A 1 491 ? -5.005 -12.151 0.956 1.00 94.56 491 PRO A O 1
ATOM 3861 N N . ALA A 1 492 ? -5.603 -10.112 1.646 1.00 95.31 492 ALA A N 1
ATOM 3862 C CA . ALA A 1 492 ? -7.031 -10.336 1.428 1.00 95.31 492 ALA A CA 1
ATOM 3863 C C . ALA A 1 492 ? -7.352 -10.602 -0.053 1.00 95.31 492 ALA A C 1
ATOM 3865 O O . ALA A 1 492 ? -8.192 -11.446 -0.362 1.00 95.31 492 ALA A O 1
ATOM 3866 N N . SER A 1 493 ? -6.651 -9.934 -0.974 1.00 91.62 493 SER A N 1
ATOM 3867 C CA . SER A 1 493 ? -6.777 -10.173 -2.415 1.00 91.62 493 SER A CA 1
ATOM 3868 C C . SER A 1 493 ? -6.297 -11.572 -2.802 1.00 91.62 493 SER A C 1
ATOM 3870 O O . SER A 1 493 ? -6.963 -12.235 -3.593 1.00 91.62 493 SER A O 1
ATOM 3872 N N . LEU A 1 494 ? -5.197 -12.060 -2.215 1.00 94.25 494 LEU A N 1
ATOM 3873 C CA . LEU A 1 494 ? -4.739 -13.442 -2.400 1.00 94.25 494 LEU A CA 1
ATOM 3874 C C . LEU A 1 494 ? -5.820 -14.443 -1.973 1.00 94.25 494 LEU A C 1
ATOM 3876 O O . LEU A 1 494 ? -6.139 -15.362 -2.730 1.00 94.25 494 LEU A O 1
ATOM 3880 N N . ALA A 1 495 ? -6.426 -14.227 -0.802 1.00 94.62 495 ALA A N 1
ATOM 3881 C CA . ALA A 1 495 ? -7.523 -15.057 -0.310 1.00 94.62 495 ALA A CA 1
ATOM 3882 C C . ALA A 1 495 ? -8.751 -14.997 -1.238 1.00 94.62 495 ALA A C 1
ATOM 3884 O O . ALA A 1 495 ? -9.312 -16.032 -1.594 1.00 94.62 495 ALA A O 1
ATOM 3885 N N . GLY A 1 496 ? -9.140 -13.798 -1.686 1.00 93.94 496 GLY A N 1
ATOM 3886 C CA . GLY A 1 496 ? -10.270 -13.590 -2.597 1.00 93.94 496 GLY A CA 1
ATOM 3887 C C . GLY A 1 496 ? -10.067 -14.210 -3.983 1.00 93.94 496 GLY A C 1
ATOM 3888 O O . GLY A 1 496 ? -11.014 -14.729 -4.572 1.00 93.94 496 GLY A O 1
ATOM 3889 N N . MET A 1 497 ? -8.829 -14.222 -4.483 1.00 94.62 497 MET A N 1
ATOM 3890 C CA . MET A 1 497 ? -8.452 -14.904 -5.725 1.00 94.62 497 MET A CA 1
ATOM 3891 C C . MET A 1 497 ? -8.302 -16.424 -5.553 1.00 94.62 497 MET A C 1
ATOM 3893 O O . MET A 1 497 ? -8.246 -17.137 -6.553 1.00 94.62 497 MET A O 1
ATOM 3897 N N . ARG A 1 498 ? -8.313 -16.925 -4.308 1.00 95.12 498 ARG A N 1
ATOM 3898 C CA . ARG A 1 498 ? -8.212 -18.347 -3.942 1.00 95.12 498 ARG A CA 1
ATOM 3899 C C . ARG A 1 498 ? -6.932 -19.014 -4.450 1.00 95.12 498 ARG A C 1
ATOM 3901 O O . ARG A 1 498 ? -6.990 -20.160 -4.887 1.00 95.12 498 ARG A O 1
ATOM 3908 N N . LEU A 1 499 ? -5.804 -18.300 -4.402 1.00 93.06 499 LEU A N 1
ATOM 3909 C CA . LEU A 1 499 ? -4.510 -18.892 -4.758 1.00 93.06 499 LEU A CA 1
ATOM 3910 C C . LEU A 1 499 ? -4.224 -20.078 -3.837 1.00 93.06 499 LEU A C 1
ATOM 3912 O O . LEU A 1 499 ? -4.515 -20.023 -2.641 1.00 93.06 499 LEU A O 1
ATOM 3916 N N . GLN A 1 500 ? -3.635 -21.116 -4.409 1.00 92.56 500 GLN A N 1
ATOM 3917 C CA . GLN A 1 500 ? -3.140 -22.310 -3.741 1.00 92.56 500 GLN A CA 1
ATOM 3918 C C . GLN A 1 500 ? -1.652 -22.508 -4.044 1.00 92.56 500 GLN A C 1
ATOM 3920 O O . GLN A 1 500 ? -1.016 -21.704 -4.730 1.00 92.56 500 GLN A O 1
ATOM 3925 N N . GLU A 1 501 ? -1.078 -23.588 -3.520 1.00 90.69 501 GLU A N 1
ATOM 3926 C CA . GLU A 1 501 ? 0.300 -23.955 -3.817 1.00 90.69 501 GLU A CA 1
ATOM 3927 C C . GLU A 1 501 ? 0.535 -24.106 -5.325 1.00 90.69 501 GLU A C 1
ATOM 3929 O O . GLU A 1 501 ? -0.187 -24.815 -6.021 1.00 90.69 501 GLU A O 1
ATOM 3934 N N . GLY A 1 502 ? 1.566 -23.423 -5.825 1.00 84.50 502 GLY A N 1
ATOM 3935 C CA . GLY A 1 502 ? 1.897 -23.386 -7.248 1.00 84.50 502 GLY A CA 1
ATOM 3936 C C . GLY A 1 502 ? 1.175 -22.290 -8.033 1.00 84.50 502 GLY A C 1
ATOM 3937 O O . GLY A 1 502 ? 1.609 -21.982 -9.144 1.00 84.50 502 GLY A O 1
ATOM 3938 N N . ASP A 1 503 ? 0.160 -21.635 -7.469 1.00 92.00 503 ASP A N 1
ATOM 3939 C CA . ASP A 1 503 ? -0.531 -20.544 -8.152 1.00 92.00 503 ASP A CA 1
ATOM 3940 C C . ASP A 1 503 ? 0.261 -19.231 -8.112 1.00 92.00 503 ASP A C 1
ATOM 3942 O O . ASP A 1 503 ? 1.009 -18.922 -7.176 1.00 92.00 503 ASP A O 1
ATOM 3946 N N . ILE A 1 504 ? 0.023 -18.416 -9.139 1.00 94.25 504 ILE A N 1
ATOM 3947 C CA . ILE A 1 504 ? 0.436 -17.016 -9.206 1.00 94.25 504 ILE A CA 1
ATOM 3948 C C . ILE A 1 504 ? -0.752 -16.162 -9.636 1.00 94.25 504 ILE A C 1
ATOM 3950 O O . ILE A 1 504 ? -1.602 -16.607 -10.407 1.00 94.25 504 ILE A O 1
ATOM 3954 N N . ALA A 1 505 ? -0.772 -14.903 -9.214 1.00 92.50 505 ALA A N 1
ATOM 3955 C CA . ALA A 1 505 ? -1.672 -13.909 -9.785 1.00 92.50 505 ALA A CA 1
ATOM 3956 C C . ALA A 1 505 ? -0.896 -12.675 -10.230 1.00 92.50 505 ALA A C 1
ATOM 3958 O O . ALA A 1 505 ? 0.035 -12.230 -9.564 1.00 92.50 505 ALA A O 1
ATOM 3959 N N . ILE A 1 506 ? -1.286 -12.114 -11.374 1.00 93.81 506 ILE A N 1
ATOM 3960 C CA . ILE A 1 506 ? -0.657 -10.925 -11.948 1.00 93.81 506 ILE A CA 1
ATOM 3961 C C . ILE A 1 506 ? -1.716 -9.835 -12.050 1.00 93.81 506 ILE A C 1
ATOM 3963 O O . ILE A 1 506 ? -2.596 -9.891 -12.907 1.00 93.81 506 ILE A O 1
ATOM 3967 N N . SER A 1 507 ? -1.609 -8.825 -11.195 1.00 84.25 507 SER A N 1
ATOM 3968 C CA . SER A 1 507 ? -2.379 -7.594 -11.330 1.00 84.25 507 SER A CA 1
ATOM 3969 C C . SER A 1 507 ? -1.671 -6.683 -12.329 1.00 84.25 507 SER A C 1
ATOM 3971 O O . SER A 1 507 ? -0.562 -6.215 -12.071 1.00 84.25 507 SER A O 1
ATOM 3973 N N . LEU A 1 508 ? -2.277 -6.477 -13.499 1.00 85.31 508 LEU A N 1
ATOM 3974 C CA . LEU A 1 508 ? -1.737 -5.628 -14.562 1.00 85.31 508 LEU A CA 1
ATOM 3975 C C . LEU A 1 508 ? -2.315 -4.214 -14.431 1.00 85.31 508 LEU A C 1
ATOM 3977 O O . LEU A 1 508 ? -3.500 -4.002 -14.682 1.00 85.31 508 LEU A O 1
ATOM 3981 N N . GLY A 1 509 ? -1.480 -3.240 -14.068 1.00 74.94 509 GLY A N 1
ATOM 3982 C CA . GLY A 1 509 ? -1.910 -1.871 -13.761 1.00 74.94 509 GLY A CA 1
ATOM 3983 C C . GLY A 1 509 ? -0.891 -0.823 -14.194 1.00 74.94 509 GLY A C 1
ATOM 3984 O O . GLY A 1 509 ? -0.043 -1.088 -15.043 1.00 74.94 509 GLY A O 1
ATOM 3985 N N . THR A 1 510 ? -0.965 0.401 -13.660 1.00 66.88 510 THR A N 1
ATOM 3986 C CA . THR A 1 510 ? 0.086 1.427 -13.860 1.00 66.88 510 THR A CA 1
ATOM 3987 C C . THR A 1 510 ? 1.452 0.880 -13.452 1.00 66.88 510 THR A C 1
ATOM 3989 O O . THR A 1 510 ? 2.396 0.948 -14.236 1.00 66.88 510 THR A O 1
ATOM 3992 N N . SER A 1 511 ? 1.490 0.245 -12.282 1.00 71.75 511 SER A N 1
ATOM 3993 C CA . SER A 1 511 ? 2.504 -0.730 -11.895 1.00 71.75 511 SER A CA 1
ATOM 3994 C C . SER A 1 511 ? 1.874 -2.120 -11.966 1.00 71.75 511 SER A C 1
ATOM 3996 O O . SER A 1 511 ? 0.697 -2.269 -11.630 1.00 71.75 511 SER A O 1
ATOM 3998 N N . ASP A 1 512 ? 2.631 -3.127 -12.390 1.00 80.69 512 ASP A N 1
ATOM 3999 C CA . ASP A 1 512 ? 2.191 -4.515 -12.281 1.00 80.69 512 ASP A CA 1
ATOM 4000 C C . ASP A 1 512 ? 2.583 -5.072 -10.903 1.00 80.69 512 ASP A C 1
ATOM 4002 O O . ASP A 1 512 ? 3.688 -4.820 -10.418 1.00 80.69 512 ASP A O 1
ATOM 4006 N N . THR A 1 513 ? 1.714 -5.879 -10.298 1.00 83.69 513 THR A N 1
ATOM 4007 C CA . THR A 1 513 ? 1.993 -6.575 -9.033 1.00 83.69 513 THR A CA 1
ATOM 4008 C C . THR A 1 513 ? 1.819 -8.071 -9.225 1.00 83.69 513 THR A C 1
ATOM 4010 O O . THR A 1 513 ? 0.781 -8.532 -9.698 1.00 83.69 513 THR A O 1
ATOM 4013 N N . LEU A 1 514 ? 2.846 -8.830 -8.865 1.00 89.81 514 LEU A N 1
ATOM 4014 C CA . LEU A 1 514 ? 2.848 -10.284 -8.896 1.00 89.81 514 LEU A CA 1
ATOM 4015 C C . LEU A 1 514 ? 2.643 -10.820 -7.479 1.00 89.81 514 LEU A C 1
ATOM 4017 O O . LEU A 1 514 ? 3.386 -10.454 -6.572 1.00 89.81 514 LEU A O 1
ATOM 4021 N N . PHE A 1 515 ? 1.653 -11.692 -7.328 1.00 93.00 515 PHE A N 1
ATOM 4022 C CA . PHE A 1 515 ? 1.334 -12.433 -6.116 1.00 93.00 515 PHE A CA 1
ATOM 4023 C C . PHE A 1 515 ? 1.797 -13.871 -6.302 1.00 93.00 515 PHE A C 1
ATOM 4025 O O . PHE A 1 515 ? 1.471 -14.496 -7.314 1.00 93.00 515 PHE A O 1
ATOM 4032 N N . LEU A 1 516 ? 2.533 -14.387 -5.328 1.00 93.88 516 LEU A N 1
ATOM 4033 C CA . LEU A 1 516 ? 3.076 -15.741 -5.350 1.00 93.88 516 LEU A CA 1
ATOM 4034 C C . LEU A 1 516 ? 2.623 -16.490 -4.106 1.00 93.88 516 LEU A C 1
ATOM 4036 O O . LEU A 1 516 ? 2.714 -15.937 -3.010 1.00 93.88 516 LEU A O 1
ATOM 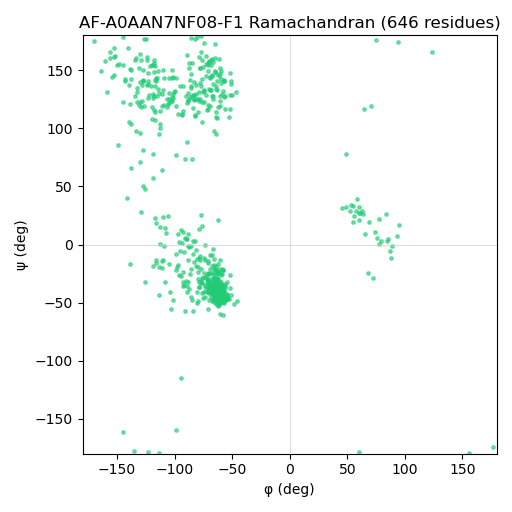4040 N N . TRP A 1 517 ? 2.215 -17.747 -4.264 1.00 95.06 517 TRP A N 1
ATOM 4041 C CA . TRP A 1 517 ? 2.185 -18.700 -3.158 1.00 95.06 517 TRP A CA 1
ATOM 4042 C C . TRP A 1 517 ? 3.552 -19.371 -3.036 1.00 95.06 517 TRP A C 1
ATOM 4044 O O . TRP A 1 517 ? 4.056 -19.929 -4.012 1.00 95.06 517 TRP A O 1
ATOM 4054 N N . ILE A 1 518 ? 4.165 -19.334 -1.851 1.00 93.06 518 ILE A N 1
ATOM 4055 C CA . ILE A 1 518 ? 5.505 -19.889 -1.638 1.00 93.06 518 ILE A CA 1
ATOM 4056 C C . ILE A 1 518 ? 5.538 -20.726 -0.358 1.00 93.06 518 ILE A C 1
ATOM 4058 O O . ILE A 1 518 ? 5.171 -20.264 0.718 1.00 93.06 518 ILE A O 1
ATOM 4062 N N . GLN A 1 519 ? 6.012 -21.966 -0.472 1.00 91.25 519 GLN A N 1
ATOM 4063 C CA . GLN A 1 519 ? 6.204 -22.855 0.676 1.00 91.25 519 GLN A CA 1
ATOM 4064 C C . GLN A 1 519 ? 7.571 -22.637 1.338 1.00 91.25 519 GLN A C 1
ATOM 4066 O O . GLN A 1 519 ? 7.657 -22.503 2.553 1.00 91.25 519 GLN A O 1
ATOM 4071 N N . GLU A 1 520 ? 8.627 -22.534 0.528 1.00 91.56 520 GLU A N 1
ATOM 4072 C CA . GLU A 1 520 ? 10.015 -22.355 0.970 1.00 91.56 520 GLU A CA 1
ATOM 4073 C C . GLU A 1 520 ? 10.570 -21.024 0.435 1.00 91.56 520 GLU A C 1
ATOM 4075 O O . GLU A 1 520 ? 11.270 -21.000 -0.583 1.00 91.56 520 GLU A O 1
ATOM 4080 N N . PRO A 1 521 ? 10.215 -19.886 1.055 1.00 92.94 521 PRO A N 1
ATOM 4081 C CA . PRO A 1 521 ? 10.658 -18.589 0.572 1.00 92.94 521 PRO A CA 1
ATOM 4082 C C . PRO A 1 521 ? 12.161 -18.379 0.736 1.00 92.94 521 PRO A C 1
ATOM 4084 O O . PRO A 1 521 ? 12.763 -18.775 1.730 1.00 92.94 521 PRO A O 1
ATOM 4087 N N . THR A 1 522 ? 12.750 -17.659 -0.216 1.00 92.62 522 THR A N 1
ATOM 4088 C CA . THR A 1 522 ? 14.128 -17.161 -0.147 1.00 92.62 522 THR A CA 1
ATOM 4089 C C . THR A 1 522 ? 14.099 -15.633 -0.072 1.00 92.62 522 THR A C 1
ATOM 4091 O O . THR A 1 522 ? 13.985 -14.983 -1.113 1.00 92.62 522 THR A O 1
ATOM 4094 N N . PRO A 1 523 ? 14.159 -15.024 1.132 1.00 88.25 523 PRO A N 1
ATOM 4095 C CA . PRO A 1 523 ? 14.162 -13.571 1.256 1.00 88.25 523 PRO A CA 1
ATOM 4096 C C . PRO A 1 523 ? 15.325 -12.930 0.502 1.00 88.25 523 PRO A C 1
ATOM 4098 O O . PRO A 1 523 ? 16.484 -13.319 0.659 1.00 88.25 523 PRO A O 1
ATOM 4101 N N . ALA A 1 524 ? 15.012 -11.904 -0.280 1.00 82.56 524 ALA A N 1
ATOM 4102 C CA . ALA A 1 524 ? 15.969 -11.170 -1.092 1.00 82.56 524 ALA A CA 1
ATOM 4103 C C . ALA A 1 524 ? 15.923 -9.669 -0.774 1.00 82.56 524 ALA A C 1
ATOM 4105 O O . ALA A 1 524 ? 15.116 -9.192 0.026 1.00 82.56 524 ALA A O 1
ATOM 4106 N N . LEU A 1 525 ? 16.807 -8.909 -1.421 1.00 79.50 525 LEU A N 1
ATOM 4107 C CA . LEU A 1 525 ? 16.775 -7.444 -1.381 1.00 79.50 525 LEU A CA 1
ATOM 4108 C C . LEU A 1 525 ? 15.636 -6.850 -2.223 1.00 79.50 525 LEU A C 1
ATOM 4110 O O . LEU A 1 525 ? 15.343 -5.663 -2.087 1.00 79.50 525 LEU A O 1
ATOM 4114 N N . GLU A 1 526 ? 15.017 -7.669 -3.074 1.00 76.69 526 GLU A N 1
ATOM 4115 C CA . GLU A 1 526 ? 13.864 -7.342 -3.907 1.00 76.69 526 GLU A CA 1
ATOM 4116 C C . GLU A 1 526 ? 12.639 -8.160 -3.479 1.00 76.69 526 GLU A C 1
ATOM 4118 O O . GLU A 1 526 ? 12.766 -9.296 -3.023 1.00 76.69 526 GLU A O 1
ATOM 4123 N N . GLY A 1 527 ? 11.450 -7.581 -3.650 1.00 80.69 527 GLY A N 1
ATOM 4124 C CA . GLY A 1 527 ? 10.188 -8.211 -3.268 1.00 80.69 527 GLY A CA 1
ATOM 4125 C C . GLY A 1 527 ? 9.916 -8.231 -1.766 1.00 80.69 527 GLY A C 1
ATOM 4126 O O . GLY A 1 527 ? 10.717 -7.792 -0.938 1.00 80.69 527 GLY A O 1
ATOM 4127 N N . HIS A 1 528 ? 8.727 -8.723 -1.429 1.00 87.06 528 HIS A N 1
ATOM 4128 C CA . HIS A 1 528 ? 8.239 -8.796 -0.058 1.00 87.06 528 HIS A CA 1
ATOM 4129 C C . HIS A 1 528 ? 7.675 -10.174 0.221 1.00 87.06 528 HIS A C 1
ATOM 4131 O O . HIS A 1 528 ? 6.742 -10.584 -0.460 1.00 87.06 528 HIS A O 1
ATOM 4137 N N . ILE A 1 529 ? 8.208 -10.862 1.225 1.00 94.12 529 ILE A N 1
ATOM 4138 C CA . ILE A 1 529 ? 7.709 -12.155 1.689 1.00 94.12 529 ILE A CA 1
ATOM 4139 C C . ILE A 1 529 ? 6.898 -11.925 2.957 1.00 94.12 529 ILE A C 1
ATOM 4141 O O . ILE A 1 529 ? 7.393 -11.357 3.928 1.00 94.12 529 ILE A O 1
ATOM 4145 N N . LEU A 1 530 ? 5.644 -12.357 2.934 1.00 95.94 530 LEU A N 1
ATOM 4146 C CA . LEU A 1 530 ? 4.692 -12.211 4.024 1.00 95.94 530 LEU A CA 1
ATOM 4147 C C . LEU A 1 530 ? 4.210 -13.595 4.458 1.00 95.94 530 LEU A C 1
ATOM 4149 O O . LEU A 1 530 ? 4.166 -14.529 3.655 1.00 95.94 530 LEU A O 1
ATOM 4153 N N . CYS A 1 531 ? 3.799 -13.734 5.715 1.00 97.69 531 CYS A N 1
ATOM 4154 C CA . CYS A 1 531 ? 3.062 -14.925 6.137 1.00 97.69 531 CYS A CA 1
ATOM 4155 C C . CYS A 1 531 ? 1.768 -15.040 5.316 1.00 97.69 531 CYS A C 1
ATOM 4157 O O . CYS A 1 531 ? 1.105 -14.031 5.064 1.00 97.69 531 CYS A O 1
ATOM 4159 N N . ASN A 1 532 ? 1.394 -16.245 4.894 1.00 97.69 532 ASN A N 1
ATOM 4160 C CA . ASN A 1 532 ? 0.193 -16.431 4.089 1.00 97.69 532 ASN A CA 1
ATOM 4161 C C . ASN A 1 532 ? -1.080 -16.302 4.966 1.00 97.69 532 ASN A C 1
ATOM 4163 O O . ASN A 1 532 ? -1.136 -16.870 6.063 1.00 97.69 532 ASN A O 1
ATOM 4167 N N . PRO A 1 533 ? -2.099 -15.538 4.522 1.00 96.81 533 PRO A N 1
ATOM 4168 C CA . PRO A 1 533 ? -3.304 -15.281 5.313 1.00 96.81 533 PRO A CA 1
ATOM 4169 C C . PRO A 1 533 ? -4.268 -16.476 5.390 1.00 96.81 533 PRO A C 1
ATOM 4171 O O . PRO A 1 533 ? -5.057 -16.564 6.330 1.00 96.81 533 PRO A O 1
ATOM 4174 N N . VAL A 1 534 ? -4.238 -17.393 4.420 1.00 96.12 534 VAL A N 1
ATOM 4175 C CA . VAL A 1 534 ? -5.141 -18.558 4.386 1.00 96.12 534 VAL A CA 1
ATOM 4176 C C . VAL A 1 534 ? -4.486 -19.828 4.924 1.00 96.12 534 VAL A C 1
ATOM 4178 O O . VAL A 1 534 ? -5.191 -20.710 5.406 1.00 96.12 534 VAL A O 1
ATOM 4181 N N . ASP A 1 535 ? -3.153 -19.889 4.931 1.00 95.62 535 ASP A N 1
ATOM 4182 C CA . ASP A 1 535 ? -2.380 -20.977 5.532 1.00 95.62 535 ASP A CA 1
ATOM 4183 C C . ASP A 1 535 ? -1.151 -20.435 6.273 1.00 95.62 535 ASP A C 1
ATOM 4185 O O . ASP A 1 535 ? -0.143 -20.072 5.678 1.00 95.62 535 ASP A O 1
ATOM 4189 N N . SER A 1 536 ? -1.205 -20.422 7.604 1.00 92.12 536 SER A N 1
ATOM 4190 C CA . SER A 1 536 ? -0.150 -19.834 8.439 1.00 92.12 536 SER A CA 1
ATOM 4191 C C . SER A 1 536 ? 1.183 -20.596 8.436 1.00 92.12 536 SER A C 1
ATOM 4193 O O . SER A 1 536 ? 2.155 -20.085 8.997 1.00 92.12 536 SER A O 1
ATOM 4195 N N . GLN A 1 537 ? 1.241 -21.796 7.846 1.00 93.12 537 GLN A N 1
ATOM 4196 C CA . GLN A 1 537 ? 2.485 -22.555 7.670 1.00 93.12 537 GLN A CA 1
ATOM 4197 C C . GLN A 1 537 ? 3.216 -22.200 6.370 1.00 93.12 537 GLN A C 1
ATOM 4199 O O . GLN A 1 537 ? 4.385 -22.544 6.217 1.00 93.12 537 GLN A O 1
ATOM 4204 N N . THR A 1 538 ? 2.551 -21.503 5.448 1.00 95.19 538 THR A N 1
ATOM 4205 C CA . THR A 1 538 ? 3.123 -21.093 4.164 1.00 95.19 538 THR A CA 1
ATOM 4206 C C . THR A 1 538 ? 3.271 -19.576 4.085 1.00 95.19 538 THR A C 1
ATOM 4208 O O . THR A 1 538 ? 2.975 -18.824 5.023 1.00 95.19 538 THR A O 1
ATOM 4211 N N . TYR A 1 539 ? 3.771 -19.113 2.945 1.00 96.81 539 TYR A N 1
ATOM 4212 C CA . TYR A 1 539 ? 4.100 -17.724 2.699 1.00 96.81 539 TYR A CA 1
ATOM 4213 C C . TYR A 1 539 ? 3.469 -17.249 1.401 1.00 96.81 539 TYR A C 1
ATOM 4215 O O . TYR A 1 539 ? 3.118 -18.025 0.510 1.00 96.81 539 TYR A O 1
ATOM 4223 N N . MET A 1 540 ? 3.330 -15.939 1.305 1.00 96.00 540 MET A N 1
ATOM 4224 C CA . MET A 1 540 ? 3.050 -15.271 0.052 1.00 96.00 540 MET A CA 1
ATOM 4225 C C . MET A 1 540 ? 4.175 -14.302 -0.260 1.00 96.00 540 MET A C 1
ATOM 4227 O O . MET A 1 540 ? 4.830 -13.799 0.653 1.00 96.00 540 MET A O 1
ATOM 4231 N N . ALA A 1 541 ? 4.381 -14.002 -1.535 1.00 92.75 541 ALA A N 1
ATOM 4232 C CA . ALA A 1 541 ? 5.270 -12.919 -1.914 1.00 92.75 541 ALA A CA 1
ATOM 4233 C C . ALA A 1 541 ? 4.616 -11.930 -2.869 1.00 92.75 541 ALA A C 1
ATOM 4235 O O . ALA A 1 541 ? 3.746 -12.286 -3.665 1.00 92.75 541 ALA A O 1
ATOM 4236 N N . LEU A 1 542 ? 5.070 -10.684 -2.767 1.00 88.44 542 LEU A N 1
ATOM 4237 C CA . LEU A 1 542 ? 4.694 -9.581 -3.633 1.00 88.44 542 LEU A CA 1
ATOM 4238 C C . LEU A 1 542 ? 5.937 -9.065 -4.355 1.00 88.44 542 LEU A C 1
ATOM 4240 O O . LEU A 1 542 ? 6.930 -8.707 -3.719 1.00 88.44 542 LEU A O 1
ATOM 4244 N N . LEU A 1 543 ? 5.862 -8.996 -5.680 1.00 84.50 543 LEU A N 1
ATOM 4245 C CA . LEU A 1 543 ? 6.847 -8.319 -6.522 1.00 84.50 543 LEU A CA 1
ATOM 4246 C C . LEU A 1 543 ? 6.157 -7.191 -7.284 1.00 84.50 543 LEU A C 1
ATOM 4248 O O . LEU A 1 543 ? 5.117 -7.400 -7.912 1.00 84.50 543 LEU A O 1
ATOM 4252 N N . CYS A 1 544 ? 6.739 -5.998 -7.231 1.00 80.25 544 CYS A N 1
ATOM 4253 C CA . CYS A 1 544 ? 6.183 -4.797 -7.842 1.00 80.25 544 CYS A CA 1
ATOM 4254 C C . CYS A 1 544 ? 7.044 -4.372 -9.031 1.00 80.25 544 CYS A C 1
ATOM 4256 O O . CYS A 1 544 ? 8.250 -4.201 -8.893 1.00 80.25 544 CYS A O 1
ATOM 4258 N N . PHE A 1 545 ? 6.408 -4.144 -10.177 1.00 78.94 545 PHE A N 1
ATOM 4259 C CA . PHE A 1 545 ? 7.046 -3.680 -11.405 1.00 78.94 545 PHE A CA 1
ATOM 4260 C C . PHE A 1 545 ? 6.453 -2.326 -11.786 1.00 78.94 545 PHE A C 1
ATOM 4262 O O . PHE A 1 545 ? 5.265 -2.215 -12.084 1.00 78.94 545 PHE A O 1
ATOM 4269 N N . LYS A 1 546 ? 7.268 -1.280 -11.771 1.00 74.75 546 LYS A N 1
ATOM 4270 C CA . LYS A 1 546 ? 6.866 0.104 -12.022 1.00 74.75 546 LYS A CA 1
ATOM 4271 C C . LYS A 1 546 ? 6.486 0.352 -13.480 1.00 74.75 546 LYS A C 1
ATOM 4273 O O . LYS A 1 546 ? 5.613 1.174 -13.741 1.00 74.75 546 LYS A O 1
ATOM 4278 N N . ASN A 1 547 ? 7.125 -0.327 -14.435 1.00 79.06 547 ASN A N 1
ATOM 4279 C CA . ASN A 1 547 ? 6.848 -0.155 -15.863 1.00 79.06 547 ASN A CA 1
ATOM 4280 C C . ASN A 1 547 ? 5.763 -1.138 -16.347 1.00 79.06 547 ASN A C 1
ATOM 4282 O O . ASN A 1 547 ? 6.059 -2.107 -17.046 1.00 79.06 547 ASN A O 1
ATOM 4286 N N . GLY A 1 548 ? 4.501 -0.887 -15.977 1.00 84.06 548 GLY A N 1
ATOM 4287 C CA . GLY A 1 548 ? 3.343 -1.713 -16.344 1.00 84.06 548 GLY A CA 1
ATOM 4288 C C . GLY A 1 548 ? 2.599 -1.235 -17.600 1.00 84.06 548 GLY A C 1
ATOM 4289 O O . GLY A 1 548 ? 3.112 -1.269 -18.721 1.00 84.06 548 GLY A O 1
ATOM 4290 N N . SER A 1 549 ? 1.349 -0.807 -17.419 1.00 76.75 549 SER A N 1
ATOM 4291 C CA . SER A 1 549 ? 0.403 -0.447 -18.489 1.00 76.75 549 SER A CA 1
ATOM 4292 C C . SER A 1 549 ? 0.855 0.727 -19.346 1.00 76.75 549 SER A C 1
ATOM 4294 O O . SER A 1 549 ? 0.731 0.633 -20.560 1.00 76.75 549 SER A O 1
ATOM 4296 N N . LEU A 1 550 ? 1.443 1.776 -18.761 1.00 78.69 550 LEU A N 1
ATOM 4297 C CA . LEU A 1 550 ? 1.927 2.937 -19.521 1.00 78.69 550 LEU A CA 1
ATOM 4298 C C . LEU A 1 550 ? 2.976 2.539 -20.568 1.00 78.69 550 LEU A C 1
ATOM 4300 O O . LEU A 1 550 ? 3.002 3.091 -21.665 1.00 78.69 550 LEU A O 1
ATOM 4304 N N . MET A 1 551 ? 3.805 1.538 -20.254 1.00 85.19 551 MET A N 1
ATOM 4305 C CA . MET A 1 551 ? 4.765 0.986 -21.207 1.00 85.19 551 MET A CA 1
ATOM 4306 C C . MET A 1 551 ? 4.059 0.228 -22.337 1.00 85.19 551 MET A C 1
ATOM 4308 O O . MET A 1 551 ? 4.378 0.420 -23.510 1.00 85.19 551 MET A O 1
ATOM 4312 N N . ARG A 1 552 ? 3.070 -0.610 -21.996 1.00 94.62 552 ARG A N 1
ATOM 4313 C CA . ARG A 1 552 ? 2.271 -1.352 -22.983 1.00 94.62 552 ARG A CA 1
ATOM 4314 C C . ARG A 1 552 ? 1.479 -0.416 -23.896 1.00 94.62 552 ARG A C 1
ATOM 4316 O O . ARG A 1 552 ? 1.452 -0.639 -25.100 1.00 94.62 552 ARG A O 1
ATOM 4323 N N . GLU A 1 553 ? 0.885 0.640 -23.347 1.00 91.44 553 GLU A N 1
ATOM 4324 C CA . GLU A 1 553 ? 0.171 1.673 -24.105 1.00 91.44 553 GLU A CA 1
ATOM 4325 C C . GLU A 1 553 ? 1.102 2.422 -25.055 1.00 91.44 553 GLU A C 1
ATOM 4327 O O . GLU A 1 553 ? 0.767 2.567 -26.227 1.00 91.44 553 GLU A O 1
ATOM 4332 N N . ARG A 1 554 ? 2.295 2.824 -24.598 1.00 92.38 554 ARG A N 1
ATOM 4333 C CA . ARG A 1 554 ? 3.270 3.491 -25.468 1.00 92.38 554 ARG A CA 1
ATOM 4334 C C . ARG A 1 554 ? 3.695 2.604 -26.636 1.00 92.38 554 ARG A C 1
ATOM 4336 O O . ARG A 1 554 ? 3.652 3.046 -27.777 1.00 92.38 554 ARG A O 1
ATOM 4343 N N . ILE A 1 555 ? 4.065 1.349 -26.376 1.00 93.75 555 ILE A N 1
ATOM 4344 C CA . ILE A 1 555 ? 4.467 0.425 -27.449 1.00 93.75 555 ILE A CA 1
ATOM 4345 C C . ILE A 1 555 ? 3.291 0.113 -28.383 1.00 93.75 555 ILE A C 1
ATOM 4347 O O . ILE A 1 555 ? 3.490 0.008 -29.590 1.00 93.75 555 ILE A O 1
ATOM 4351 N N . ARG A 1 556 ? 2.057 0.028 -27.874 1.00 96.81 556 ARG A N 1
ATOM 4352 C CA . ARG A 1 556 ? 0.854 -0.064 -28.713 1.00 96.81 556 ARG A CA 1
ATOM 4353 C C . ARG A 1 556 ? 0.689 1.165 -29.608 1.00 96.81 556 ARG A C 1
ATOM 4355 O O . ARG A 1 556 ? 0.382 1.010 -30.786 1.00 96.81 556 ARG A O 1
ATOM 4362 N N . ASP A 1 557 ? 0.883 2.366 -29.083 1.00 93.12 557 ASP A N 1
ATOM 4363 C CA . ASP A 1 557 ? 0.765 3.600 -29.865 1.00 93.12 557 ASP A CA 1
ATOM 4364 C C . ASP A 1 557 ? 1.845 3.674 -30.954 1.00 93.12 557 ASP A C 1
ATOM 4366 O O . ASP A 1 557 ? 1.538 3.979 -32.107 1.00 93.12 557 ASP A O 1
ATOM 4370 N N . ASP A 1 558 ? 3.080 3.296 -30.615 1.00 93.38 558 ASP A N 1
ATOM 4371 C CA . ASP A 1 558 ? 4.228 3.321 -31.525 1.00 93.38 558 ASP A CA 1
ATOM 4372 C C . ASP A 1 558 ? 4.159 2.208 -32.599 1.00 93.38 558 ASP A C 1
ATOM 4374 O O . ASP A 1 558 ? 4.481 2.432 -33.772 1.00 93.38 558 ASP A O 1
ATOM 4378 N N . CYS A 1 559 ? 3.726 0.998 -32.225 1.00 95.06 559 CYS A N 1
ATOM 4379 C CA . CYS A 1 559 ? 3.847 -0.204 -33.063 1.00 95.06 559 CYS A CA 1
ATOM 4380 C C . CYS A 1 559 ? 2.521 -0.743 -33.610 1.00 95.06 559 CYS A C 1
ATOM 4382 O O . CYS A 1 559 ? 2.536 -1.452 -34.611 1.00 95.06 559 CYS A O 1
ATOM 4384 N N . ALA A 1 560 ? 1.386 -0.399 -33.006 1.00 94.94 560 ALA A N 1
ATOM 4385 C CA . ALA A 1 560 ? 0.067 -0.940 -33.346 1.00 94.94 560 ALA A CA 1
ATOM 4386 C C . ALA A 1 560 ? -0.982 0.162 -33.568 1.00 94.94 560 ALA A C 1
ATOM 4388 O O . ALA A 1 560 ? -2.165 -0.036 -33.300 1.00 94.94 560 ALA A O 1
ATOM 4389 N N . SER A 1 561 ? -0.548 1.354 -33.996 1.00 93.44 561 SER A N 1
ATOM 4390 C CA . SER A 1 561 ? -1.434 2.478 -34.351 1.00 93.44 561 SER A CA 1
ATOM 4391 C C . SER A 1 561 ? -2.395 2.891 -33.223 1.00 93.44 561 SER A C 1
ATOM 4393 O O . SER A 1 561 ? -3.473 3.425 -33.477 1.00 93.44 561 SER A O 1
ATOM 4395 N N . GLY A 1 562 ? -2.035 2.599 -31.970 1.00 93.06 562 GLY A N 1
ATOM 4396 C CA . GLY A 1 562 ? -2.885 2.809 -30.796 1.00 93.06 562 GLY A CA 1
ATOM 4397 C C . GLY A 1 562 ? -4.042 1.815 -30.624 1.00 93.06 562 GLY A C 1
ATOM 4398 O O . GLY A 1 562 ? -4.898 2.017 -29.765 1.00 93.06 562 GLY A O 1
ATOM 4399 N N . SER A 1 563 ? -4.074 0.726 -31.395 1.00 96.75 563 SER A N 1
ATOM 4400 C CA . SER A 1 563 ? -5.115 -0.304 -31.365 1.00 96.75 563 SER A CA 1
ATOM 4401 C C . SER A 1 563 ? -4.659 -1.566 -30.629 1.00 96.75 563 SER A C 1
ATOM 4403 O O . SER A 1 563 ? -3.678 -2.212 -30.999 1.00 96.75 563 SER A O 1
ATOM 4405 N N . TRP A 1 564 ? -5.414 -1.973 -29.604 1.00 96.00 564 TRP A N 1
ATOM 4406 C CA . TRP A 1 564 ? -5.191 -3.256 -28.927 1.00 96.00 564 TRP A CA 1
ATOM 4407 C C . TRP A 1 564 ? -5.522 -4.464 -29.813 1.00 96.00 564 TRP A C 1
ATOM 4409 O O . TRP A 1 564 ? -4.933 -5.530 -29.626 1.00 96.00 564 TRP A O 1
ATOM 4419 N N . ASP A 1 565 ? -6.396 -4.304 -30.810 1.00 97.69 565 ASP A N 1
ATOM 4420 C CA . ASP A 1 565 ? -6.695 -5.367 -31.772 1.00 97.69 565 ASP A CA 1
ATOM 4421 C C . ASP A 1 565 ? -5.502 -5.611 -32.702 1.00 97.69 565 ASP A C 1
ATOM 4423 O O . ASP A 1 565 ? -5.146 -6.757 -32.971 1.00 97.69 565 ASP A O 1
ATOM 4427 N N . GLU A 1 566 ? -4.844 -4.544 -33.170 1.00 97.31 566 GLU A N 1
ATOM 4428 C CA . GLU A 1 566 ? -3.604 -4.659 -33.952 1.00 97.31 566 GLU A CA 1
ATOM 4429 C C . GLU A 1 566 ? -2.464 -5.221 -33.099 1.00 97.31 566 GLU A C 1
ATOM 4431 O O . GLU A 1 566 ? -1.740 -6.105 -33.552 1.00 97.31 566 GLU A O 1
ATOM 4436 N N . PHE A 1 567 ? -2.364 -4.795 -31.837 1.00 97.69 567 PHE A N 1
ATOM 4437 C CA . PHE A 1 567 ? -1.400 -5.339 -30.880 1.00 97.69 567 PHE A CA 1
ATOM 4438 C C . PHE A 1 567 ? -1.592 -6.852 -30.677 1.00 97.69 567 PHE A C 1
ATOM 4440 O O . PHE A 1 567 ? -0.634 -7.623 -30.706 1.00 97.69 567 PHE A O 1
ATOM 4447 N N . SER A 1 568 ? -2.844 -7.296 -30.543 1.00 97.50 568 SER A N 1
ATOM 4448 C CA . SER A 1 568 ? -3.196 -8.713 -30.389 1.00 97.50 568 SER A CA 1
ATOM 4449 C C . SER A 1 568 ? -2.917 -9.521 -31.660 1.00 97.50 568 SER A C 1
ATOM 4451 O O . SER A 1 568 ? -2.416 -10.647 -31.586 1.00 97.50 568 SER A O 1
ATOM 4453 N N . LYS A 1 569 ? -3.178 -8.943 -32.841 1.00 97.12 569 LYS A N 1
ATOM 4454 C CA . LYS A 1 569 ? -2.816 -9.551 -34.132 1.00 97.12 569 LYS A CA 1
ATOM 4455 C C . LYS A 1 569 ? -1.303 -9.722 -34.261 1.00 97.12 569 LYS A C 1
ATOM 4457 O O . LYS A 1 569 ? -0.872 -10.804 -34.641 1.00 97.12 569 LYS A O 1
ATOM 4462 N N . ALA A 1 570 ? -0.515 -8.718 -33.874 1.00 95.50 570 ALA A N 1
ATOM 4463 C CA . ALA A 1 570 ? 0.947 -8.777 -33.888 1.00 95.50 570 ALA A CA 1
ATOM 4464 C C . ALA A 1 570 ? 1.511 -9.874 -32.963 1.00 95.50 570 ALA A C 1
ATOM 4466 O O . ALA A 1 570 ? 2.439 -10.599 -33.331 1.00 95.50 570 ALA A O 1
ATOM 4467 N N . LEU A 1 571 ? 0.919 -10.054 -31.775 1.00 95.25 571 LEU A N 1
ATOM 4468 C CA . LEU A 1 571 ? 1.270 -11.166 -30.883 1.00 95.25 571 LEU A CA 1
ATOM 4469 C C . LEU A 1 571 ? 0.916 -12.531 -31.484 1.00 95.25 571 LEU A C 1
ATOM 4471 O O . LEU A 1 571 ? 1.664 -13.488 -31.292 1.00 95.25 571 LEU A O 1
ATOM 4475 N N . SER A 1 572 ? -0.204 -12.620 -32.203 1.00 95.25 572 SER A N 1
ATOM 4476 C CA . SER A 1 572 ? -0.675 -13.862 -32.832 1.00 95.25 572 SER A CA 1
ATOM 4477 C C . SER A 1 572 ? 0.109 -14.219 -34.099 1.00 95.25 572 SER A C 1
ATO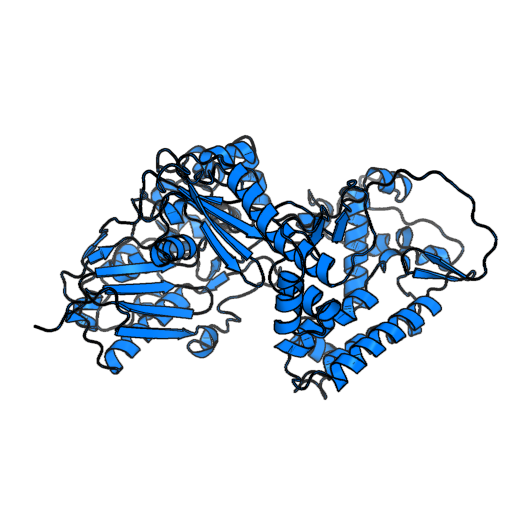M 4479 O O . SER A 1 572 ? 0.234 -15.393 -34.432 1.00 95.25 572 SER A O 1
ATOM 4481 N N . SER A 1 573 ? 0.650 -13.223 -34.807 1.00 94.38 573 SER A N 1
ATOM 4482 C CA . SER A 1 573 ? 1.456 -13.415 -36.019 1.00 94.38 573 SER A CA 1
ATOM 4483 C C . SER A 1 573 ? 2.932 -13.708 -35.738 1.00 94.38 573 SER A C 1
ATOM 4485 O O . SER A 1 573 ? 3.681 -14.006 -36.666 1.00 94.38 573 SER A O 1
ATOM 4487 N N . THR A 1 574 ? 3.373 -13.605 -34.482 1.00 93.81 574 THR A N 1
ATOM 4488 C CA . THR A 1 574 ? 4.750 -13.882 -34.051 1.00 93.81 574 THR A CA 1
ATOM 4489 C C . THR A 1 574 ? 4.819 -15.168 -33.232 1.00 93.81 574 THR A C 1
ATOM 4491 O O . THR A 1 574 ? 3.928 -15.474 -32.441 1.00 93.81 574 THR A O 1
ATOM 4494 N N . VAL A 1 575 ? 5.897 -15.933 -33.408 1.00 92.06 575 VAL A N 1
ATOM 4495 C CA . VAL A 1 575 ? 6.102 -17.203 -32.695 1.00 92.06 575 VAL A CA 1
ATOM 4496 C C . VAL A 1 575 ? 6.576 -16.979 -31.259 1.00 92.06 575 VAL A C 1
ATOM 4498 O O . VAL A 1 575 ? 7.263 -15.997 -30.971 1.00 92.06 575 VAL A O 1
ATOM 4501 N N . ALA A 1 576 ? 6.249 -17.916 -30.366 1.00 92.00 576 ALA A N 1
ATOM 4502 C CA . ALA A 1 576 ? 6.788 -17.935 -29.008 1.00 92.00 576 ALA A CA 1
ATOM 4503 C C . ALA A 1 576 ? 8.327 -17.968 -29.014 1.00 92.00 576 ALA A C 1
ATOM 4505 O O . ALA A 1 576 ? 8.941 -18.630 -29.853 1.00 92.00 576 ALA A O 1
ATOM 4506 N N . GLY A 1 577 ? 8.941 -17.226 -28.092 1.00 82.81 577 GLY A N 1
ATOM 4507 C CA . GLY A 1 577 ? 10.386 -17.004 -28.034 1.00 82.81 577 GLY A CA 1
ATOM 4508 C C . GLY A 1 577 ? 10.891 -15.950 -29.023 1.00 82.81 577 GLY A C 1
ATOM 4509 O O . GLY A 1 577 ? 12.100 -15.750 -29.125 1.00 82.81 577 GLY A O 1
ATOM 4510 N N . ASN A 1 578 ? 9.994 -15.310 -29.784 1.00 93.00 578 ASN A N 1
ATOM 4511 C CA . ASN A 1 578 ? 10.259 -14.165 -30.660 1.00 93.00 578 ASN A CA 1
ATOM 4512 C C . ASN A 1 578 ? 11.473 -14.331 -31.597 1.00 93.00 578 ASN A C 1
ATOM 4514 O O . ASN A 1 578 ? 12.185 -13.371 -31.904 1.00 93.00 578 ASN A O 1
ATOM 4518 N N . ASN A 1 579 ? 11.749 -15.568 -32.027 1.00 90.69 579 ASN A N 1
ATOM 4519 C CA . ASN A 1 579 ? 12.941 -15.944 -32.795 1.00 90.69 579 ASN A CA 1
ATOM 4520 C C . ASN A 1 579 ? 14.281 -15.517 -32.155 1.00 90.69 579 ASN A C 1
ATOM 4522 O O . ASN A 1 579 ? 15.223 -15.169 -32.875 1.00 90.69 579 ASN A O 1
ATOM 4526 N N . GLY A 1 580 ? 14.352 -15.525 -30.821 1.00 80.94 580 GLY A N 1
ATOM 4527 C CA . GLY A 1 580 ? 15.527 -15.152 -30.034 1.00 80.94 580 GLY A CA 1
ATOM 4528 C C . GLY A 1 580 ? 15.676 -13.651 -29.771 1.00 80.94 580 GLY A C 1
ATOM 4529 O O . GLY A 1 580 ? 16.665 -13.255 -29.167 1.00 80.94 580 GLY A O 1
ATOM 4530 N N . ASN A 1 581 ? 14.734 -12.809 -30.209 1.00 84.50 581 ASN A N 1
ATOM 4531 C CA . ASN A 1 581 ? 14.798 -11.368 -29.958 1.00 84.50 581 ASN A CA 1
ATOM 4532 C C . ASN A 1 581 ? 14.251 -11.021 -28.568 1.00 84.50 581 ASN A C 1
ATOM 4534 O O . ASN A 1 581 ? 13.093 -11.308 -28.256 1.00 84.50 581 ASN A O 1
ATOM 4538 N N . LEU A 1 582 ? 15.066 -10.345 -27.761 1.00 81.00 582 LEU A N 1
ATOM 4539 C CA . LEU A 1 582 ? 14.760 -9.976 -26.380 1.00 81.00 582 LEU A CA 1
ATOM 4540 C C . LEU A 1 582 ? 14.667 -8.459 -26.225 1.00 81.00 582 LEU A C 1
ATOM 4542 O O . LEU A 1 582 ? 15.442 -7.710 -26.820 1.00 81.00 582 LEU A O 1
ATOM 4546 N N . GLY A 1 583 ? 13.739 -8.003 -25.384 1.00 83.12 583 GLY A N 1
ATOM 4547 C CA . GLY A 1 583 ? 13.559 -6.587 -25.086 1.00 83.12 583 GLY A CA 1
ATOM 4548 C C . GLY A 1 583 ? 13.268 -6.337 -23.611 1.00 83.12 583 GLY A C 1
ATOM 4549 O O . GLY A 1 583 ? 12.469 -7.037 -22.994 1.00 83.12 583 GLY A O 1
ATOM 4550 N N . PHE A 1 584 ? 13.903 -5.305 -23.066 1.00 85.94 584 PHE A N 1
ATOM 4551 C CA . PHE A 1 584 ? 13.676 -4.784 -21.722 1.00 85.94 584 PHE A CA 1
ATOM 4552 C C . PHE A 1 584 ? 13.275 -3.317 -21.831 1.00 85.94 584 PHE A C 1
ATOM 4554 O O . PHE A 1 584 ? 13.963 -2.543 -22.496 1.00 85.94 584 PHE A O 1
ATOM 4561 N N . TYR A 1 585 ? 12.172 -2.933 -21.194 1.00 89.44 585 TYR A N 1
ATOM 4562 C CA . TYR A 1 585 ? 11.512 -1.652 -21.438 1.00 89.44 585 TYR A CA 1
ATOM 4563 C C . TYR A 1 585 ? 11.235 -0.922 -20.125 1.00 89.44 585 TYR A C 1
ATOM 4565 O O . TYR A 1 585 ? 10.224 -1.172 -19.471 1.00 89.44 585 TYR A O 1
ATOM 4573 N N . PHE A 1 586 ? 12.130 -0.007 -19.753 1.00 79.06 586 PHE A N 1
ATOM 4574 C CA . PHE A 1 586 ? 12.076 0.718 -18.484 1.00 79.06 586 PHE A CA 1
ATOM 4575 C C . PHE A 1 586 ? 12.161 2.236 -18.717 1.00 79.06 586 PHE A C 1
ATOM 4577 O O . PHE A 1 586 ? 13.228 2.839 -18.610 1.00 79.06 586 PHE A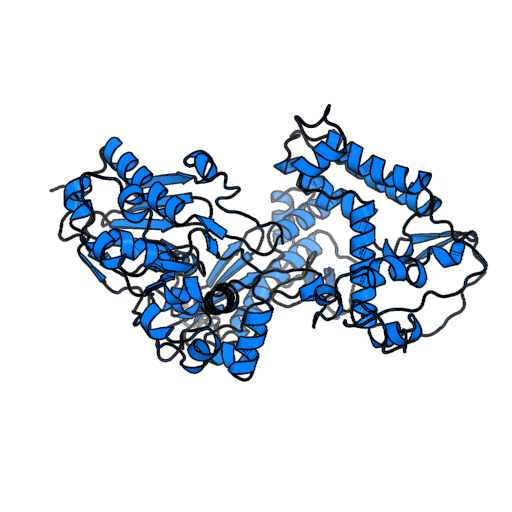 O 1
ATOM 4584 N N . ASP A 1 587 ? 11.048 2.885 -19.070 1.00 75.81 587 ASP A N 1
ATOM 4585 C CA . ASP A 1 587 ? 11.027 4.343 -19.312 1.00 75.81 587 ASP A CA 1
ATOM 4586 C C . ASP A 1 587 ? 11.313 5.131 -18.027 1.00 75.81 587 ASP A C 1
ATOM 4588 O O . ASP A 1 587 ? 11.857 6.238 -18.057 1.00 75.81 587 ASP A O 1
ATOM 4592 N N . VAL A 1 588 ? 10.947 4.548 -16.887 1.00 68.75 588 VAL A N 1
ATOM 4593 C CA . VAL A 1 588 ? 11.297 5.026 -15.551 1.00 68.75 588 VAL A CA 1
ATOM 4594 C C . VAL A 1 588 ? 12.138 3.977 -14.831 1.00 68.75 588 VAL A C 1
ATOM 4596 O O . VAL A 1 588 ? 12.086 2.800 -15.183 1.00 68.75 588 VAL A O 1
ATOM 4599 N N . MET A 1 589 ? 12.886 4.406 -13.807 1.00 70.44 589 MET A N 1
ATOM 4600 C CA . MET A 1 589 ? 13.636 3.497 -12.932 1.00 70.44 589 MET A CA 1
ATOM 4601 C C . MET A 1 589 ? 12.714 2.400 -12.397 1.00 70.44 589 MET A C 1
ATOM 4603 O O . MET A 1 589 ? 11.746 2.706 -11.695 1.00 70.44 589 MET A O 1
ATOM 4607 N N . GLU A 1 590 ? 13.012 1.162 -12.766 1.00 71.12 590 GLU A N 1
ATOM 4608 C CA . GLU A 1 590 ? 12.295 -0.041 -12.367 1.00 71.12 590 GLU A CA 1
ATOM 4609 C C . GLU A 1 590 ? 12.623 -0.427 -10.912 1.00 71.12 590 GLU A C 1
ATOM 4611 O O . GLU A 1 590 ? 13.673 -0.066 -10.384 1.00 71.12 590 GLU A O 1
ATOM 4616 N N . ILE A 1 591 ? 11.686 -1.110 -10.250 1.00 67.56 591 ILE A N 1
ATOM 4617 C CA . ILE A 1 591 ? 11.820 -1.645 -8.887 1.00 67.56 591 ILE A CA 1
ATOM 4618 C C . ILE A 1 591 ? 12.414 -3.059 -8.932 1.00 67.56 591 ILE A C 1
ATOM 4620 O O . ILE A 1 591 ? 13.238 -3.419 -8.097 1.00 67.56 591 ILE A O 1
ATOM 4624 N N . THR A 1 592 ? 11.987 -3.881 -9.892 1.00 71.00 592 THR A N 1
ATOM 4625 C CA . THR A 1 592 ? 12.383 -5.291 -10.014 1.00 71.00 592 THR A CA 1
ATOM 4626 C C . THR A 1 592 ? 12.762 -5.613 -11.467 1.00 71.00 592 THR A C 1
ATOM 4628 O O . THR A 1 592 ? 11.872 -5.870 -12.282 1.00 71.00 592 THR A O 1
ATOM 4631 N N . PRO A 1 593 ? 14.059 -5.614 -11.830 1.00 71.12 593 PRO A N 1
ATOM 4632 C CA . PRO A 1 593 ? 15.220 -5.184 -11.040 1.00 71.12 593 PRO A CA 1
ATOM 4633 C C . PRO A 1 593 ? 15.411 -3.659 -11.086 1.00 71.12 593 PRO A C 1
ATOM 4635 O O . PRO A 1 593 ? 14.734 -2.965 -11.838 1.00 71.12 593 PRO A O 1
ATOM 4638 N N . GLU A 1 594 ? 16.395 -3.136 -10.354 1.00 65.31 594 GLU A N 1
ATOM 4639 C CA . GLU A 1 594 ? 16.856 -1.752 -10.524 1.00 65.31 594 GLU A CA 1
ATOM 4640 C C . GLU A 1 594 ? 17.463 -1.555 -11.929 1.00 65.31 594 GLU A C 1
ATOM 4642 O O . GLU A 1 594 ? 18.630 -1.864 -12.181 1.00 65.31 594 GLU A O 1
ATOM 4647 N N . ALA A 1 595 ? 16.659 -1.066 -12.874 1.00 67.81 595 ALA A N 1
ATOM 4648 C CA . ALA A 1 595 ? 17.070 -0.839 -14.256 1.00 67.81 595 ALA A CA 1
ATOM 4649 C C . ALA A 1 595 ? 16.308 0.328 -14.899 1.00 67.81 595 ALA A C 1
ATOM 4651 O O . ALA A 1 595 ? 15.186 0.661 -14.522 1.00 67.81 595 ALA A O 1
ATOM 4652 N N . VAL A 1 596 ? 16.918 0.961 -15.903 1.00 74.12 596 VAL A N 1
ATOM 4653 C CA . VAL A 1 596 ? 16.308 2.050 -16.679 1.00 74.12 596 VAL A CA 1
ATOM 4654 C C . VAL A 1 596 ? 16.745 1.979 -18.142 1.00 74.12 596 VAL A C 1
ATOM 4656 O O . VAL A 1 596 ? 17.819 1.465 -18.462 1.00 74.12 596 VAL A O 1
ATOM 4659 N N . GLY A 1 597 ? 15.926 2.523 -19.035 1.00 75.44 597 GLY A N 1
ATOM 4660 C CA . GLY A 1 597 ? 16.138 2.557 -20.475 1.00 75.44 597 GLY A CA 1
ATOM 4661 C C . GLY A 1 597 ? 15.463 1.405 -21.218 1.00 75.44 597 GLY A C 1
ATOM 4662 O O . GLY A 1 597 ? 14.901 0.485 -20.624 1.00 75.44 597 GLY A O 1
ATOM 4663 N N . ILE A 1 598 ? 15.531 1.478 -22.547 1.00 86.00 598 ILE A N 1
ATOM 4664 C CA . ILE A 1 598 ? 15.070 0.415 -23.438 1.00 86.00 598 ILE A CA 1
ATOM 4665 C C . ILE A 1 598 ? 16.291 -0.315 -23.987 1.00 86.00 598 ILE A C 1
ATOM 4667 O O . ILE A 1 598 ? 17.184 0.307 -24.570 1.00 86.00 598 ILE A O 1
ATOM 4671 N N . HIS A 1 599 ? 16.329 -1.630 -23.808 1.00 81.06 599 HIS A N 1
ATOM 4672 C CA . HIS A 1 599 ? 17.441 -2.478 -24.226 1.00 81.06 599 HIS A CA 1
ATOM 4673 C C . HIS A 1 599 ? 16.908 -3.614 -25.085 1.00 81.06 599 HIS A C 1
ATOM 4675 O O . HIS A 1 599 ? 16.097 -4.410 -24.621 1.00 81.06 599 HIS A O 1
ATOM 4681 N N . ARG A 1 600 ? 17.362 -3.674 -26.337 1.00 91.50 600 ARG A N 1
ATOM 4682 C CA . ARG A 1 600 ? 16.949 -4.668 -27.330 1.00 91.50 600 ARG A CA 1
ATOM 4683 C C . ARG A 1 600 ? 18.143 -5.518 -27.727 1.00 91.50 600 ARG A C 1
ATOM 4685 O O . ARG A 1 600 ? 19.219 -4.968 -27.960 1.00 91.50 600 ARG A O 1
ATOM 4692 N N . PHE A 1 601 ? 17.947 -6.825 -27.827 1.00 77.94 601 PHE A N 1
ATOM 4693 C CA . PHE A 1 601 ? 18.976 -7.786 -28.209 1.00 77.94 601 PHE A CA 1
ATOM 4694 C C . PHE A 1 601 ? 18.441 -8.738 -29.272 1.00 77.94 601 PHE A C 1
ATOM 4696 O O . PHE A 1 601 ? 17.349 -9.285 -29.122 1.00 77.94 601 PHE A O 1
ATOM 4703 N N . ASN A 1 602 ? 19.201 -8.935 -30.346 1.00 84.06 602 ASN A N 1
ATOM 4704 C CA . ASN A 1 602 ? 18.863 -9.935 -31.355 1.00 84.06 602 ASN A CA 1
ATOM 4705 C C . ASN A 1 602 ? 19.207 -11.360 -30.869 1.00 84.06 602 ASN A C 1
ATOM 4707 O O . ASN A 1 602 ? 19.752 -11.548 -29.781 1.00 84.06 602 ASN A O 1
ATOM 4711 N N . ARG A 1 603 ? 18.934 -12.366 -31.707 1.00 87.88 603 ARG A N 1
ATOM 4712 C CA . ARG A 1 603 ? 19.215 -13.787 -31.416 1.00 87.88 603 ARG A CA 1
ATOM 4713 C C . ARG A 1 603 ? 20.678 -14.119 -31.110 1.00 87.88 603 ARG A C 1
ATOM 4715 O O . ARG A 1 603 ? 20.942 -15.140 -30.487 1.00 87.88 603 ARG A O 1
ATOM 4722 N N . ASP A 1 604 ? 21.605 -13.273 -31.549 1.00 83.00 604 ASP A N 1
ATOM 4723 C CA . ASP A 1 604 ? 23.046 -13.430 -31.340 1.00 83.00 604 ASP A CA 1
ATOM 4724 C C . ASP A 1 604 ? 23.521 -12.656 -30.094 1.00 83.00 604 ASP A C 1
ATOM 4726 O O . ASP A 1 604 ? 24.719 -12.466 -29.888 1.00 83.00 604 ASP A O 1
ATOM 4730 N N . ASN A 1 605 ? 22.581 -12.190 -29.258 1.00 72.31 605 ASN A N 1
ATOM 4731 C CA . ASN A 1 605 ? 22.796 -11.352 -28.074 1.00 72.31 605 ASN A CA 1
ATOM 4732 C C . ASN A 1 605 ? 23.464 -10.000 -28.367 1.00 72.31 605 ASN A C 1
ATOM 4734 O O . ASN A 1 605 ? 24.027 -9.365 -27.472 1.00 72.31 605 ASN A O 1
ATOM 4738 N N . GLN A 1 606 ? 23.392 -9.520 -29.607 1.00 78.88 606 GLN A N 1
ATOM 4739 C CA . GLN A 1 606 ? 23.915 -8.209 -29.972 1.00 78.88 606 GLN A CA 1
ATOM 4740 C C . GLN A 1 606 ? 22.863 -7.142 -29.695 1.00 78.88 606 GLN A C 1
ATOM 4742 O O . GLN A 1 606 ? 21.690 -7.300 -30.046 1.00 78.88 606 GLN A O 1
ATOM 4747 N N . LYS A 1 607 ? 23.286 -6.037 -29.078 1.00 78.19 607 LYS A N 1
ATOM 4748 C CA . LYS A 1 607 ? 22.404 -4.904 -28.809 1.00 78.19 607 LYS A CA 1
ATOM 4749 C C . LYS A 1 607 ? 22.006 -4.234 -30.123 1.00 78.19 607 LYS A C 1
ATOM 4751 O O . LYS A 1 607 ? 22.874 -3.862 -30.909 1.00 78.19 607 LYS A O 1
ATOM 4756 N N . VAL A 1 608 ? 20.708 -4.045 -30.334 1.00 86.62 608 VAL A N 1
ATOM 4757 C CA . VAL A 1 608 ? 20.156 -3.391 -31.530 1.00 86.62 608 VAL A CA 1
ATOM 4758 C C . VAL A 1 608 ? 19.399 -2.118 -31.158 1.00 86.62 608 VAL A C 1
ATOM 4760 O O . VAL A 1 608 ? 18.954 -1.950 -30.020 1.00 86.62 608 VAL A O 1
ATOM 4763 N N . SER A 1 609 ? 19.275 -1.189 -32.105 1.00 89.38 609 SER A N 1
ATOM 4764 C CA . SER A 1 609 ? 18.553 0.073 -31.907 1.00 89.38 609 SER A CA 1
ATOM 4765 C C . SER A 1 609 ? 17.037 -0.113 -31.880 1.00 89.38 609 SER A C 1
ATOM 4767 O O . SER A 1 609 ? 16.350 0.555 -31.105 1.00 89.38 609 SER A O 1
ATOM 4769 N N . ASP A 1 610 ? 16.523 -1.029 -32.692 1.00 92.00 610 ASP A N 1
ATOM 4770 C CA . ASP A 1 610 ? 15.111 -1.156 -33.030 1.00 92.00 610 ASP A CA 1
ATOM 4771 C C . ASP A 1 610 ? 14.754 -2.583 -33.468 1.00 92.00 610 ASP A C 1
ATOM 4773 O O . ASP A 1 610 ? 15.618 -3.377 -33.845 1.00 92.00 610 ASP A O 1
ATOM 4777 N N . PHE A 1 611 ? 13.460 -2.897 -33.407 1.00 94.62 611 PHE A N 1
ATOM 4778 C CA . PHE A 1 611 ? 12.878 -4.112 -33.961 1.00 94.62 611 PHE A CA 1
ATOM 4779 C C . PHE A 1 611 ? 11.757 -3.777 -34.953 1.00 94.62 611 PHE A C 1
ATOM 4781 O O . PHE A 1 611 ? 11.145 -2.707 -34.866 1.00 94.62 611 PHE A O 1
ATOM 4788 N N . PRO A 1 612 ? 11.412 -4.713 -35.859 1.00 96.31 612 PRO A N 1
ATOM 4789 C CA . PRO A 1 612 ? 10.116 -4.695 -36.528 1.00 96.31 612 PRO A CA 1
ATOM 4790 C C . PRO A 1 612 ? 8.972 -4.599 -35.509 1.00 96.31 612 PRO A C 1
ATOM 4792 O O . PRO A 1 612 ? 9.068 -5.144 -34.409 1.00 96.31 612 PRO A O 1
ATOM 4795 N N . LYS A 1 613 ? 7.872 -3.939 -35.882 1.00 96.88 613 LYS A N 1
ATOM 4796 C CA . LYS A 1 613 ? 6.764 -3.598 -34.971 1.00 96.88 613 LYS A CA 1
ATOM 4797 C C . LYS A 1 613 ? 6.196 -4.807 -34.227 1.00 96.88 613 LYS A C 1
ATOM 4799 O O . LYS A 1 613 ? 5.945 -4.741 -33.028 1.00 96.88 613 LYS A O 1
ATOM 4804 N N . GLU A 1 614 ? 6.015 -5.923 -34.920 1.00 96.19 614 GLU A N 1
ATOM 4805 C CA . GLU A 1 614 ? 5.451 -7.141 -34.344 1.00 96.19 614 GLU A CA 1
ATOM 4806 C C . GLU A 1 614 ? 6.436 -7.812 -33.375 1.00 96.19 614 GLU A C 1
ATOM 4808 O O . GLU A 1 614 ? 6.039 -8.311 -32.320 1.00 96.19 614 GLU A O 1
ATOM 4813 N N . VAL A 1 615 ? 7.731 -7.762 -33.704 1.00 96.62 615 VAL A N 1
ATOM 4814 C CA . VAL A 1 615 ? 8.826 -8.266 -32.862 1.00 96.62 615 VAL A CA 1
ATOM 4815 C C . VAL A 1 615 ? 8.965 -7.416 -31.600 1.00 96.62 615 VAL A C 1
ATOM 4817 O O . VAL A 1 615 ? 9.162 -7.970 -30.522 1.00 96.62 615 VAL A O 1
ATOM 4820 N N . GLU A 1 616 ? 8.816 -6.095 -31.710 1.00 97.50 616 GLU A N 1
ATOM 4821 C CA . GLU A 1 616 ? 8.834 -5.154 -30.585 1.00 97.50 616 GLU A CA 1
ATOM 4822 C C . GLU A 1 616 ? 7.709 -5.459 -29.583 1.00 97.50 616 GLU A C 1
ATOM 4824 O O . GLU A 1 616 ? 7.949 -5.595 -28.380 1.00 97.50 616 GLU A O 1
ATOM 4829 N N . ILE A 1 617 ? 6.485 -5.631 -30.094 1.00 98.06 617 ILE A N 1
ATOM 4830 C CA . ILE A 1 617 ? 5.292 -5.954 -29.303 1.00 98.06 617 ILE A CA 1
ATOM 4831 C C . ILE A 1 617 ? 5.484 -7.268 -28.538 1.00 98.06 617 ILE A C 1
ATOM 4833 O O . ILE A 1 617 ? 5.249 -7.316 -27.326 1.00 98.06 617 ILE A O 1
ATOM 4837 N N . ARG A 1 618 ? 5.954 -8.329 -29.209 1.00 97.06 618 ARG A N 1
ATOM 4838 C CA . ARG A 1 618 ? 6.224 -9.604 -28.534 1.00 97.06 618 ARG A CA 1
ATOM 4839 C C . ARG A 1 618 ? 7.382 -9.496 -27.543 1.00 97.06 618 ARG A C 1
ATOM 4841 O O . ARG A 1 618 ? 7.250 -10.009 -26.435 1.00 97.06 618 ARG A O 1
ATOM 4848 N N . ALA A 1 619 ? 8.465 -8.801 -27.891 1.00 93.25 619 ALA A N 1
ATOM 4849 C CA . ALA A 1 619 ? 9.612 -8.604 -27.005 1.00 93.25 619 ALA A CA 1
ATOM 4850 C C . ALA A 1 619 ? 9.210 -7.908 -25.697 1.00 93.25 619 ALA A C 1
ATOM 4852 O O . ALA A 1 619 ? 9.700 -8.285 -24.637 1.00 93.25 619 ALA A O 1
ATOM 4853 N N . LEU A 1 620 ? 8.297 -6.930 -25.751 1.00 96.62 620 LEU A N 1
ATOM 4854 C CA . LEU A 1 620 ? 7.758 -6.283 -24.554 1.00 96.62 620 LEU A CA 1
ATOM 4855 C C . LEU A 1 620 ? 7.015 -7.273 -23.658 1.00 96.62 620 LEU A C 1
ATOM 4857 O O . LEU A 1 620 ? 7.284 -7.347 -22.460 1.00 96.62 620 LEU A O 1
ATOM 4861 N N . ILE A 1 621 ? 6.061 -8.007 -24.231 1.00 97.44 621 ILE A N 1
ATOM 4862 C CA . ILE A 1 621 ? 5.173 -8.882 -23.464 1.00 97.44 621 ILE A CA 1
ATOM 4863 C C . ILE A 1 621 ? 5.930 -10.094 -22.915 1.00 97.44 621 ILE A C 1
ATOM 4865 O O . ILE A 1 621 ? 5.841 -10.379 -21.720 1.00 97.44 621 ILE A O 1
ATOM 4869 N N . GLU A 1 622 ? 6.722 -10.776 -23.747 1.00 92.94 622 GLU A N 1
ATOM 4870 C CA . GLU A 1 622 ? 7.565 -11.882 -23.288 1.00 92.94 622 GLU A CA 1
ATOM 4871 C C . GLU A 1 622 ? 8.612 -11.396 -22.283 1.00 92.94 622 GLU A C 1
ATOM 4873 O O . GLU A 1 622 ? 8.790 -12.039 -21.254 1.00 92.94 622 GLU A O 1
ATOM 4878 N N . GLY A 1 623 ? 9.245 -10.238 -22.506 1.00 86.69 623 GLY A N 1
ATOM 4879 C CA . GLY A 1 623 ? 10.198 -9.645 -21.565 1.00 86.69 623 GLY A CA 1
ATOM 4880 C C . GLY A 1 623 ? 9.580 -9.369 -20.192 1.00 86.69 623 GLY A C 1
ATOM 4881 O O . GLY A 1 623 ? 10.130 -9.784 -19.171 1.00 86.69 623 GLY A O 1
ATOM 4882 N N . GLN A 1 624 ? 8.397 -8.742 -20.152 1.00 92.31 624 GLN A N 1
ATOM 4883 C CA . GLN A 1 624 ? 7.678 -8.469 -18.903 1.00 92.31 624 GLN A CA 1
ATOM 4884 C C . GLN A 1 624 ? 7.293 -9.753 -18.152 1.00 92.31 624 GLN A C 1
ATOM 4886 O O . GLN A 1 624 ? 7.406 -9.791 -16.925 1.00 92.31 624 GLN A O 1
ATOM 4891 N N . PHE A 1 625 ? 6.822 -10.794 -18.845 1.00 94.31 625 PHE A N 1
ATOM 4892 C CA . PHE A 1 625 ? 6.421 -12.048 -18.195 1.00 94.31 625 PHE A CA 1
ATOM 4893 C C . PHE A 1 625 ? 7.608 -12.942 -17.820 1.00 94.31 625 PHE A C 1
ATOM 4895 O O . PHE A 1 625 ? 7.595 -13.541 -16.745 1.00 94.31 625 PHE A O 1
ATOM 4902 N N . MET A 1 626 ? 8.664 -12.987 -18.636 1.00 88.50 626 MET A N 1
ATOM 4903 C CA . MET A 1 626 ? 9.905 -13.680 -18.284 1.00 88.50 626 MET A CA 1
ATOM 4904 C C . MET A 1 626 ? 10.566 -13.044 -17.064 1.00 88.50 626 MET A C 1
ATOM 4906 O O . MET A 1 626 ? 10.969 -13.772 -16.163 1.00 88.50 626 MET A O 1
ATOM 4910 N N . ALA A 1 627 ? 10.617 -11.709 -16.981 1.00 85.00 627 ALA A N 1
ATOM 4911 C CA . ALA A 1 627 ? 11.122 -11.023 -15.793 1.00 85.00 627 ALA A CA 1
ATOM 4912 C C . ALA A 1 627 ? 10.317 -11.416 -14.544 1.00 85.00 627 ALA A C 1
ATOM 4914 O O . ALA A 1 627 ? 10.900 -11.848 -13.552 1.00 85.00 627 ALA A O 1
ATOM 4915 N N . LYS A 1 628 ? 8.979 -11.368 -14.614 1.00 90.19 628 LYS A N 1
ATOM 4916 C CA . LYS A 1 628 ? 8.096 -11.815 -13.522 1.00 90.19 628 LYS A CA 1
ATOM 4917 C C . LYS A 1 628 ? 8.414 -13.243 -13.072 1.00 90.19 628 LYS A C 1
ATOM 4919 O O . LYS A 1 628 ? 8.560 -13.476 -11.877 1.00 90.19 628 LYS A O 1
ATOM 4924 N N . ARG A 1 629 ? 8.588 -14.175 -14.015 1.00 89.75 629 ARG A N 1
ATOM 4925 C CA . ARG A 1 629 ? 8.955 -15.566 -13.718 1.00 89.75 629 ARG A CA 1
ATOM 4926 C C . ARG A 1 629 ? 10.334 -15.685 -13.065 1.00 89.75 629 ARG A C 1
ATOM 4928 O O . ARG A 1 629 ? 10.442 -16.310 -12.019 1.00 89.75 629 ARG A O 1
ATOM 4935 N N . ILE A 1 630 ? 11.366 -15.076 -13.650 1.00 85.94 630 ILE A N 1
ATOM 4936 C CA . ILE A 1 630 ? 12.747 -15.141 -13.142 1.00 85.94 630 ILE A CA 1
ATOM 4937 C C . ILE A 1 630 ? 12.818 -14.595 -11.713 1.00 85.94 630 ILE A C 1
ATOM 4939 O O . ILE A 1 630 ? 13.443 -15.196 -10.843 1.00 85.94 630 ILE A O 1
ATOM 4943 N N . HIS A 1 631 ? 12.168 -13.460 -11.455 1.00 85.56 631 HIS A N 1
ATOM 4944 C CA . HIS A 1 631 ? 12.156 -12.854 -10.127 1.00 85.56 631 HIS A CA 1
ATOM 4945 C C . HIS A 1 631 ? 11.297 -13.635 -9.126 1.00 85.56 631 HIS A C 1
ATOM 4947 O O . HIS A 1 631 ? 11.662 -13.709 -7.957 1.00 85.56 631 HIS A O 1
ATOM 4953 N N . ALA A 1 632 ? 10.218 -14.288 -9.566 1.00 89.56 632 ALA A N 1
ATOM 4954 C CA . ALA A 1 632 ? 9.479 -15.222 -8.721 1.00 89.56 632 ALA A CA 1
ATOM 4955 C C . ALA A 1 632 ? 10.340 -16.426 -8.312 1.00 89.56 632 ALA A C 1
ATOM 4957 O O . ALA A 1 632 ? 10.419 -16.753 -7.128 1.00 89.56 632 ALA A O 1
ATOM 4958 N N . GLU A 1 633 ? 11.026 -17.050 -9.274 1.00 89.19 633 GLU A N 1
ATOM 4959 C CA . GLU A 1 633 ? 11.901 -18.205 -9.034 1.00 89.19 633 GLU A CA 1
ATOM 4960 C C . GLU A 1 633 ? 13.039 -17.863 -8.056 1.00 89.19 633 GLU A C 1
ATOM 4962 O O . GLU A 1 633 ? 13.355 -18.663 -7.175 1.00 89.19 633 GLU A O 1
ATOM 4967 N N . LYS A 1 634 ? 13.589 -16.639 -8.117 1.00 86.12 634 LYS A N 1
ATOM 4968 C CA . LYS A 1 634 ? 14.575 -16.143 -7.135 1.00 86.12 634 LYS A CA 1
ATOM 4969 C C . LYS A 1 634 ? 14.050 -16.090 -5.699 1.00 86.12 634 LYS A C 1
ATOM 4971 O O . LYS A 1 634 ? 14.835 -16.281 -4.777 1.00 86.12 634 LYS A O 1
ATOM 4976 N N . LEU A 1 635 ? 12.755 -15.831 -5.502 1.00 87.31 635 LEU A N 1
ATOM 4977 C CA . LEU A 1 635 ? 12.127 -15.816 -4.175 1.00 87.31 635 LEU A CA 1
ATOM 4978 C C . LEU A 1 635 ? 11.747 -17.216 -3.671 1.00 87.31 635 LEU A C 1
ATOM 4980 O O . LEU A 1 635 ? 11.168 -17.335 -2.593 1.00 87.31 635 LEU A O 1
ATOM 4984 N N . GLY A 1 636 ? 12.072 -18.273 -4.420 1.00 89.44 636 GLY A N 1
ATOM 4985 C CA . GLY A 1 636 ? 11.757 -19.656 -4.062 1.00 89.44 636 GLY A CA 1
ATOM 4986 C C . GLY A 1 636 ? 10.441 -20.171 -4.646 1.00 89.44 636 GLY A C 1
ATOM 4987 O O . GLY A 1 636 ? 10.034 -21.287 -4.322 1.00 89.44 636 GLY A O 1
ATOM 4988 N N . TYR A 1 637 ? 9.772 -19.411 -5.524 1.00 91.00 637 TYR A N 1
ATOM 4989 C CA . TYR A 1 637 ? 8.628 -19.943 -6.265 1.00 91.00 637 TYR A CA 1
ATOM 4990 C C . TYR A 1 637 ? 9.095 -21.040 -7.228 1.00 91.00 637 TYR A C 1
ATOM 4992 O O . TYR A 1 637 ? 10.001 -20.843 -8.038 1.00 91.00 637 TYR A O 1
ATOM 5000 N N . LYS A 1 638 ? 8.462 -22.209 -7.156 1.00 84.00 638 LYS A N 1
ATOM 5001 C CA . LYS A 1 638 ? 8.752 -23.337 -8.041 1.00 84.00 638 LYS A CA 1
ATOM 5002 C C . LYS A 1 638 ? 7.602 -23.462 -9.028 1.00 84.00 638 LYS A C 1
ATOM 5004 O O . LYS A 1 638 ? 6.472 -23.725 -8.629 1.00 84.00 638 LYS A O 1
ATOM 5009 N N . VAL A 1 639 ? 7.896 -23.314 -10.319 1.00 71.06 639 VAL A N 1
ATOM 5010 C CA . VAL A 1 639 ? 6.949 -23.709 -11.367 1.00 71.06 639 VAL A CA 1
ATOM 5011 C C . VAL A 1 639 ? 6.787 -25.220 -11.251 1.00 71.06 639 VAL A C 1
ATOM 5013 O O . VAL A 1 639 ? 7.756 -25.956 -11.463 1.00 71.06 639 VAL A O 1
ATOM 5016 N N . SER A 1 640 ? 5.592 -25.687 -10.891 1.00 64.94 640 SER A N 1
ATOM 5017 C CA . SER A 1 640 ? 5.286 -27.112 -10.942 1.00 64.94 640 SER A CA 1
ATOM 5018 C C . SER A 1 640 ? 5.547 -27.581 -12.373 1.00 64.94 640 SER A C 1
ATOM 5020 O O . SER A 1 640 ? 4.959 -27.091 -13.339 1.00 64.94 640 SER A O 1
ATOM 5022 N N . LYS A 1 641 ? 6.515 -28.489 -12.545 1.00 53.03 641 LYS A N 1
ATOM 5023 C CA . LYS A 1 641 ? 6.636 -29.193 -13.818 1.00 53.03 641 LYS A CA 1
ATOM 5024 C C . LYS A 1 641 ? 5.333 -29.962 -13.959 1.00 53.03 641 LYS A C 1
ATOM 5026 O O . LYS A 1 641 ? 5.027 -30.781 -13.098 1.00 53.03 641 LYS A O 1
ATOM 5031 N N . TYR A 1 642 ? 4.558 -29.660 -14.995 1.00 43.81 642 TYR A N 1
ATOM 5032 C CA . TYR A 1 642 ? 3.477 -30.539 -15.407 1.00 43.81 642 TYR A CA 1
ATOM 5033 C C . TYR A 1 642 ? 4.101 -31.926 -15.590 1.00 43.81 642 TYR A C 1
ATOM 5035 O O . TYR A 1 642 ? 4.929 -32.118 -16.480 1.00 43.81 642 TYR A O 1
ATOM 5043 N N . ASP A 1 643 ? 3.779 -32.863 -14.702 1.00 39.03 643 ASP A N 1
ATOM 5044 C CA . ASP A 1 643 ? 4.085 -34.262 -14.936 1.00 39.03 643 ASP A CA 1
ATOM 5045 C C . ASP A 1 643 ? 3.278 -34.666 -16.174 1.00 39.03 643 ASP A C 1
ATOM 5047 O O . ASP A 1 643 ? 2.056 -34.797 -16.118 1.00 39.03 643 ASP A O 1
ATOM 5051 N N . GLU A 1 644 ? 3.952 -34.892 -17.302 1.00 40.41 644 GLU A N 1
ATOM 5052 C CA . GLU A 1 644 ? 3.391 -35.471 -18.537 1.00 40.41 644 GLU A CA 1
ATOM 5053 C C . GLU A 1 644 ? 2.855 -36.913 -18.342 1.00 40.41 644 GLU A C 1
ATOM 5055 O O . GLU A 1 644 ? 2.715 -37.679 -19.290 1.00 40.41 644 GLU A O 1
ATOM 5060 N N . LYS A 1 645 ? 2.547 -37.334 -17.110 1.00 37.88 645 LYS A N 1
ATOM 5061 C CA . LYS A 1 645 ? 2.159 -38.707 -16.767 1.00 37.88 645 LYS A CA 1
ATOM 5062 C C . LYS A 1 645 ? 0.658 -38.961 -16.665 1.00 37.88 645 LYS A C 1
ATOM 5064 O O . LYS A 1 645 ? 0.279 -40.058 -16.270 1.00 37.88 645 LYS A O 1
ATOM 5069 N N . VAL A 1 646 ? -0.205 -38.022 -17.054 1.00 42.41 646 VAL A N 1
ATOM 5070 C CA . VAL A 1 646 ? -1.662 -38.264 -17.082 1.00 42.41 646 VAL A CA 1
ATOM 5071 C C . VAL A 1 646 ? -2.269 -37.928 -18.442 1.00 42.41 646 VAL A C 1
ATOM 5073 O O . VAL A 1 646 ? -3.260 -37.217 -18.520 1.00 42.41 646 VAL A O 1
ATOM 5076 N N . GLN A 1 647 ? -1.681 -38.443 -19.522 1.00 37.19 647 GLN A N 1
ATOM 5077 C CA . GLN A 1 647 ? -2.405 -38.782 -20.753 1.00 37.19 647 GLN A CA 1
ATOM 5078 C C . GLN A 1 647 ? -1.701 -39.965 -21.431 1.00 37.19 647 GLN A C 1
ATOM 5080 O O . GLN A 1 647 ? -0.838 -39.778 -22.281 1.00 37.19 647 GLN A O 1
ATOM 5085 N N . ASN A 1 648 ? -2.053 -41.180 -21.013 1.00 34.66 648 ASN A N 1
ATOM 5086 C CA . ASN A 1 648 ? -2.005 -42.389 -21.838 1.00 34.66 648 ASN A CA 1
ATOM 5087 C C . ASN A 1 648 ? -3.150 -43.304 -21.421 1.00 34.66 648 ASN A C 1
ATOM 5089 O O . ASN A 1 648 ? -3.255 -43.570 -20.201 1.00 34.66 648 ASN A O 1
#

Organism: Mycteria americana (NCBI:txid33587)

Sequence (648 aa):
MAAPCYLGWDFSTQQLKVIAIDEQLRVIYEDNVHFDKDLPEFKTQGGVYIHSDRLTVTSPVLMWVKALDMILEKMKSLGFNFSQVRALSGAGQQHGSVYWKKGSIQILKNASSELPLHQSLKACFSVSNSPIWMDSSTASQCSALEKAVGGAQHLASITGSRAYEVRNGCSLTKEDVEEWLENCPAEKDLGVLVDSRLNMSQQCAQVAKKANGILACIRYCVASRTREVIGPLYLALVRPHLECCVQFWAPHYKRDIEVLECVQRRATKLVKGLEHKADGERLRELGLFSLEKRRLRGDLIAIYNYLKGGCREVGVGLFSQVTSHRTRGNGLKLRQGMFRLDIRKFFFTERVIKPWNRLPREVVESPSLEVSKSCVDERFTGNQIAKIYSQNPEVYMQTERISLVSSFAASLFLGAYAPIDYSDGSGMNLLQIWEKVWSVSCLDACAPGLEEKLGCPVPSHSVLGPISPYYSQRYGFSPDCKIVAFTGDNPASLAGMRLQEGDIAISLGTSDTLFLWIQEPTPALEGHILCNPVDSQTYMALLCFKNGSLMRERIRDDCASGSWDEFSKALSSTVAGNNGNLGFYFDVMEITPEAVGIHRFNRDNQKVSDFPKEVEIRALIEGQFMAKRIHAEKLGYKVSKYDEKVQN

Foldseek 3Di:
DDFAWEKEWEAEQFKIKIFIATPVRDTPDIDIDGQCPNVVVQVDDSQWDQDPVSQFIWHFPLSSLVRVLVVLVVCLVVPNAQARHQAYFYAYAFLKKFFFFPPLLVLLQPPDLVDRVSVSCVPGGLDRIIGHFFHWPLPVLLVLLQVLQVHQQSLCLFLVAGQDFDDPDDDDDDDDDDDDDDDDQWDADPNQIAGPVRALQVVLVVLLVLLVVQLVCCVPVPPDQALVRLLVSCVPPRVCSLAPPCLARPHDDPVSLVSSQVSVQSSLCSHPPCVPPDPVVSCVVSVHDGVVVVSLLVLLLVLCCCVQNPNVVVNVVLWAFDPDPDDPFQPTATDADDDPDVSVCPRSSHVNRVVNRPDHNCLNVDNYSDSNPDDDGSRANLSVLLVCCVPPVVSVVRGQAMDTSQQVVLCSFASGRGAAAQFSNSSHSFARLQVQFGDPSSNVSRDPPVCRRRDRHHQQQDFRAFTRVSCCVNNNHNSSHTYGGYHHPLLVVCVVVVDDALDKDWDFDCKIKIKAWAQDFDRDNFWGWTQRNVDNNTIMIIGIWNNGDVQLQVLCVVQVVSDPVSLVVLQVVADPCLQQKAWDAACDQIRLPRDHDIWIAHNVRDTDDDDHSSSSSNNVVCNVVVSVVVVCVNGVNDNPDPPPPPDD

pLDDT: mean 85.56, std 15.75, range [23.75, 98.88]

Radius of gyration: 28.16 Å; Cα contacts (8 Å, |Δi|>4): 1216; chains: 1; bounding box: 76×79×66 Å